Protein AF-A0A1M3E4C8-F1 (afdb_monomer)

Nearest PDB structures (foldseek):
  8vym-assembly1_A  TM=1.904E-01  e=7.662E+00  Human betaherpesvirus 5
  7vop-assembly1_b  TM=1.624E-01  e=4.837E+00  Xenopus laevis

Radius of gyration: 28.6 Å; Cα contacts (8 Å, |Δi|>4): 676; chains: 1; bounding box: 63×116×64 Å

Structure (mmCIF, N/CA/C/O backbone):
data_AF-A0A1M3E4C8-F1
#
_entry.id   AF-A0A1M3E4C8-F1
#
loop_
_atom_site.group_PDB
_atom_site.id
_atom_site.type_symbol
_atom_site.label_atom_id
_atom_site.label_alt_id
_atom_site.label_comp_id
_atom_site.label_asym_id
_atom_site.label_entity_id
_atom_site.label_seq_id
_atom_site.pdbx_PDB_ins_code
_atom_site.Cartn_x
_atom_site.Cartn_y
_atom_site.Cartn_z
_atom_site.occupancy
_atom_site.B_iso_or_equiv
_atom_site.auth_seq_id
_atom_site.auth_comp_id
_atom_site.auth_asym_id
_atom_site.auth_atom_id
_atom_site.pdbx_PDB_model_num
ATOM 1 N N . MET A 1 1 ? -20.565 8.659 7.080 1.00 59.62 1 MET A N 1
ATOM 2 C CA . MET A 1 1 ? -20.460 7.213 7.362 1.00 59.62 1 MET A CA 1
ATOM 3 C C . MET A 1 1 ? -19.179 7.001 8.129 1.00 59.62 1 MET A C 1
ATOM 5 O O . MET A 1 1 ? -18.214 7.694 7.838 1.00 59.62 1 MET A O 1
ATOM 9 N N . GLN A 1 2 ? -19.217 6.158 9.149 1.00 68.38 2 GLN A N 1
ATOM 10 C CA . GLN A 1 2 ? -18.096 5.963 10.059 1.00 68.38 2 GLN A CA 1
ATOM 11 C C . GLN A 1 2 ? -17.172 4.871 9.520 1.00 68.38 2 GLN A C 1
ATOM 13 O O . GLN A 1 2 ? -17.647 3.915 8.908 1.00 68.38 2 GLN A O 1
ATOM 18 N N . GLU A 1 3 ? -15.865 5.051 9.700 1.00 84.19 3 GLU A N 1
ATOM 19 C CA . GLU A 1 3 ? -14.882 3.989 9.465 1.00 84.19 3 GLU A CA 1
ATOM 20 C C . GLU A 1 3 ? -15.087 2.828 10.457 1.00 84.19 3 GLU A C 1
ATOM 22 O O . GLU A 1 3 ? -15.897 2.944 11.379 1.00 84.19 3 GLU A O 1
ATOM 27 N N . GLU A 1 4 ? -14.400 1.693 10.263 1.00 92.38 4 GLU A N 1
ATOM 28 C CA . GLU A 1 4 ? -14.472 0.593 11.234 1.00 92.38 4 GLU A CA 1
ATOM 29 C C . GLU A 1 4 ? -14.077 1.108 12.624 1.00 92.38 4 GLU A C 1
ATOM 31 O O . GLU A 1 4 ? -13.088 1.848 12.731 1.00 92.38 4 GLU A O 1
ATOM 36 N N . PRO A 1 5 ? -14.795 0.716 13.690 1.00 95.81 5 PRO A N 1
ATOM 37 C CA . PRO A 1 5 ? -14.369 1.053 15.032 1.00 95.81 5 PRO A CA 1
ATOM 38 C C . PRO A 1 5 ? -12.993 0.450 15.302 1.00 95.81 5 PRO A C 1
ATOM 40 O O . PRO A 1 5 ? -12.716 -0.713 14.985 1.00 95.81 5 PRO A O 1
ATOM 43 N N . ARG A 1 6 ? -12.114 1.265 15.882 1.00 97.19 6 ARG A N 1
ATOM 44 C CA . ARG A 1 6 ? -10.762 0.851 16.248 1.00 97.19 6 ARG A CA 1
ATOM 45 C C . ARG A 1 6 ? -10.706 0.368 17.686 1.00 97.19 6 ARG A C 1
ATOM 47 O O . ARG A 1 6 ? -11.613 0.620 18.458 1.00 97.19 6 ARG A O 1
ATOM 54 N N . PHE A 1 7 ? -9.637 -0.281 18.099 1.00 98.06 7 PHE A N 1
ATOM 55 C CA . PHE A 1 7 ? -9.312 -0.470 19.514 1.00 98.06 7 PHE A CA 1
ATOM 56 C C . PHE A 1 7 ? -7.800 -0.603 19.666 1.00 98.06 7 PHE A C 1
ATOM 58 O O . PHE A 1 7 ? -7.092 -0.812 18.679 1.00 98.06 7 PHE A O 1
ATOM 65 N N . LEU A 1 8 ? -7.299 -0.443 20.888 1.00 98.00 8 LEU A N 1
ATOM 66 C CA . LEU A 1 8 ? -5.881 -0.590 21.186 1.00 98.00 8 LEU A CA 1
ATOM 67 C C . LEU A 1 8 ? -5.621 -1.871 21.959 1.00 98.00 8 LEU A C 1
ATOM 69 O O . LEU A 1 8 ? -6.338 -2.180 22.913 1.00 98.00 8 LEU A O 1
ATOM 73 N N . VAL A 1 9 ? -4.515 -2.522 21.612 1.00 96.81 9 VAL A N 1
ATOM 74 C CA . VAL A 1 9 ? -3.834 -3.499 22.464 1.00 96.81 9 VAL A CA 1
ATOM 75 C C . VAL A 1 9 ? -2.424 -2.977 22.714 1.00 96.81 9 VAL A C 1
ATOM 77 O O . VAL A 1 9 ? -1.602 -2.913 21.798 1.00 96.81 9 VAL A O 1
ATOM 80 N N . GLY A 1 10 ? -2.156 -2.515 23.937 1.00 95.06 10 GLY A N 1
ATOM 81 C CA . GLY A 1 10 ? -0.949 -1.736 24.226 1.00 95.06 10 GLY A CA 1
ATOM 82 C C . GLY A 1 10 ? -0.889 -0.458 23.378 1.00 95.06 10 GLY A C 1
ATOM 83 O O . GLY A 1 10 ? -1.771 0.398 23.495 1.00 95.06 10 GLY A O 1
ATOM 84 N N . ASN A 1 11 ? 0.135 -0.365 22.521 1.00 96.06 11 ASN A N 1
ATOM 85 C CA . ASN A 1 11 ? 0.372 0.747 21.587 1.00 96.06 11 ASN A CA 1
ATOM 86 C C . ASN A 1 11 ? -0.021 0.414 20.136 1.00 96.06 11 ASN A C 1
ATOM 88 O O . ASN A 1 11 ? 0.260 1.191 19.226 1.00 96.06 11 ASN A O 1
ATOM 92 N N . HIS A 1 12 ? -0.641 -0.744 19.909 1.00 96.62 12 HIS A N 1
ATOM 93 C CA . HIS A 1 12 ? -1.036 -1.205 18.581 1.00 96.62 12 HIS A CA 1
ATOM 94 C C . HIS A 1 12 ? -2.510 -0.920 18.348 1.00 96.62 12 HIS A C 1
ATOM 96 O O . HIS A 1 12 ? -3.338 -1.190 19.217 1.00 96.62 12 HIS A O 1
ATOM 102 N N . ILE A 1 13 ? -2.831 -0.390 17.171 1.00 97.50 13 ILE A N 1
ATOM 103 C CA . ILE A 1 13 ? -4.196 -0.044 16.777 1.00 97.50 13 ILE A CA 1
ATOM 104 C C . ILE A 1 13 ? -4.734 -1.156 15.883 1.00 97.50 13 ILE A C 1
ATOM 106 O O . ILE A 1 13 ? -4.078 -1.549 14.920 1.00 97.50 13 ILE A O 1
ATOM 110 N N . TYR A 1 14 ? -5.946 -1.614 16.164 1.00 97.31 14 TYR A N 1
ATOM 111 C CA . TYR A 1 14 ? -6.672 -2.589 15.354 1.00 97.31 14 TYR A CA 1
ATOM 112 C C . TYR A 1 14 ? -8.004 -2.015 14.911 1.00 97.31 14 TYR A C 1
ATOM 114 O O . TYR A 1 14 ? -8.535 -1.109 15.549 1.00 97.31 14 TYR A O 1
ATOM 122 N N . ARG A 1 15 ? -8.547 -2.561 13.829 1.00 96.25 15 ARG A N 1
ATOM 123 C CA . ARG A 1 15 ? -9.874 -2.263 13.290 1.00 96.25 15 ARG A CA 1
ATOM 124 C C . ARG A 1 15 ? -10.740 -3.501 13.355 1.00 96.25 15 ARG A C 1
ATOM 126 O O . ARG A 1 15 ? -10.239 -4.596 13.116 1.00 96.25 15 ARG A O 1
ATOM 133 N N . ILE A 1 16 ? -12.021 -3.305 13.646 1.00 95.88 16 ILE A N 1
ATOM 134 C CA . ILE A 1 16 ? -13.017 -4.374 13.686 1.00 95.88 16 ILE A CA 1
ATOM 135 C C . ILE A 1 16 ? -13.951 -4.205 12.495 1.00 95.88 16 ILE A C 1
ATOM 137 O O . ILE A 1 16 ? -14.790 -3.304 12.470 1.00 95.88 16 ILE A O 1
ATOM 141 N N . ASP A 1 17 ? -13.832 -5.100 11.528 1.00 93.19 17 ASP A N 1
ATOM 142 C CA . ASP A 1 17 ? -14.820 -5.257 10.475 1.00 93.19 17 ASP A CA 1
ATOM 143 C C . ASP A 1 17 ? -15.843 -6.308 10.921 1.00 93.19 17 ASP A C 1
ATOM 145 O O . ASP A 1 17 ? -15.685 -7.505 10.674 1.00 93.19 17 ASP A O 1
ATOM 149 N N . SER A 1 18 ? -16.880 -5.868 11.639 1.00 91.62 18 SER A N 1
ATOM 150 C CA . SER A 1 18 ? -17.920 -6.767 12.159 1.00 91.62 18 SER A CA 1
ATOM 151 C C . SER A 1 18 ? -18.780 -7.382 11.053 1.00 91.62 18 SER A C 1
ATOM 153 O O . SER A 1 18 ? -19.366 -8.442 11.255 1.00 91.62 18 SER A O 1
ATOM 155 N N . TYR A 1 19 ? -18.829 -6.767 9.866 1.00 89.81 19 TYR A N 1
ATOM 156 C CA . TYR A 1 19 ? -19.581 -7.306 8.736 1.00 89.81 19 TYR A CA 1
ATOM 157 C C . TYR A 1 19 ? -18.876 -8.521 8.125 1.00 89.81 19 TYR A C 1
ATOM 159 O O . TYR A 1 19 ? -19.521 -9.532 7.849 1.00 89.81 19 TYR A O 1
ATOM 167 N N . PHE A 1 20 ? -17.553 -8.449 7.946 1.00 90.81 20 PHE A N 1
ATOM 168 C CA . PHE A 1 20 ? -16.761 -9.577 7.436 1.00 90.81 20 PHE A CA 1
ATOM 169 C C . PHE A 1 20 ? -16.188 -10.479 8.532 1.00 90.81 20 PHE A C 1
ATOM 171 O O . PHE A 1 20 ? -15.615 -11.529 8.225 1.00 90.81 20 PHE A O 1
ATOM 178 N N . GLY A 1 21 ? -16.346 -10.091 9.797 1.00 94.12 21 GLY A N 1
ATOM 179 C CA . GLY A 1 21 ? -15.819 -10.817 10.940 1.00 94.12 21 GLY A CA 1
ATOM 180 C C . GLY A 1 21 ? -14.289 -10.820 10.962 1.00 94.12 21 GLY A C 1
ATOM 181 O O . GLY A 1 21 ? -13.700 -11.877 11.174 1.00 94.12 21 GLY A O 1
ATOM 182 N N . ILE A 1 22 ? -13.640 -9.688 10.672 1.00 94.81 22 ILE A N 1
ATOM 183 C CA . ILE A 1 22 ? -12.175 -9.582 10.556 1.00 94.81 22 ILE A CA 1
ATOM 184 C C . ILE A 1 22 ? -11.644 -8.519 11.519 1.00 94.81 22 ILE A C 1
ATOM 186 O O . ILE A 1 22 ? -12.209 -7.433 11.645 1.00 94.81 22 ILE A O 1
ATOM 190 N N . ILE A 1 23 ? -10.530 -8.832 12.177 1.00 96.25 23 ILE A N 1
ATOM 191 C CA . ILE A 1 23 ? -9.712 -7.868 12.912 1.00 96.25 23 ILE A CA 1
ATOM 192 C C . ILE A 1 23 ? -8.428 -7.644 12.120 1.00 96.25 23 ILE A C 1
ATOM 194 O O . ILE A 1 23 ? -7.746 -8.613 11.794 1.00 96.25 23 ILE A O 1
ATOM 198 N N . THR A 1 24 ? -8.073 -6.387 11.854 1.00 95.69 24 THR A N 1
ATOM 199 C CA . THR A 1 24 ? -6.864 -6.020 11.093 1.00 95.69 24 THR A CA 1
ATOM 200 C C . THR A 1 24 ? -6.056 -4.981 11.860 1.00 95.69 24 THR A C 1
ATOM 202 O O . THR A 1 24 ? -6.623 -4.008 12.361 1.00 95.69 24 THR A O 1
ATOM 205 N N . GLN A 1 25 ? -4.737 -5.154 11.954 1.00 96.00 25 GLN A N 1
ATOM 206 C CA . GLN A 1 25 ? -3.856 -4.128 12.512 1.00 96.00 25 GLN A CA 1
ATOM 207 C C . GLN A 1 25 ? -3.809 -2.914 11.574 1.00 96.00 25 GLN A C 1
ATOM 209 O O . GLN A 1 25 ? -3.544 -3.041 10.377 1.00 96.00 25 GLN A O 1
ATOM 214 N N . ALA A 1 26 ? -4.032 -1.716 12.113 1.00 95.50 26 ALA A N 1
ATOM 215 C CA . ALA A 1 26 ? -3.895 -0.490 11.340 1.00 95.50 26 ALA A CA 1
ATOM 216 C C . ALA A 1 26 ? -2.459 -0.369 10.816 1.00 95.50 26 ALA A C 1
ATOM 218 O O . ALA A 1 26 ? -1.502 -0.564 11.564 1.00 95.50 26 ALA A O 1
ATOM 219 N N . GLY A 1 27 ? -2.314 -0.052 9.531 1.00 92.62 27 GLY A N 1
ATOM 220 C CA . GLY A 1 27 ? -1.005 -0.005 8.881 1.00 92.62 27 GLY A CA 1
ATOM 221 C C . GLY A 1 27 ? -0.553 -1.320 8.245 1.00 92.62 27 GLY A C 1
ATOM 222 O O . GLY A 1 27 ? 0.327 -1.275 7.398 1.00 92.62 27 GLY A O 1
ATOM 223 N N . ASN A 1 28 ? -1.141 -2.470 8.594 1.00 92.06 28 ASN A N 1
ATOM 224 C CA . ASN A 1 28 ? -0.634 -3.780 8.183 1.00 92.06 28 ASN A CA 1
ATOM 225 C C . ASN A 1 28 ? -1.768 -4.753 7.808 1.00 92.06 28 ASN A C 1
ATOM 227 O O . ASN A 1 28 ? -2.273 -5.486 8.659 1.00 92.06 28 ASN A O 1
ATOM 231 N N . ALA A 1 29 ? -2.139 -4.784 6.521 1.00 90.00 29 ALA A N 1
ATOM 232 C CA . ALA A 1 29 ? -3.192 -5.668 5.998 1.00 90.00 29 ALA A CA 1
ATOM 233 C C . ALA A 1 29 ? -2.926 -7.162 6.243 1.00 90.00 29 ALA A C 1
ATOM 235 O O . ALA A 1 29 ? -3.866 -7.942 6.390 1.00 90.00 29 ALA A O 1
ATOM 236 N N . ASP A 1 30 ? -1.654 -7.569 6.263 1.00 90.81 30 ASP A N 1
ATOM 237 C CA . ASP A 1 30 ? -1.275 -8.976 6.418 1.00 90.81 30 ASP A CA 1
ATOM 238 C C . ASP A 1 30 ? -1.363 -9.443 7.873 1.00 90.81 30 ASP A C 1
ATOM 240 O O . ASP A 1 30 ? -1.412 -10.643 8.143 1.00 90.81 30 ASP A O 1
ATOM 244 N N . ASN A 1 31 ? -1.420 -8.505 8.822 1.00 94.25 31 ASN A N 1
ATOM 245 C CA . ASN A 1 31 ? -1.642 -8.805 10.225 1.00 94.25 31 ASN A CA 1
ATOM 246 C C . ASN A 1 31 ? -3.133 -8.713 10.567 1.00 94.25 31 ASN A C 1
ATOM 248 O O . ASN A 1 31 ? -3.607 -7.754 11.185 1.00 94.25 31 ASN A O 1
ATOM 252 N N . GLN A 1 32 ? -3.867 -9.732 10.130 1.00 95.19 32 GLN A N 1
ATOM 253 C CA . GLN A 1 32 ? -5.302 -9.862 10.335 1.00 95.19 32 GLN A CA 1
ATOM 254 C C . GLN A 1 32 ? -5.685 -11.265 10.808 1.00 95.19 32 GLN A C 1
ATOM 256 O O . GLN A 1 32 ? -4.963 -12.232 10.570 1.00 95.19 32 GLN A O 1
ATOM 261 N N . ILE A 1 33 ? -6.841 -11.378 11.456 1.00 96.12 33 ILE A N 1
ATOM 262 C CA . ILE A 1 33 ? -7.418 -12.652 11.897 1.00 96.12 33 ILE A CA 1
ATOM 263 C C . ILE A 1 33 ? -8.937 -12.611 11.754 1.00 96.12 33 ILE A C 1
ATOM 265 O O . ILE A 1 33 ? -9.559 -11.557 11.936 1.00 96.12 33 ILE A O 1
ATOM 269 N N . ARG A 1 34 ? -9.555 -13.748 11.424 1.00 95.81 34 ARG A N 1
ATOM 270 C CA . ARG A 1 34 ? -11.020 -13.847 11.428 1.00 95.81 34 ARG A CA 1
ATOM 271 C C . ARG A 1 34 ? -11.514 -14.057 12.853 1.00 95.81 34 ARG A C 1
ATOM 273 O O . ARG A 1 34 ? -10.957 -14.863 13.588 1.00 95.81 34 ARG A O 1
ATOM 280 N N . ILE A 1 35 ? -12.613 -13.408 13.223 1.00 96.06 35 ILE A N 1
ATOM 281 C CA . ILE A 1 35 ? -13.258 -13.592 14.531 1.00 96.06 35 ILE A CA 1
ATOM 282 C C . ILE A 1 35 ? -13.643 -15.067 14.737 1.00 96.06 35 ILE A C 1
ATOM 284 O O . ILE A 1 35 ? -13.463 -15.600 15.824 1.00 96.06 35 ILE A O 1
ATOM 288 N N . SER A 1 36 ? -14.058 -15.767 13.675 1.00 95.12 36 SER A N 1
ATOM 289 C CA . SER A 1 36 ? -14.368 -17.205 13.707 1.00 95.12 36 SER A CA 1
ATOM 290 C C . SER A 1 36 ? -13.166 -18.120 13.981 1.00 95.12 36 SER A C 1
ATOM 292 O O . SER A 1 36 ? -13.351 -19.316 14.185 1.00 95.12 36 SER A O 1
ATOM 294 N N . GLU A 1 37 ? -11.941 -17.598 13.905 1.00 94.81 37 GLU A N 1
ATOM 295 C CA . GLU A 1 37 ? -10.707 -18.332 14.215 1.00 94.81 37 GLU A CA 1
ATOM 296 C C . GLU A 1 37 ? -10.258 -18.117 15.668 1.00 94.81 37 GLU A C 1
ATOM 298 O O . GLU A 1 37 ? -9.323 -18.778 16.121 1.00 94.81 37 GLU A O 1
ATOM 303 N N . LEU A 1 38 ? -10.907 -17.206 16.401 1.00 95.19 38 LEU A N 1
ATOM 304 C CA . LEU A 1 38 ? -10.570 -16.912 17.788 1.00 95.19 38 LEU A CA 1
ATOM 305 C C . LEU A 1 38 ? -11.166 -17.968 18.728 1.00 95.19 38 LEU A C 1
ATOM 307 O O . LEU A 1 38 ? -12.334 -18.333 18.569 1.00 95.19 38 LEU A O 1
ATOM 311 N N . PRO A 1 39 ? -10.415 -18.434 19.744 1.00 95.12 39 PRO A N 1
ATOM 312 C CA . PRO A 1 39 ? -10.986 -19.241 20.810 1.00 95.12 39 PRO A CA 1
ATOM 313 C C . PRO A 1 39 ? -12.128 -18.492 21.506 1.00 95.12 39 PRO A C 1
ATOM 315 O O . PRO A 1 39 ? -11.967 -17.375 22.002 1.00 95.12 39 PRO A O 1
ATOM 318 N N . GLU A 1 40 ? -13.299 -19.119 21.517 1.00 95.94 40 GLU A N 1
ATOM 319 C CA . GLU A 1 40 ? -14.526 -18.541 22.048 1.00 95.94 40 GLU A CA 1
ATOM 320 C C . GLU A 1 40 ? -14.735 -18.959 23.509 1.00 95.94 40 GLU A C 1
ATOM 322 O O . GLU A 1 40 ? -14.753 -20.144 23.847 1.00 95.94 40 GLU A O 1
ATOM 327 N N . 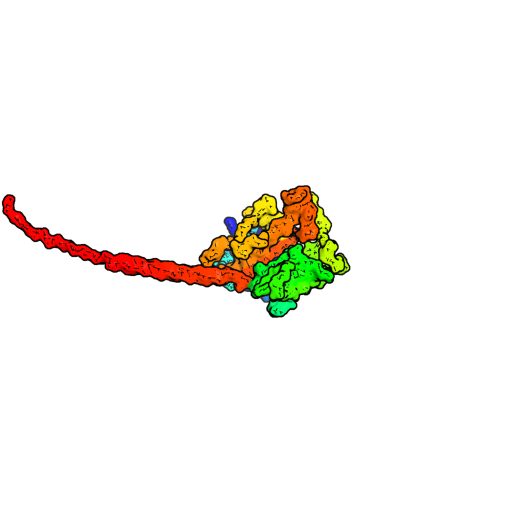ASN A 1 41 ? -14.948 -17.970 24.372 1.00 95.81 41 ASN A N 1
ATOM 328 C CA . ASN A 1 41 ? -15.393 -18.136 25.750 1.00 95.81 41 ASN A CA 1
ATOM 329 C C . ASN A 1 41 ? -16.872 -17.734 25.884 1.00 95.81 41 ASN A C 1
ATOM 331 O O . ASN A 1 41 ? -17.500 -17.223 24.954 1.00 95.81 41 ASN A O 1
ATOM 335 N N . LEU A 1 42 ? -17.458 -17.922 27.074 1.00 96.44 42 LEU A N 1
ATOM 336 C CA . LEU A 1 42 ? -18.886 -17.655 27.296 1.00 96.44 42 LEU A CA 1
ATOM 337 C C . LEU A 1 42 ? -19.300 -16.223 26.890 1.00 96.44 42 LEU A C 1
ATOM 339 O O . LEU A 1 42 ? -20.342 -16.043 26.260 1.00 96.44 42 LEU A O 1
ATOM 343 N N . HIS A 1 43 ? -18.471 -15.220 27.204 1.00 97.25 43 HIS A N 1
ATOM 344 C CA . HIS A 1 43 ? -18.774 -13.797 26.986 1.00 97.25 43 HIS A CA 1
ATOM 345 C C . HIS A 1 43 ? -17.699 -13.028 26.202 1.00 97.25 43 HIS A C 1
ATOM 347 O O . HIS A 1 43 ? -17.827 -11.816 26.011 1.00 97.25 43 HIS A O 1
ATOM 353 N N . SER A 1 44 ? -16.647 -13.702 25.746 1.00 97.50 44 SER A N 1
ATOM 354 C CA . SER A 1 44 ? -15.511 -13.065 25.083 1.00 97.50 44 SER A CA 1
ATOM 355 C C . SER A 1 44 ? -14.855 -13.984 24.059 1.00 97.50 44 SER A C 1
ATOM 357 O O . SER A 1 44 ? -15.118 -15.184 24.029 1.00 97.50 44 SER A O 1
ATOM 359 N N . TYR A 1 45 ? -13.992 -13.395 23.243 1.00 97.06 45 TYR A N 1
ATOM 360 C CA . TYR A 1 45 ? -13.030 -14.072 22.392 1.00 97.06 45 TYR A CA 1
ATOM 361 C C . TYR A 1 45 ? -11.628 -13.823 22.924 1.00 97.06 45 TYR A C 1
ATOM 363 O O . TYR A 1 45 ? -11.303 -12.709 23.340 1.00 97.06 45 TYR A O 1
ATOM 371 N N . ASP A 1 46 ? -10.796 -14.848 22.867 1.00 96.12 46 ASP A N 1
ATOM 372 C CA . ASP A 1 46 ? -9.385 -14.746 23.196 1.00 96.12 46 ASP A CA 1
ATOM 373 C C . ASP A 1 46 ? -8.610 -14.358 21.936 1.00 96.12 46 ASP A C 1
ATOM 375 O O . ASP A 1 46 ? -8.598 -15.087 20.948 1.00 96.12 46 ASP A O 1
ATOM 379 N N . LEU A 1 47 ? -7.965 -13.193 21.956 1.00 96.50 47 LEU A N 1
ATOM 380 C CA . LEU A 1 47 ? -7.108 -12.718 20.877 1.00 96.50 47 LEU A CA 1
ATOM 381 C C . LEU A 1 47 ? -5.639 -12.969 21.252 1.00 96.50 47 LEU A C 1
ATOM 383 O O . LEU A 1 47 ? -5.060 -12.188 22.017 1.00 96.50 47 LEU A O 1
ATOM 387 N N . PRO A 1 48 ? -5.022 -14.049 20.747 1.00 95.56 48 PRO A N 1
ATOM 388 C CA . PRO A 1 48 ? -3.605 -14.302 20.956 1.00 95.56 48 PRO A CA 1
ATOM 389 C C . PRO A 1 48 ? -2.759 -13.312 20.144 1.00 95.56 48 PRO A C 1
ATOM 391 O O . PRO A 1 48 ? -2.943 -13.134 18.935 1.00 95.56 48 PRO A O 1
ATOM 394 N N . ILE A 1 49 ? -1.820 -12.657 20.820 1.00 95.19 49 ILE A N 1
ATOM 395 C CA . ILE A 1 49 ? -1.063 -11.534 20.267 1.00 95.19 49 ILE A CA 1
ATOM 396 C C . ILE A 1 49 ? 0.356 -11.498 20.837 1.00 95.19 49 ILE A C 1
ATOM 398 O O . ILE A 1 49 ? 0.576 -11.717 22.026 1.00 95.19 49 ILE A O 1
ATOM 402 N N . ASP A 1 50 ? 1.334 -11.165 19.998 1.00 93.38 50 ASP A N 1
ATOM 403 C CA . ASP A 1 50 ? 2.644 -10.727 20.474 1.00 93.38 50 ASP A CA 1
ATOM 404 C C . ASP A 1 50 ? 2.558 -9.254 20.928 1.00 93.38 50 ASP A C 1
ATOM 406 O O . ASP A 1 50 ? 2.387 -8.367 20.087 1.00 93.38 50 ASP A O 1
ATOM 410 N N . PRO A 1 51 ? 2.692 -8.949 22.232 1.00 88.38 51 PRO A N 1
ATOM 411 C CA . PRO A 1 51 ? 2.514 -7.594 22.749 1.00 88.38 51 PRO A CA 1
ATOM 412 C C . PRO A 1 51 ? 3.593 -6.615 22.267 1.00 88.38 51 PRO A C 1
ATOM 414 O O . PRO A 1 51 ? 3.368 -5.404 22.280 1.00 88.38 51 PRO A O 1
ATOM 417 N N . ILE A 1 52 ? 4.761 -7.114 21.844 1.00 90.00 52 ILE A N 1
ATOM 418 C CA . ILE A 1 52 ? 5.867 -6.277 21.375 1.00 90.00 52 ILE A CA 1
ATOM 419 C C . ILE A 1 52 ? 5.607 -5.863 19.930 1.00 90.00 52 ILE A C 1
ATOM 421 O O . ILE A 1 52 ? 5.558 -4.671 19.629 1.00 90.00 52 ILE A O 1
ATOM 425 N N . SER A 1 53 ? 5.416 -6.837 19.039 1.00 91.50 53 SER A N 1
ATOM 426 C CA . SER A 1 53 ? 5.239 -6.564 17.607 1.00 91.50 53 SER A CA 1
ATOM 427 C C . SER A 1 53 ? 3.810 -6.179 17.220 1.00 91.50 53 SER A C 1
ATOM 429 O O . SER A 1 53 ? 3.600 -5.598 16.156 1.00 91.50 53 SER A O 1
ATOM 431 N N . GLY A 1 54 ? 2.824 -6.503 18.058 1.00 93.44 54 GLY A N 1
ATOM 432 C CA . GLY A 1 54 ? 1.407 -6.407 17.715 1.00 93.44 54 GLY A CA 1
ATOM 433 C C . GLY A 1 54 ? 0.957 -7.501 16.745 1.00 93.44 54 GLY A C 1
ATOM 434 O O . GLY A 1 54 ? -0.124 -7.427 16.172 1.00 93.44 54 GLY A O 1
ATOM 435 N N . LYS A 1 55 ? 1.777 -8.524 16.493 1.00 94.69 55 LYS A N 1
ATOM 436 C CA . LYS A 1 55 ? 1.410 -9.587 15.559 1.00 94.69 55 LYS A CA 1
ATOM 437 C C . LYS A 1 55 ? 0.287 -10.450 16.138 1.00 94.69 55 LYS A C 1
ATOM 439 O O . LYS A 1 55 ? 0.440 -11.018 17.218 1.00 94.69 55 LYS A O 1
ATOM 444 N N . LEU A 1 56 ? -0.811 -10.570 15.398 1.00 94.31 56 LEU A N 1
ATOM 445 C CA . LEU A 1 56 ? -1.909 -11.488 15.673 1.00 94.31 56 LEU A CA 1
ATOM 446 C C . LEU A 1 56 ? -1.445 -12.916 15.381 1.00 94.31 56 LEU A C 1
ATOM 448 O O . LEU A 1 56 ? -0.800 -13.186 14.364 1.00 94.31 56 LEU A O 1
ATOM 452 N N . LEU A 1 57 ? -1.738 -13.836 16.295 1.00 92.81 57 LEU A N 1
ATOM 453 C CA . LEU A 1 57 ? -1.264 -15.213 16.215 1.00 92.81 57 LEU A CA 1
ATOM 454 C C . LEU A 1 57 ? -2.420 -16.128 15.790 1.00 92.81 57 LEU A C 1
ATOM 456 O O . LEU A 1 57 ? -3.294 -16.447 16.582 1.00 92.81 57 LEU A O 1
ATOM 460 N N . SER A 1 58 ? -2.440 -16.572 14.537 1.00 83.50 58 SER A N 1
ATOM 461 C CA . SER A 1 58 ? -3.450 -17.527 14.059 1.00 83.50 58 SER A CA 1
ATOM 462 C C . SER A 1 58 ? -3.127 -18.971 14.477 1.00 83.50 58 SER A C 1
ATOM 464 O O . SER A 1 58 ? -1.960 -19.371 14.457 1.00 83.50 58 SER A O 1
ATOM 466 N N . GLY A 1 59 ? -4.153 -19.789 14.738 1.00 78.00 59 GLY A N 1
ATOM 467 C CA . GLY A 1 59 ? -4.030 -21.229 15.018 1.00 78.00 59 GLY A CA 1
ATOM 468 C C . GLY A 1 59 ? -4.134 -21.576 16.505 1.00 78.00 59 GLY A C 1
ATOM 469 O O . GLY A 1 59 ? -4.633 -20.776 17.284 1.00 78.00 59 GLY A O 1
ATOM 470 N N . ASN A 1 60 ? -3.680 -22.771 16.912 1.00 71.12 60 ASN A N 1
ATOM 471 C CA . ASN A 1 60 ? -3.545 -23.097 18.337 1.00 71.12 60 ASN A CA 1
ATOM 472 C C . ASN A 1 60 ? -2.389 -22.260 18.896 1.00 71.12 60 ASN A C 1
ATOM 474 O O . ASN A 1 60 ? -1.236 -22.580 18.578 1.00 71.12 60 ASN A O 1
ATOM 478 N N . PRO A 1 61 ? -2.650 -21.202 19.685 1.00 64.75 61 PRO A N 1
ATOM 479 C CA . PRO A 1 61 ? -1.571 -20.405 20.239 1.00 64.75 61 PRO A CA 1
ATOM 480 C C . PRO A 1 61 ? -0.645 -21.321 21.042 1.00 64.75 61 PRO A C 1
ATOM 482 O O . PRO A 1 61 ? -1.089 -22.282 21.682 1.00 64.75 61 PRO A O 1
ATOM 485 N N . GLN A 1 62 ? 0.664 -21.054 20.992 1.00 70.00 62 GLN A N 1
ATOM 486 C CA . GLN A 1 62 ? 1.579 -21.683 21.942 1.00 70.00 62 GLN A CA 1
ATOM 487 C C . GLN A 1 62 ? 1.020 -21.445 23.348 1.00 70.00 62 GLN A C 1
ATOM 489 O O . GLN A 1 62 ? 0.515 -20.358 23.619 1.00 70.00 62 GLN A O 1
ATOM 494 N N . LYS A 1 63 ? 1.092 -22.458 24.223 1.00 74.06 63 LYS A N 1
ATOM 495 C CA . LYS A 1 63 ? 0.479 -22.450 25.567 1.00 74.06 63 LYS A CA 1
ATOM 496 C C . LYS A 1 63 ? 0.794 -21.206 26.414 1.00 74.06 63 LYS A C 1
ATOM 498 O O . LYS A 1 63 ? 0.062 -20.944 27.360 1.00 74.06 63 LYS A O 1
ATOM 503 N N . ASP A 1 64 ? 1.833 -20.460 26.047 1.00 80.19 64 ASP A N 1
ATOM 504 C CA . ASP A 1 64 ? 2.365 -19.318 26.784 1.00 80.19 64 ASP A CA 1
ATOM 505 C C . ASP A 1 64 ? 2.247 -17.980 26.024 1.00 80.19 64 ASP A C 1
ATOM 507 O O . ASP A 1 64 ? 2.805 -16.973 26.461 1.00 80.19 64 ASP A O 1
ATOM 511 N N . ALA A 1 65 ? 1.557 -17.937 24.877 1.00 86.19 65 ALA A N 1
ATOM 512 C CA . ALA A 1 65 ? 1.346 -16.682 24.160 1.00 86.19 65 ALA A CA 1
ATOM 513 C C . ALA A 1 65 ? 0.422 -15.751 24.971 1.00 86.19 65 ALA A C 1
ATOM 515 O O . ALA A 1 65 ? -0.616 -16.209 25.452 1.00 86.19 65 ALA A O 1
ATOM 516 N N . PRO A 1 66 ? 0.749 -14.453 25.112 1.00 91.75 66 PRO A N 1
ATOM 517 C CA . PRO A 1 66 ? -0.161 -13.488 25.712 1.00 91.75 66 PRO A CA 1
ATOM 518 C C . PRO A 1 66 ? -1.493 -13.437 24.956 1.00 91.75 66 PRO A C 1
ATOM 520 O O . PRO A 1 66 ? -1.536 -13.431 23.724 1.00 91.75 66 PRO A O 1
ATOM 523 N N . VAL A 1 67 ? -2.583 -13.394 25.714 1.00 94.75 67 VAL A N 1
ATOM 524 C CA . VAL A 1 67 ? -3.951 -13.345 25.197 1.00 94.75 67 VAL A CA 1
ATOM 525 C C . VAL A 1 67 ? -4.639 -12.124 25.784 1.00 94.75 67 VAL A C 1
ATOM 527 O O . VAL A 1 67 ? -4.533 -11.871 26.985 1.00 94.75 67 VAL A O 1
ATOM 530 N N . VAL A 1 68 ? -5.358 -11.384 24.943 1.00 96.38 68 VAL A N 1
ATOM 531 C CA . VAL A 1 68 ? -6.303 -10.357 25.395 1.00 96.38 68 VAL A CA 1
ATOM 532 C C . VAL A 1 68 ? -7.730 -10.848 25.197 1.00 96.38 68 VAL A C 1
ATOM 534 O O . VAL A 1 68 ? -8.026 -11.525 24.217 1.00 96.38 68 VAL A O 1
ATOM 537 N N . SER A 1 69 ? -8.611 -10.533 26.141 1.00 96.94 69 SER A N 1
ATOM 538 C CA . SER A 1 69 ? -9.987 -11.035 26.156 1.00 96.94 69 SER A CA 1
ATOM 539 C C . SER A 1 69 ? -10.926 -9.946 25.660 1.00 96.94 69 SER A C 1
ATOM 541 O O . SER A 1 69 ? -11.132 -8.936 26.332 1.00 96.94 69 SER A O 1
ATOM 543 N N . ILE A 1 70 ? -11.487 -10.129 24.467 1.00 97.38 70 ILE A N 1
ATOM 544 C CA . ILE A 1 70 ? -12.339 -9.136 23.813 1.00 97.38 70 ILE A CA 1
ATOM 545 C C . ILE A 1 70 ? -13.804 -9.544 23.982 1.00 97.38 70 ILE A C 1
ATOM 547 O O . ILE A 1 70 ? -14.181 -10.626 23.531 1.00 97.38 70 ILE A O 1
ATOM 551 N N . PRO A 1 71 ? -14.667 -8.718 24.600 1.00 97.69 71 PRO A N 1
ATOM 552 C CA . PRO A 1 71 ? -16.075 -9.066 24.752 1.00 97.69 71 PRO A CA 1
ATOM 553 C C . PRO A 1 71 ? -16.761 -9.312 23.407 1.00 97.69 71 PRO A C 1
ATOM 555 O O . PRO A 1 71 ? -16.537 -8.572 22.447 1.00 97.69 71 PRO A O 1
ATOM 558 N N . LYS A 1 72 ? -17.674 -10.288 23.366 1.00 97.56 72 LYS A N 1
ATOM 559 C CA . LYS A 1 72 ? -18.460 -10.594 22.158 1.00 97.56 72 LYS A CA 1
ATOM 560 C C . LYS A 1 72 ? -19.222 -9.384 21.631 1.00 97.56 72 LYS A C 1
ATOM 562 O O . LYS A 1 72 ? -19.211 -9.133 20.434 1.00 97.56 72 LYS A O 1
ATOM 567 N N . THR A 1 73 ? -19.785 -8.577 22.528 1.00 96.38 73 THR A N 1
ATOM 568 C CA . THR A 1 73 ? -20.500 -7.343 22.171 1.00 96.38 73 THR A CA 1
ATOM 569 C C . THR A 1 73 ? -19.624 -6.354 21.400 1.00 96.38 73 THR A C 1
ATOM 571 O O . THR A 1 73 ? -20.117 -5.661 20.523 1.00 96.38 73 THR A O 1
ATOM 574 N N . VAL A 1 74 ? -18.312 -6.310 21.657 1.00 96.75 74 VAL A N 1
ATOM 575 C CA . VAL A 1 74 ? -17.387 -5.425 20.932 1.00 96.75 74 VAL A CA 1
ATOM 576 C C . VAL A 1 74 ? -17.125 -5.928 19.509 1.00 96.75 74 VAL A C 1
ATOM 578 O O . VAL A 1 74 ? -17.044 -5.112 18.594 1.00 96.75 74 VAL A O 1
ATOM 581 N N . LEU A 1 75 ? -16.985 -7.244 19.310 1.00 95.50 75 LEU A N 1
ATOM 582 C CA . LEU A 1 75 ? -16.618 -7.830 18.012 1.00 95.50 75 LEU A CA 1
ATOM 583 C C . LEU A 1 75 ? -17.818 -8.133 17.109 1.00 95.50 75 LEU A C 1
ATOM 585 O O . LEU A 1 75 ? -17.742 -7.910 15.904 1.00 95.50 75 LEU A O 1
ATOM 589 N N . GLU A 1 76 ? -18.912 -8.634 17.679 1.00 93.62 76 GLU A N 1
ATOM 590 C CA . GLU A 1 76 ? -20.095 -9.076 16.933 1.00 93.62 76 GLU A CA 1
ATOM 591 C C . GLU A 1 76 ? -21.068 -7.924 16.676 1.00 93.62 76 GLU A C 1
ATOM 593 O O . GLU A 1 76 ? -21.528 -7.735 15.552 1.00 93.62 76 GLU A O 1
ATOM 598 N N . GLU A 1 77 ? -21.369 -7.127 17.705 1.00 93.50 77 GLU A N 1
ATOM 599 C CA . GLU A 1 77 ? -22.295 -5.992 17.578 1.00 93.50 77 GLU A CA 1
ATOM 600 C C . GLU A 1 77 ? -21.574 -4.719 17.109 1.00 93.50 77 GLU A C 1
ATOM 602 O O . GLU A 1 77 ? -22.195 -3.805 16.560 1.00 93.50 77 GLU A O 1
ATOM 607 N N . GLY A 1 78 ? -20.249 -4.667 17.283 1.00 92.88 78 GLY A N 1
ATOM 608 C CA . GLY A 1 78 ? -19.458 -3.463 17.075 1.00 92.88 78 GLY A CA 1
ATOM 609 C C . GLY A 1 78 ? -19.730 -2.411 18.151 1.00 92.88 78 GLY A C 1
ATOM 610 O O . GLY A 1 78 ? -20.490 -2.603 19.099 1.00 92.88 78 GLY A O 1
ATOM 611 N N . TYR A 1 79 ? -19.099 -1.249 18.014 1.00 96.25 79 TYR A N 1
ATOM 612 C CA . TYR A 1 79 ? -19.393 -0.115 18.881 1.00 96.25 79 TYR A CA 1
ATOM 613 C C . TYR A 1 79 ? -19.102 1.211 18.176 1.00 96.25 79 TYR A C 1
ATOM 615 O O . TYR A 1 79 ? -18.460 1.260 17.129 1.00 96.25 79 TYR A O 1
ATOM 623 N N . LEU A 1 80 ? -19.588 2.306 18.758 1.00 95.88 80 LEU A N 1
ATOM 624 C CA . LEU A 1 80 ? -19.340 3.657 18.268 1.00 95.88 80 LEU A CA 1
ATOM 625 C C . LEU A 1 80 ? -18.104 4.253 18.961 1.00 95.88 80 LEU A C 1
ATOM 627 O O . LEU A 1 80 ? -18.099 4.378 20.189 1.00 95.88 80 LEU A O 1
ATOM 631 N N . GLU A 1 81 ? -17.088 4.672 18.202 1.00 96.62 81 GLU A N 1
ATOM 632 C CA . GLU A 1 81 ? -15.972 5.456 18.763 1.00 96.62 81 GLU A CA 1
ATOM 633 C C . GLU A 1 81 ? -16.476 6.747 19.432 1.00 96.62 81 GLU A C 1
ATOM 635 O O . GLU A 1 81 ? -17.466 7.340 19.000 1.00 96.62 81 GLU A O 1
ATOM 640 N N . CYS A 1 82 ? -15.791 7.185 20.489 1.00 96.94 82 CYS A N 1
ATOM 641 C CA . CYS A 1 82 ? -16.146 8.348 21.310 1.00 96.94 82 CYS A CA 1
ATOM 642 C C . CYS A 1 82 ? -17.555 8.263 21.928 1.00 96.94 82 CYS A C 1
ATOM 644 O O . CYS A 1 82 ? -18.195 9.278 22.194 1.00 96.94 82 CYS A O 1
ATOM 646 N N . SER A 1 83 ? -18.061 7.049 22.159 1.00 97.50 83 SER A N 1
ATOM 647 C CA . SER A 1 83 ? -19.338 6.831 22.841 1.00 97.50 83 SER A CA 1
ATOM 648 C C . SER A 1 83 ? -19.177 6.651 24.350 1.00 97.50 83 SER A C 1
ATOM 650 O O . SER A 1 83 ? -18.137 6.211 24.839 1.00 97.50 83 SER A O 1
ATOM 652 N N . LYS A 1 84 ? -20.273 6.867 25.091 1.00 98.12 84 LYS A N 1
ATOM 653 C CA . LYS A 1 84 ? -20.359 6.525 26.524 1.00 98.12 84 LYS A CA 1
ATOM 654 C C . LYS A 1 84 ? -20.076 5.047 26.799 1.00 98.12 84 LYS A C 1
ATOM 656 O O . LYS A 1 84 ? -19.626 4.704 27.886 1.00 98.12 84 LYS A O 1
ATOM 661 N N . PHE A 1 85 ? -20.366 4.169 25.837 1.00 97.62 85 PHE A N 1
ATOM 662 C CA . PHE A 1 85 ? -20.025 2.754 25.944 1.00 97.62 85 PHE A CA 1
ATOM 663 C C . PHE A 1 85 ? -18.505 2.565 26.003 1.00 97.62 85 PHE A C 1
ATOM 665 O O . PHE A 1 85 ? -18.030 1.903 26.919 1.00 97.62 85 PHE A O 1
ATOM 672 N N . ALA A 1 86 ? -17.749 3.203 25.100 1.00 98.12 86 ALA A N 1
ATOM 673 C CA . ALA A 1 86 ? -16.287 3.150 25.100 1.00 98.12 86 ALA A CA 1
ATOM 674 C C . ALA A 1 86 ? -15.686 3.734 26.390 1.00 98.12 86 ALA A C 1
ATOM 676 O O . ALA A 1 86 ? -14.810 3.117 26.989 1.00 98.12 86 ALA A O 1
ATOM 677 N N . GLU A 1 87 ? -16.211 4.870 26.863 1.00 98.38 87 GLU A N 1
ATOM 678 C CA . GLU A 1 87 ? -15.790 5.490 28.130 1.00 98.38 87 GLU A CA 1
ATOM 679 C C . GLU A 1 87 ? -16.018 4.558 29.331 1.00 98.38 87 GLU A C 1
ATOM 681 O O . GLU A 1 87 ? -15.103 4.306 30.116 1.00 98.38 87 GLU A O 1
ATOM 686 N N . ASN A 1 88 ? -17.230 4.007 29.462 1.00 98.25 88 ASN A N 1
ATOM 687 C CA . ASN A 1 88 ? -17.579 3.103 30.560 1.00 98.25 88 ASN A CA 1
ATOM 688 C C . ASN A 1 88 ? -16.777 1.801 30.497 1.00 98.25 88 ASN A C 1
ATOM 690 O O . ASN A 1 88 ? -16.304 1.325 31.528 1.00 98.25 88 ASN A O 1
ATOM 694 N N . PHE A 1 89 ? -16.601 1.244 29.296 1.00 98.38 89 PHE A N 1
ATOM 695 C CA . PHE A 1 89 ? -15.771 0.066 29.081 1.00 98.38 89 PHE A CA 1
ATOM 696 C C . PHE A 1 89 ? -14.337 0.331 29.537 1.00 98.38 89 PHE A C 1
ATOM 698 O O . PHE A 1 89 ? -13.787 -0.436 30.325 1.00 98.38 89 PHE A O 1
ATOM 705 N N . ASN A 1 90 ? -13.744 1.445 29.106 1.00 98.31 90 ASN A N 1
ATOM 706 C CA . ASN A 1 90 ? -12.378 1.782 29.477 1.00 98.31 90 ASN A CA 1
ATOM 707 C C . ASN A 1 90 ? -12.224 1.986 30.986 1.00 98.31 90 ASN A C 1
ATOM 709 O O . ASN A 1 90 ? -11.221 1.556 31.551 1.00 98.31 90 ASN A O 1
ATOM 713 N N . ALA A 1 91 ? -13.218 2.580 31.646 1.00 98.00 91 ALA A N 1
ATOM 714 C CA . ALA A 1 91 ? -13.200 2.802 33.087 1.00 98.00 91 ALA A CA 1
ATOM 715 C C . ALA A 1 91 ? -13.346 1.516 33.921 1.00 98.00 91 ALA A C 1
ATOM 717 O O . ALA A 1 91 ? -12.866 1.480 35.051 1.00 98.00 91 ALA A O 1
ATOM 718 N N . GLN A 1 92 ? -14.029 0.491 33.403 1.00 98.00 92 GLN A N 1
ATOM 719 C CA . GLN A 1 92 ? -14.427 -0.681 34.196 1.00 98.00 92 GLN A CA 1
ATOM 720 C C . GLN A 1 92 ? -13.730 -1.980 33.786 1.00 98.00 92 GLN A C 1
ATOM 722 O O . GLN A 1 92 ? -13.522 -2.844 34.631 1.00 98.00 92 GLN A O 1
ATOM 727 N N . LEU A 1 93 ? -13.406 -2.141 32.501 1.00 97.44 93 LEU A N 1
ATOM 728 C CA . LEU A 1 93 ? -13.044 -3.430 31.910 1.00 97.44 93 LEU A CA 1
ATOM 729 C C . LEU A 1 93 ? -11.722 -3.412 31.133 1.00 97.44 93 LEU A C 1
ATOM 731 O O . LEU A 1 93 ? -11.227 -4.487 30.800 1.00 97.44 93 LEU A O 1
ATOM 735 N N . SER A 1 94 ? -11.125 -2.249 30.842 1.00 96.56 94 SER A N 1
ATOM 736 C CA . SER A 1 94 ? -9.907 -2.191 30.007 1.00 96.56 94 SER A CA 1
ATOM 737 C C . SER A 1 94 ? -8.724 -2.967 30.591 1.00 96.56 94 SER A C 1
ATOM 739 O O . SER A 1 94 ? -8.068 -3.717 29.874 1.00 96.56 94 SER A O 1
ATOM 741 N N . GLU A 1 95 ? -8.479 -2.847 31.898 1.00 96.31 95 GLU A N 1
ATOM 742 C CA . GLU A 1 95 ? -7.377 -3.547 32.572 1.00 96.31 95 GLU A CA 1
ATOM 743 C C . GLU A 1 95 ? -7.572 -5.069 32.550 1.00 96.31 95 GLU A C 1
ATOM 745 O O . GLU A 1 95 ? -6.640 -5.807 32.245 1.00 96.31 95 GLU A O 1
ATOM 750 N N . GLN A 1 96 ? -8.800 -5.538 32.796 1.00 96.25 96 GLN A N 1
ATOM 751 C CA . GLN A 1 96 ? -9.129 -6.965 32.777 1.00 96.25 96 GLN A CA 1
ATOM 752 C C . GLN A 1 96 ? -9.084 -7.557 31.361 1.00 96.25 96 GLN A C 1
ATOM 754 O O . GLN A 1 96 ? -8.656 -8.694 31.179 1.00 96.25 96 GLN A O 1
ATOM 759 N N . SER A 1 97 ? -9.566 -6.810 30.367 1.00 94.75 97 SER A N 1
ATOM 760 C CA . SER A 1 97 ? -9.627 -7.260 28.971 1.00 94.75 97 SER A CA 1
ATOM 761 C C . SER A 1 97 ? -8.285 -7.152 28.248 1.00 94.75 97 SER A C 1
ATOM 763 O O . SER A 1 97 ? -8.067 -7.853 27.263 1.00 94.75 97 SER A O 1
ATOM 765 N N . GLY A 1 98 ? -7.381 -6.291 28.721 1.00 96.06 98 GLY A N 1
ATOM 766 C CA . GLY A 1 98 ? -6.123 -5.988 28.041 1.00 96.06 98 GLY A CA 1
ATOM 767 C C . GLY A 1 98 ? -6.299 -5.126 26.786 1.00 96.06 98 GLY A C 1
ATOM 768 O O . GLY A 1 98 ? -5.350 -4.978 26.014 1.00 96.06 98 GLY A O 1
ATOM 769 N N . ILE A 1 99 ? -7.488 -4.547 26.573 1.00 97.81 99 ILE A N 1
ATOM 770 C CA . ILE A 1 99 ? -7.787 -3.682 25.427 1.00 97.81 99 ILE A CA 1
ATOM 771 C C . ILE A 1 99 ? -8.337 -2.328 25.870 1.00 97.81 99 ILE A C 1
ATOM 773 O O . ILE A 1 99 ? -8.900 -2.180 26.954 1.00 97.81 99 ILE A O 1
ATOM 777 N N . ARG A 1 100 ? -8.230 -1.327 24.996 1.00 98.25 100 ARG A N 1
ATOM 778 C CA . ARG A 1 100 ? -8.889 -0.026 25.173 1.00 98.25 100 ARG A CA 1
ATOM 779 C C . ARG A 1 100 ? -9.722 0.309 23.949 1.00 98.25 100 ARG A C 1
ATOM 781 O O . ARG A 1 100 ? -9.217 0.276 22.828 1.00 98.25 100 ARG A O 1
ATOM 788 N N . LEU A 1 101 ? -10.985 0.653 24.161 1.00 98.38 101 LEU A N 1
ATOM 789 C CA . LEU A 1 101 ? -11.846 1.180 23.108 1.00 98.38 101 LEU A CA 1
ATOM 790 C C . LEU A 1 101 ? -11.517 2.658 22.869 1.00 98.38 101 LEU A C 1
ATOM 792 O O . LEU A 1 101 ? -11.004 3.349 23.748 1.00 98.38 101 LEU A O 1
ATOM 796 N N . VAL A 1 102 ? -11.793 3.163 21.675 1.00 98.12 102 VAL A N 1
ATOM 797 C CA . VAL A 1 102 ? -11.511 4.551 21.309 1.00 98.12 102 VAL A CA 1
ATOM 798 C C . VAL A 1 102 ? -12.582 5.461 21.899 1.00 98.12 102 VAL A C 1
ATOM 800 O O . VAL A 1 102 ? -13.635 5.664 21.302 1.00 98.12 102 VAL A O 1
ATOM 803 N N . ASP A 1 103 ? -12.315 6.003 23.086 1.00 98.12 103 ASP A N 1
ATOM 804 C CA . ASP A 1 103 ? -13.015 7.159 23.655 1.00 98.12 103 ASP A CA 1
ATOM 805 C C . ASP A 1 103 ? -12.325 8.487 23.253 1.00 98.12 103 ASP A C 1
ATOM 807 O O . ASP A 1 103 ? -11.375 8.496 22.470 1.00 98.12 103 ASP A O 1
ATOM 811 N N . GLU A 1 104 ? -12.782 9.634 23.768 1.00 97.69 104 GLU A N 1
ATOM 812 C CA . GLU A 1 104 ? -12.180 10.951 23.469 1.00 97.69 104 GLU A CA 1
ATOM 813 C C . GLU A 1 104 ? -10.713 11.093 23.913 1.00 97.69 104 GLU A C 1
ATOM 815 O O . GLU A 1 104 ? -9.940 11.841 23.307 1.00 97.69 104 GLU A O 1
ATOM 820 N N . LYS A 1 105 ? -10.304 10.394 24.976 1.00 98.00 105 LYS A N 1
ATOM 821 C CA . LYS A 1 105 ? -8.919 10.417 25.460 1.00 98.00 105 LYS A CA 1
ATOM 822 C C . LYS A 1 105 ? -8.04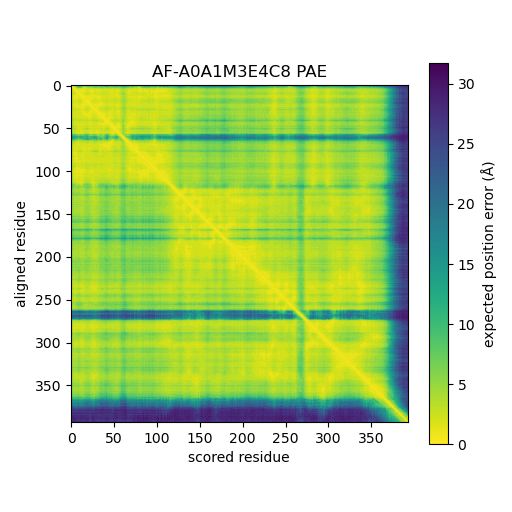1 9.550 24.561 1.00 98.00 105 LYS A C 1
ATOM 824 O O . LYS A 1 105 ? -6.995 10.007 24.108 1.00 98.00 105 LYS A O 1
ATOM 829 N N . VAL A 1 106 ? -8.490 8.332 24.279 1.00 97.94 106 VAL A N 1
ATOM 830 C CA . VAL A 1 106 ? -7.792 7.362 23.430 1.00 97.94 106 VAL A CA 1
ATOM 831 C C . VAL A 1 106 ? -7.693 7.860 21.986 1.00 97.94 106 VAL A C 1
ATOM 833 O O . VAL A 1 106 ? -6.675 7.652 21.336 1.00 97.94 106 VAL A O 1
ATOM 836 N N . LYS A 1 107 ? -8.694 8.591 21.484 1.00 96.88 107 LYS A N 1
ATOM 837 C CA . LYS A 1 107 ? -8.636 9.217 20.156 1.00 96.88 107 LYS A CA 1
ATOM 838 C C . LYS A 1 107 ? -7.462 10.188 20.017 1.00 96.88 107 LYS A C 1
ATOM 840 O O . LYS A 1 107 ? -6.750 10.128 19.021 1.00 96.88 107 LYS A O 1
ATOM 845 N N . LYS A 1 108 ? -7.231 11.037 21.024 1.00 96.38 108 LYS A N 1
ATOM 846 C CA . LYS A 1 108 ? -6.076 11.954 21.052 1.00 96.38 108 LYS A CA 1
ATOM 847 C C . LYS A 1 108 ? -4.756 11.196 21.151 1.00 96.38 108 LYS A C 1
ATOM 849 O O . LYS A 1 108 ? -3.787 11.589 20.523 1.00 96.38 108 LYS A O 1
ATOM 854 N N . GLU A 1 109 ? -4.731 10.104 21.911 1.00 96.88 109 GLU A N 1
ATOM 855 C CA . GLU A 1 109 ? -3.551 9.242 22.023 1.00 96.88 109 GLU A CA 1
ATOM 856 C C . GLU A 1 109 ? -3.188 8.591 20.683 1.00 96.88 109 GLU A C 1
ATOM 858 O O . GLU A 1 109 ? -2.031 8.634 20.282 1.00 96.88 109 GLU A O 1
ATOM 863 N N . ILE A 1 110 ? -4.172 8.050 19.955 1.00 96.19 110 ILE A N 1
ATOM 864 C CA . ILE A 1 110 ? -3.966 7.439 18.634 1.00 96.19 110 ILE A CA 1
ATOM 865 C C . ILE A 1 110 ? -3.327 8.422 17.646 1.00 96.19 110 ILE A C 1
ATOM 867 O O . ILE A 1 110 ? -2.496 8.019 16.835 1.00 96.19 110 ILE A O 1
ATOM 871 N N . GLU A 1 111 ? -3.680 9.708 17.708 1.00 94.00 111 GLU A N 1
ATOM 872 C CA . GLU A 1 111 ? -3.065 10.719 16.845 1.00 94.00 111 GLU A CA 1
ATOM 873 C C . GLU A 1 111 ? -1.547 10.819 17.058 1.00 94.00 111 GLU A C 1
ATOM 875 O O . GLU A 1 111 ? -0.845 11.191 16.124 1.00 94.00 111 GLU A O 1
ATOM 880 N N . ASP A 1 112 ? -1.026 10.449 18.229 1.00 95.00 112 ASP A N 1
ATOM 881 C CA . ASP A 1 112 ? 0.404 10.466 18.560 1.00 95.00 112 ASP A CA 1
ATOM 882 C C . ASP A 1 112 ? 1.106 9.104 18.398 1.00 95.00 112 ASP A C 1
ATOM 884 O O . ASP A 1 112 ? 2.337 9.043 18.436 1.00 95.00 112 ASP A O 1
ATOM 888 N N . LEU A 1 113 ? 0.362 8.009 18.203 1.00 95.31 113 LEU A N 1
ATOM 889 C CA . LEU A 1 113 ? 0.938 6.667 18.080 1.00 95.31 113 LEU A CA 1
ATOM 890 C C . LEU A 1 113 ? 1.606 6.450 16.726 1.00 95.31 113 LEU A C 1
ATOM 892 O O . LEU A 1 113 ? 1.013 6.696 15.685 1.00 95.31 113 LEU A O 1
ATOM 896 N N . ILE A 1 114 ? 2.816 5.895 16.721 1.00 92.38 114 ILE A N 1
ATOM 897 C CA . ILE A 1 114 ? 3.484 5.496 15.479 1.00 92.38 114 ILE A CA 1
ATOM 898 C C . ILE A 1 114 ? 2.787 4.255 14.923 1.00 92.38 114 ILE A C 1
ATOM 900 O O . ILE A 1 114 ? 2.784 3.202 15.558 1.00 92.38 114 ILE A O 1
ATOM 904 N N . ILE A 1 115 ? 2.243 4.371 13.715 1.00 92.69 115 ILE A N 1
ATOM 905 C CA . ILE A 1 115 ? 1.679 3.238 12.984 1.00 92.69 115 ILE A CA 1
ATOM 906 C C . ILE A 1 115 ? 2.767 2.697 12.056 1.00 92.69 115 ILE A C 1
ATOM 908 O O . ILE A 1 115 ? 3.227 3.434 11.177 1.00 92.69 115 ILE A O 1
ATOM 912 N N . PRO A 1 116 ? 3.209 1.443 12.236 1.00 86.38 116 PRO A N 1
ATOM 913 C CA . PRO A 1 116 ? 4.191 0.857 11.346 1.00 86.38 116 PRO A CA 1
ATOM 914 C C . PRO A 1 116 ? 3.575 0.690 9.956 1.00 86.38 116 PRO A C 1
ATOM 916 O O . PRO A 1 116 ? 2.528 0.067 9.797 1.00 86.38 116 PRO A O 1
ATOM 919 N N . LEU A 1 117 ? 4.243 1.244 8.948 1.00 87.50 117 LEU A N 1
ATOM 920 C CA . LEU A 1 117 ? 3.925 0.988 7.551 1.00 87.50 117 LEU A CA 1
ATOM 921 C C . LEU A 1 117 ? 4.900 -0.070 7.032 1.00 87.50 117 LEU A C 1
ATOM 923 O O . LEU A 1 117 ? 6.107 0.196 7.044 1.00 87.50 117 LEU A O 1
ATOM 927 N N . PRO A 1 118 ? 4.429 -1.242 6.576 1.00 80.12 118 PRO A N 1
ATOM 928 C CA . PRO A 1 118 ? 5.295 -2.216 5.940 1.00 80.12 118 PRO A CA 1
ATOM 929 C C . PRO A 1 118 ? 5.956 -1.550 4.733 1.00 80.12 118 PRO A C 1
ATOM 931 O O . PRO A 1 118 ? 5.293 -0.958 3.882 1.00 80.12 118 PRO A O 1
ATOM 934 N N . GLN A 1 119 ? 7.284 -1.594 4.704 1.00 80.12 119 GLN A N 1
ATOM 935 C CA . GLN A 1 119 ? 8.066 -1.145 3.562 1.00 80.12 119 GLN A CA 1
ATOM 936 C C . GLN A 1 119 ? 8.557 -2.394 2.834 1.00 80.12 119 GLN A C 1
ATOM 938 O O . GLN A 1 119 ? 9.290 -3.183 3.444 1.00 80.12 119 GLN A O 1
ATOM 943 N N . PRO A 1 120 ? 8.152 -2.611 1.572 1.00 84.50 120 PRO A N 1
ATOM 944 C CA . PRO A 1 120 ? 8.695 -3.704 0.788 1.00 84.50 120 PRO A CA 1
ATOM 945 C C . PRO A 1 120 ? 10.215 -3.555 0.678 1.00 84.50 120 PRO A C 1
ATOM 947 O O . PRO A 1 120 ? 10.740 -2.455 0.498 1.00 84.50 120 PRO A O 1
ATOM 950 N N . GLN A 1 121 ? 10.924 -4.670 0.837 1.00 89.94 121 GLN A N 1
ATOM 951 C CA . GLN A 1 121 ? 12.368 -4.715 0.641 1.00 89.94 121 GLN A CA 1
ATOM 952 C C . GLN A 1 121 ? 12.641 -5.013 -0.825 1.00 89.94 121 GLN A C 1
ATOM 954 O O . GLN A 1 121 ? 12.311 -6.094 -1.300 1.00 89.94 121 GLN A O 1
ATOM 959 N N . PHE A 1 122 ? 13.254 -4.061 -1.519 1.00 93.75 122 PHE A N 1
ATOM 960 C CA . PHE A 1 122 ? 13.633 -4.220 -2.916 1.00 93.75 122 PHE A CA 1
ATOM 961 C C . PHE A 1 122 ? 15.136 -4.478 -3.045 1.00 93.75 122 PHE A C 1
ATOM 963 O O . PHE A 1 122 ? 15.920 -3.956 -2.243 1.00 93.75 122 PHE A O 1
ATOM 970 N N . PRO A 1 123 ? 15.578 -5.222 -4.072 1.00 96.50 123 PRO A N 1
ATOM 971 C CA . PRO A 1 123 ? 16.982 -5.247 -4.457 1.00 96.50 123 PRO A CA 1
ATOM 972 C C . PRO A 1 123 ? 17.486 -3.830 -4.745 1.00 96.50 123 PRO A C 1
ATOM 974 O O . PRO A 1 123 ? 16.831 -3.059 -5.450 1.00 96.50 123 PRO A O 1
ATOM 977 N N . VAL A 1 124 ? 18.661 -3.495 -4.206 1.00 97.44 124 VAL A N 1
ATOM 978 C CA . VAL A 1 124 ? 19.283 -2.175 -4.363 1.00 97.44 124 VAL A CA 1
ATOM 979 C C . VAL A 1 124 ? 20.528 -2.287 -5.233 1.00 97.44 124 VAL A C 1
ATOM 981 O O . VAL A 1 124 ? 21.443 -3.056 -4.941 1.00 97.44 124 VAL A O 1
ATOM 984 N N . LEU A 1 125 ? 20.574 -1.480 -6.286 1.00 97.12 125 LEU A N 1
ATOM 985 C CA . LEU A 1 125 ? 21.740 -1.263 -7.129 1.00 97.12 125 LEU A CA 1
ATOM 986 C C . LEU A 1 125 ? 22.472 -0.012 -6.648 1.00 97.12 125 LEU A C 1
ATOM 988 O O . LEU A 1 125 ? 21.847 1.022 -6.417 1.00 97.12 125 LEU A O 1
ATOM 992 N N . GLU A 1 126 ? 23.794 -0.087 -6.531 1.00 97.25 126 GLU A N 1
ATOM 993 C CA . GLU A 1 126 ? 24.622 1.051 -6.136 1.00 97.25 126 GLU A CA 1
ATOM 994 C C . GLU A 1 126 ? 25.616 1.411 -7.238 1.00 97.25 126 GLU A C 1
ATOM 996 O O . GLU A 1 126 ? 26.296 0.548 -7.803 1.00 97.25 126 GLU A O 1
ATOM 1001 N N . LYS A 1 127 ? 25.707 2.706 -7.545 1.00 96.44 127 LYS A N 1
ATOM 1002 C CA . LYS A 1 127 ? 26.645 3.231 -8.531 1.00 96.44 127 LYS A CA 1
ATOM 1003 C C . LYS A 1 127 ? 27.030 4.666 -8.186 1.00 96.44 127 LYS A C 1
ATOM 1005 O O . LYS A 1 127 ? 26.180 5.547 -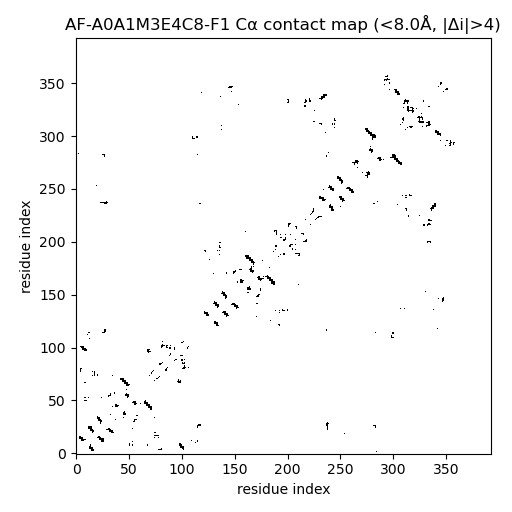8.187 1.00 96.44 127 LYS A O 1
ATOM 1010 N N . ASP A 1 128 ? 28.321 4.879 -7.929 1.00 93.62 128 ASP A N 1
ATOM 1011 C CA . ASP A 1 128 ? 28.915 6.202 -7.663 1.00 93.62 128 ASP A CA 1
ATOM 1012 C C . ASP A 1 128 ? 28.186 6.991 -6.560 1.00 93.62 128 ASP A C 1
ATOM 1014 O O . ASP A 1 128 ? 27.859 8.164 -6.699 1.00 93.62 128 ASP A O 1
ATOM 1018 N N . GLY A 1 129 ? 27.861 6.300 -5.463 1.00 95.06 129 GLY A N 1
ATOM 1019 C CA . GLY A 1 129 ? 27.152 6.877 -4.319 1.00 95.06 129 GLY A CA 1
ATOM 1020 C C . GLY A 1 129 ? 25.633 6.987 -4.483 1.00 95.06 129 GLY A C 1
ATOM 1021 O O . GLY A 1 129 ? 24.948 7.232 -3.493 1.00 95.06 129 GLY A O 1
ATOM 1022 N N . TYR A 1 130 ? 25.086 6.748 -5.677 1.00 96.75 130 TYR A N 1
ATOM 1023 C CA . TYR A 1 130 ? 23.641 6.674 -5.888 1.00 96.75 130 TYR A CA 1
ATOM 1024 C C . TYR A 1 130 ? 23.120 5.259 -5.663 1.00 96.75 130 TYR A C 1
ATOM 1026 O O . TYR A 1 130 ? 23.726 4.282 -6.111 1.00 96.75 130 TYR A O 1
ATOM 1034 N N . LYS A 1 131 ? 21.965 5.163 -5.001 1.00 97.69 131 LYS A N 1
ATOM 1035 C CA . LYS A 1 131 ? 21.272 3.905 -4.727 1.00 97.69 131 LYS A CA 1
ATOM 1036 C C . LYS A 1 131 ? 19.924 3.879 -5.418 1.00 97.69 131 LYS A C 1
ATOM 1038 O O . LYS A 1 131 ? 19.157 4.842 -5.335 1.00 97.69 131 LYS A O 1
ATOM 1043 N N . PHE A 1 132 ? 19.638 2.752 -6.053 1.00 97.69 132 PHE A N 1
ATOM 1044 C CA . PHE A 1 132 ? 18.418 2.555 -6.805 1.00 97.69 132 PHE A CA 1
ATOM 1045 C C . PHE A 1 132 ? 17.745 1.238 -6.447 1.00 97.69 132 PHE A C 1
ATOM 1047 O O . PHE A 1 132 ? 18.365 0.185 -6.530 1.00 97.69 132 PHE A O 1
ATOM 1054 N N . GLU A 1 133 ? 16.476 1.297 -6.079 1.00 97.12 133 GLU A N 1
ATOM 1055 C CA . GLU A 1 133 ? 15.637 0.126 -5.854 1.00 97.12 133 GLU A CA 1
ATOM 1056 C C . GLU A 1 133 ? 15.032 -0.360 -7.166 1.00 97.12 133 GLU A C 1
ATOM 1058 O O . GLU A 1 133 ? 14.628 0.439 -8.016 1.00 97.12 133 GLU A O 1
ATOM 1063 N N . VAL A 1 134 ? 14.960 -1.680 -7.301 1.00 97.19 134 VAL A N 1
ATOM 1064 C CA . VAL A 1 134 ? 14.321 -2.363 -8.423 1.00 97.19 134 VAL A CA 1
ATOM 1065 C C . VAL A 1 134 ? 12.917 -2.776 -8.004 1.00 97.19 134 VAL A C 1
ATOM 1067 O O . VAL A 1 134 ? 12.754 -3.662 -7.169 1.00 97.19 134 VAL A O 1
ATOM 1070 N N . ASP A 1 135 ? 11.903 -2.168 -8.611 1.00 95.38 135 ASP A N 1
ATOM 1071 C CA . ASP A 1 135 ? 10.504 -2.513 -8.372 1.00 95.38 135 ASP A CA 1
ATOM 1072 C C . ASP A 1 135 ? 9.986 -3.374 -9.530 1.00 95.38 135 ASP A C 1
ATOM 1074 O O . ASP A 1 135 ? 9.741 -2.883 -10.633 1.00 95.38 135 ASP A O 1
ATOM 1078 N N . VAL A 1 136 ? 9.840 -4.679 -9.290 1.00 94.88 136 VAL A N 1
ATOM 1079 C CA . VAL A 1 136 ? 9.364 -5.634 -10.305 1.00 94.88 136 VAL A CA 1
ATOM 1080 C C . VAL A 1 136 ? 7.881 -5.445 -10.617 1.00 94.88 136 VAL A C 1
ATOM 1082 O O . VAL A 1 136 ? 7.479 -5.626 -11.767 1.00 94.88 136 VAL A O 1
ATOM 1085 N N . SER A 1 137 ? 7.068 -5.074 -9.622 1.00 91.75 137 SER A N 1
ATOM 1086 C CA . SER A 1 137 ? 5.619 -4.910 -9.791 1.00 91.75 137 SER A CA 1
ATOM 1087 C C . SER A 1 137 ? 5.299 -3.743 -10.723 1.00 91.75 137 SER A C 1
ATOM 1089 O O . SER A 1 137 ? 4.411 -3.858 -11.570 1.00 91.75 137 SER A O 1
ATOM 1091 N N . LEU A 1 138 ? 6.071 -2.659 -10.605 1.00 90.94 138 LEU A N 1
ATOM 1092 C CA . LEU A 1 138 ? 5.983 -1.466 -11.452 1.00 90.94 138 LEU A CA 1
ATOM 1093 C C . LEU A 1 138 ? 6.996 -1.447 -12.611 1.00 90.94 138 LEU A C 1
ATOM 1095 O O . LEU A 1 138 ? 6.997 -0.506 -13.399 1.00 90.94 138 LEU A O 1
ATOM 1099 N N . ARG A 1 139 ? 7.839 -2.483 -12.736 1.00 93.00 139 ARG A N 1
ATOM 1100 C CA . ARG A 1 139 ? 8.909 -2.615 -13.745 1.00 93.00 139 ARG A CA 1
ATOM 1101 C C . ARG A 1 139 ? 9.759 -1.350 -13.878 1.00 93.00 139 ARG A C 1
ATOM 1103 O O . ARG A 1 139 ? 9.972 -0.845 -14.978 1.00 93.00 139 ARG A O 1
ATOM 1110 N N . GLU A 1 140 ? 10.275 -0.838 -12.770 1.00 94.31 140 GLU A N 1
ATOM 1111 C CA . GLU A 1 140 ? 11.037 0.411 -12.764 1.00 94.31 140 GLU A CA 1
ATOM 1112 C C . GLU A 1 140 ? 12.286 0.356 -11.886 1.00 94.31 140 GLU A C 1
ATOM 1114 O O . GLU A 1 140 ? 12.405 -0.452 -10.963 1.00 94.31 140 GLU A O 1
ATOM 1119 N N . LEU A 1 141 ? 13.208 1.270 -12.179 1.00 96.25 141 LEU A N 1
ATOM 1120 C CA . LEU A 1 141 ? 14.334 1.602 -11.323 1.00 96.25 141 LEU A CA 1
ATOM 1121 C C . LEU A 1 141 ? 14.060 2.948 -10.645 1.00 96.25 141 LEU A C 1
ATOM 1123 O O . LEU A 1 141 ? 13.770 3.931 -11.328 1.00 96.25 141 LEU A O 1
ATOM 1127 N N . ARG A 1 142 ? 14.191 3.012 -9.319 1.00 94.94 142 ARG A N 1
ATOM 1128 C CA . ARG A 1 142 ? 13.844 4.193 -8.515 1.00 94.94 142 ARG A CA 1
ATOM 1129 C C . ARG A 1 142 ? 14.979 4.616 -7.600 1.00 94.94 142 ARG A C 1
ATOM 1131 O O . ARG A 1 142 ? 15.558 3.785 -6.919 1.00 94.94 142 ARG A O 1
ATOM 1138 N N . ASN A 1 143 ? 15.245 5.914 -7.502 1.00 95.25 143 ASN A N 1
ATOM 1139 C CA . ASN A 1 143 ? 16.219 6.454 -6.557 1.00 95.25 143 ASN A CA 1
ATOM 1140 C C . ASN A 1 143 ? 15.728 6.323 -5.096 1.00 95.25 143 ASN A C 1
ATOM 1142 O O . ASN A 1 143 ? 14.625 6.757 -4.767 1.00 95.25 143 ASN A O 1
ATOM 1146 N N . VAL A 1 144 ? 16.559 5.757 -4.214 1.00 94.94 144 VAL A N 1
ATOM 1147 C CA . VAL A 1 144 ? 16.217 5.492 -2.799 1.00 94.94 144 VAL A CA 1
ATOM 1148 C C . VAL A 1 144 ? 15.963 6.775 -1.999 1.00 94.94 144 VAL A C 1
ATOM 1150 O O . VAL A 1 144 ? 15.078 6.815 -1.134 1.00 94.94 144 VAL A O 1
ATOM 1153 N N . ASP A 1 145 ? 16.740 7.822 -2.268 1.00 93.19 145 ASP A N 1
ATOM 1154 C CA . ASP A 1 145 ? 16.700 9.084 -1.522 1.00 93.19 145 ASP A CA 1
ATOM 1155 C C . ASP A 1 145 ? 15.667 10.053 -2.097 1.00 93.19 145 ASP A C 1
ATOM 1157 O O . ASP A 1 145 ? 15.077 10.845 -1.362 1.00 93.19 145 ASP A O 1
ATOM 1161 N N . LYS A 1 146 ? 15.398 9.950 -3.403 1.00 92.62 146 LYS A N 1
ATOM 1162 C CA . LYS A 1 146 ? 14.396 10.744 -4.126 1.00 92.62 146 LYS A CA 1
ATOM 1163 C C . LYS A 1 146 ? 13.401 9.817 -4.846 1.00 92.62 146 LYS A C 1
ATOM 1165 O O . LYS A 1 146 ? 13.488 9.684 -6.062 1.00 92.62 146 LYS A O 1
ATOM 1170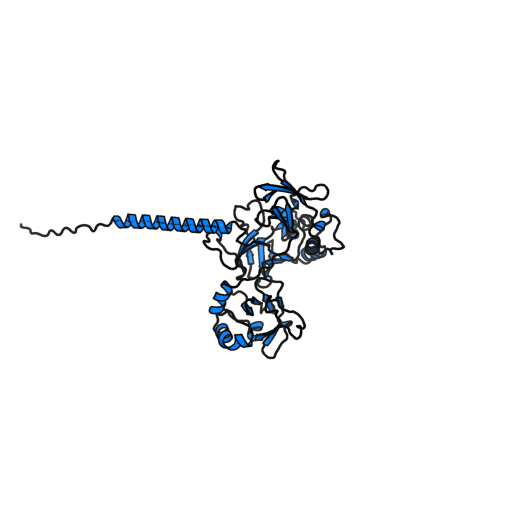 N N . PRO A 1 147 ? 12.419 9.213 -4.146 1.00 91.81 147 PRO A N 1
ATOM 1171 C CA . PRO A 1 147 ? 11.574 8.131 -4.674 1.00 91.81 147 PRO A CA 1
ATOM 1172 C C . PRO A 1 147 ? 10.683 8.484 -5.869 1.00 91.81 147 PRO A C 1
ATOM 1174 O O . PRO A 1 147 ? 10.133 7.590 -6.506 1.00 91.81 147 PRO A O 1
ATOM 1177 N N . PHE A 1 148 ? 10.513 9.768 -6.182 1.00 90.75 148 PHE A N 1
ATOM 1178 C CA . PHE A 1 148 ? 9.829 10.178 -7.407 1.00 90.75 148 PHE A CA 1
ATOM 1179 C C . PHE A 1 148 ? 10.750 10.243 -8.632 1.00 90.75 148 PHE A C 1
ATOM 1181 O O . PHE A 1 148 ? 10.267 10.289 -9.759 1.00 90.75 148 PHE A O 1
ATOM 1188 N N . ILE A 1 149 ? 12.069 10.211 -8.440 1.00 91.50 149 ILE A N 1
ATOM 1189 C CA . ILE A 1 149 ? 13.036 10.035 -9.520 1.00 91.50 149 ILE A CA 1
ATOM 1190 C C . ILE A 1 149 ? 13.119 8.544 -9.832 1.00 91.50 149 ILE A C 1
ATOM 1192 O O . ILE A 1 149 ? 13.666 7.759 -9.056 1.00 91.50 149 ILE A O 1
ATOM 1196 N N . HIS A 1 150 ? 12.580 8.165 -10.982 1.00 93.56 150 HIS A N 1
ATOM 1197 C CA . HIS A 1 150 ? 12.537 6.784 -11.435 1.00 93.56 150 HIS A CA 1
ATOM 1198 C C . HIS A 1 150 ? 12.565 6.718 -12.968 1.00 93.56 150 HIS A C 1
ATOM 1200 O O . HIS A 1 150 ? 12.429 7.737 -13.648 1.00 93.56 150 HIS A O 1
ATOM 1206 N N . ILE A 1 151 ? 12.751 5.517 -13.509 1.00 93.56 151 ILE A N 1
ATOM 1207 C CA . ILE A 1 151 ? 12.614 5.223 -14.936 1.00 93.56 151 ILE A CA 1
ATOM 1208 C C . ILE A 1 151 ? 12.009 3.832 -15.117 1.00 93.56 151 ILE A C 1
ATOM 1210 O O . ILE A 1 151 ? 12.404 2.881 -14.443 1.00 93.56 151 ILE A O 1
ATOM 1214 N N . GLU A 1 152 ? 11.051 3.708 -16.029 1.00 92.88 152 GLU A N 1
ATOM 1215 C CA . GLU A 1 152 ? 10.510 2.409 -16.433 1.00 92.88 152 GLU A CA 1
ATOM 1216 C C . GLU A 1 152 ? 11.585 1.596 -17.163 1.00 92.88 152 GLU A C 1
ATOM 1218 O O . GLU A 1 152 ? 12.256 2.101 -18.066 1.00 92.88 152 GLU A O 1
ATOM 1223 N N . LEU A 1 153 ? 11.725 0.318 -16.819 1.00 93.06 153 LEU A N 1
ATOM 1224 C CA . LEU A 1 153 ? 12.679 -0.588 -17.460 1.00 93.06 153 LEU A CA 1
ATOM 1225 C C . LEU A 1 153 ? 12.346 -0.811 -18.939 1.00 93.06 153 LEU A C 1
ATOM 1227 O O . LEU A 1 153 ? 13.252 -0.968 -19.752 1.00 93.06 153 LEU A O 1
ATOM 1231 N N . ASP A 1 154 ? 11.066 -0.731 -19.306 1.00 89.56 154 ASP A N 1
ATOM 1232 C CA . ASP A 1 154 ? 10.593 -0.870 -20.690 1.00 89.56 154 ASP A CA 1
ATOM 1233 C C . ASP A 1 154 ? 11.054 0.268 -21.609 1.00 89.56 154 ASP A C 1
ATOM 1235 O O . ASP A 1 154 ? 10.971 0.155 -22.833 1.00 89.56 154 ASP A O 1
ATOM 1239 N N . ARG A 1 155 ? 11.530 1.373 -21.028 1.00 91.00 155 ARG A N 1
ATOM 1240 C CA . ARG A 1 155 ? 12.100 2.510 -21.756 1.00 91.00 155 ARG A CA 1
ATOM 1241 C C . ARG A 1 155 ? 13.606 2.381 -21.971 1.00 91.00 155 ARG A C 1
ATOM 1243 O O . ARG A 1 155 ? 14.180 3.117 -22.770 1.00 91.00 155 ARG A O 1
ATOM 1250 N N . LEU A 1 156 ? 14.260 1.472 -21.252 1.00 94.62 156 LEU A N 1
ATOM 1251 C CA . LEU A 1 156 ? 15.705 1.314 -21.310 1.00 94.62 156 LEU A CA 1
ATOM 1252 C C . LEU A 1 156 ? 16.123 0.489 -22.524 1.00 94.62 156 LEU A C 1
ATOM 1254 O O . LEU A 1 156 ? 15.485 -0.494 -22.903 1.00 94.62 156 LEU A O 1
ATOM 1258 N N . LEU A 1 157 ? 17.263 0.857 -23.105 1.00 94.25 157 LEU A N 1
ATOM 1259 C CA . LEU A 1 157 ? 17.896 0.047 -24.135 1.00 94.25 157 LEU A CA 1
ATOM 1260 C C . LEU A 1 157 ? 18.408 -1.257 -23.517 1.00 94.25 157 LEU A C 1
ATOM 1262 O O . LEU A 1 157 ? 19.131 -1.240 -22.521 1.00 94.25 157 LEU A O 1
ATOM 1266 N N . GLU A 1 158 ? 18.125 -2.382 -24.165 1.00 94.69 158 GLU A N 1
ATOM 1267 C CA . GLU A 1 158 ? 18.745 -3.656 -23.819 1.00 94.69 158 GLU A CA 1
ATOM 1268 C C . GLU A 1 158 ? 19.993 -3.907 -24.674 1.00 94.69 158 GLU A C 1
ATOM 1270 O O . GLU A 1 158 ? 19.944 -3.890 -25.907 1.00 94.69 158 GLU A O 1
ATOM 1275 N N . LYS A 1 159 ? 21.128 -4.188 -24.027 1.00 95.44 159 LYS A N 1
ATOM 1276 C CA . LYS A 1 159 ? 22.383 -4.552 -24.694 1.00 95.44 159 LYS A CA 1
ATOM 1277 C C . LYS A 1 159 ? 23.060 -5.693 -23.947 1.00 95.44 159 LYS A C 1
ATOM 1279 O O . LYS A 1 159 ? 23.309 -5.590 -22.752 1.00 95.44 159 LYS A O 1
ATOM 1284 N N . ASN A 1 160 ? 23.393 -6.769 -24.663 1.00 94.31 160 ASN A N 1
ATOM 1285 C CA . ASN A 1 160 ? 24.046 -7.963 -24.107 1.00 94.31 160 ASN A CA 1
ATOM 1286 C C . ASN A 1 160 ? 23.297 -8.573 -22.902 1.00 94.31 160 ASN A C 1
ATOM 1288 O O . ASN A 1 160 ? 23.924 -9.001 -21.936 1.00 94.31 160 ASN A O 1
ATOM 1292 N N . GLY A 1 161 ? 21.959 -8.591 -22.944 1.00 93.75 161 GLY A N 1
ATOM 1293 C CA . GLY A 1 161 ? 21.135 -9.150 -21.867 1.00 93.75 161 GLY A CA 1
ATOM 1294 C C . GLY A 1 161 ? 21.115 -8.318 -20.581 1.00 93.75 161 GLY A C 1
ATOM 1295 O O . GLY A 1 161 ? 20.833 -8.862 -19.516 1.00 93.75 161 GLY A O 1
ATOM 1296 N N . LYS A 1 162 ? 21.429 -7.021 -20.674 1.00 97.31 162 LYS A N 1
ATOM 1297 C CA . LYS A 1 162 ? 21.343 -6.037 -19.589 1.00 97.31 162 LYS A CA 1
ATOM 1298 C C . LYS A 1 162 ? 20.534 -4.826 -20.039 1.00 97.31 162 LYS A C 1
ATOM 1300 O O . LYS A 1 162 ? 20.609 -4.450 -21.211 1.00 97.31 162 LYS A O 1
ATOM 1305 N N . TYR A 1 163 ? 19.830 -4.190 -19.111 1.00 97.56 163 TYR A N 1
ATOM 1306 C CA . TYR A 1 163 ? 19.263 -2.862 -19.318 1.00 97.56 163 TYR A CA 1
ATOM 1307 C C . TYR A 1 163 ? 20.343 -1.800 -19.133 1.00 97.56 163 TYR A C 1
ATOM 1309 O O . TYR A 1 163 ? 21.207 -1.917 -18.259 1.00 97.56 163 TYR A O 1
ATOM 1317 N N . ILE A 1 164 ? 20.299 -0.763 -19.961 1.00 97.94 164 ILE A N 1
ATOM 1318 C CA . ILE A 1 164 ? 21.232 0.357 -19.910 1.00 97.94 164 ILE A CA 1
ATOM 1319 C C . ILE A 1 164 ? 20.469 1.610 -19.503 1.00 97.94 164 ILE A C 1
ATOM 1321 O O . ILE A 1 164 ? 19.587 2.063 -20.229 1.00 97.94 164 ILE A O 1
ATOM 1325 N N . ALA A 1 165 ? 20.848 2.174 -18.361 1.00 97.50 165 ALA A N 1
ATOM 1326 C CA . ALA A 1 165 ? 20.399 3.480 -17.904 1.00 97.50 165 ALA A CA 1
ATOM 1327 C C . ALA A 1 165 ? 21.594 4.430 -17.784 1.00 97.50 165 ALA A C 1
ATOM 1329 O O . ALA A 1 165 ? 22.746 4.011 -17.648 1.00 97.50 165 ALA A O 1
ATOM 1330 N N . TYR A 1 166 ? 21.309 5.721 -17.803 1.00 97.44 166 TYR A N 1
ATOM 1331 C CA . TYR A 1 166 ? 22.286 6.784 -17.651 1.00 97.44 166 TYR A CA 1
ATOM 1332 C C . TYR A 1 166 ? 21.904 7.643 -16.453 1.00 97.44 166 TYR A C 1
ATOM 1334 O O . TYR A 1 166 ? 20.788 8.152 -16.371 1.00 97.44 166 TYR A O 1
ATOM 1342 N N . ILE A 1 167 ? 22.828 7.773 -15.507 1.00 96.75 167 ILE A N 1
ATOM 1343 C CA . ILE A 1 167 ? 22.672 8.590 -14.311 1.00 96.75 167 ILE A CA 1
ATOM 1344 C C . ILE A 1 167 ? 23.154 10.003 -14.646 1.00 96.75 167 ILE A C 1
ATOM 1346 O O . ILE A 1 167 ? 24.301 10.207 -15.047 1.00 96.75 167 ILE A O 1
ATOM 1350 N N . LEU A 1 168 ? 22.249 10.961 -14.510 1.00 94.62 168 LEU A N 1
ATOM 1351 C CA . LEU A 1 168 ? 22.476 12.393 -14.651 1.00 94.62 168 LEU A CA 1
ATOM 1352 C C . LEU A 1 168 ? 22.718 13.030 -13.278 1.00 94.62 168 LEU A C 1
ATOM 1354 O O . LEU A 1 168 ? 22.792 12.353 -12.248 1.00 94.62 168 LEU A O 1
ATOM 1358 N N . ASP A 1 169 ? 22.784 14.356 -13.271 1.00 90.31 169 ASP A N 1
ATOM 1359 C CA . ASP A 1 169 ? 22.915 15.154 -12.061 1.00 90.31 169 ASP A CA 1
ATOM 1360 C C . ASP A 1 169 ? 21.846 14.793 -11.020 1.00 90.31 169 ASP A C 1
ATOM 1362 O O . ASP A 1 169 ? 20.680 14.516 -11.332 1.00 90.31 169 ASP A O 1
ATOM 1366 N N . GLU A 1 170 ? 22.272 14.794 -9.756 1.00 87.50 170 GLU A N 1
ATOM 1367 C CA . GLU A 1 170 ? 21.445 14.484 -8.589 1.00 87.50 170 GLU A CA 1
ATOM 1368 C C . GLU A 1 170 ? 20.785 13.093 -8.596 1.00 87.50 170 GLU A C 1
ATOM 1370 O O . GLU A 1 170 ? 19.786 12.875 -7.901 1.00 87.50 170 GLU A O 1
ATOM 1375 N N . GLY A 1 171 ? 21.325 12.153 -9.373 1.00 91.31 171 GLY A N 1
ATOM 1376 C CA . GLY A 1 171 ? 20.829 10.781 -9.429 1.00 91.31 171 GLY A CA 1
ATOM 1377 C C . GLY A 1 171 ? 19.579 10.611 -10.291 1.00 91.31 171 GLY A C 1
ATOM 1378 O O . GLY A 1 171 ? 18.869 9.617 -10.123 1.00 91.31 171 GLY A O 1
ATOM 1379 N N . ARG A 1 172 ? 19.284 11.565 -11.188 1.00 93.19 172 ARG A N 1
ATOM 1380 C CA . ARG A 1 172 ? 18.237 11.419 -12.214 1.00 93.19 172 ARG A CA 1
ATOM 1381 C C . ARG A 1 172 ? 18.605 10.323 -13.207 1.00 93.19 172 ARG A C 1
ATOM 1383 O O . ARG A 1 172 ? 19.769 10.175 -13.555 1.00 93.19 172 ARG A O 1
ATOM 1390 N N . LEU A 1 173 ? 17.615 9.573 -13.676 1.00 93.44 173 LEU A N 1
ATOM 1391 C CA . LEU A 1 173 ? 17.814 8.476 -14.621 1.00 93.44 173 LEU A CA 1
ATOM 1392 C C . LEU A 1 173 ? 17.349 8.877 -16.022 1.00 93.44 173 LEU A C 1
ATOM 1394 O O . LEU A 1 173 ? 16.351 9.577 -16.181 1.00 93.44 173 LEU A O 1
ATOM 1398 N N . SER A 1 174 ? 18.073 8.422 -17.040 1.00 94.06 174 SER A N 1
ATOM 1399 C CA . SER A 1 174 ? 17.742 8.617 -18.447 1.00 94.06 174 SER A CA 1
ATOM 1400 C C . SER A 1 174 ? 17.997 7.349 -19.254 1.00 94.06 174 SER A C 1
ATOM 1402 O O . SER A 1 174 ? 18.888 6.560 -18.950 1.00 94.06 174 SER A O 1
ATOM 1404 N N . GLU A 1 175 ? 17.215 7.174 -20.311 1.00 94.56 175 GLU A N 1
ATOM 1405 C CA . GLU A 1 175 ? 17.411 6.148 -21.337 1.00 94.56 175 GLU A CA 1
ATOM 1406 C C . GLU A 1 175 ? 18.534 6.525 -22.321 1.00 94.56 175 GLU A C 1
ATOM 1408 O O . GLU A 1 175 ? 19.032 5.661 -23.042 1.00 94.56 175 GLU A O 1
ATOM 1413 N N . TRP A 1 176 ? 18.919 7.807 -22.395 1.00 94.44 176 TRP A N 1
ATOM 1414 C CA . TRP A 1 176 ? 19.849 8.324 -23.405 1.00 94.44 176 TRP A CA 1
ATOM 1415 C C . TRP A 1 176 ? 21.161 8.767 -22.763 1.00 94.44 176 TRP A C 1
ATOM 1417 O O . TRP A 1 176 ? 21.183 9.239 -21.628 1.00 94.44 176 TRP A O 1
ATOM 1427 N N . ASP A 1 177 ? 22.249 8.644 -23.520 1.00 94.88 177 ASP A N 1
ATOM 1428 C CA . ASP A 1 177 ? 23.557 9.159 -23.127 1.00 94.88 177 ASP A CA 1
ATOM 1429 C C . ASP A 1 177 ? 23.614 10.674 -23.357 1.00 94.88 177 ASP A C 1
ATOM 1431 O O . ASP A 1 177 ? 23.444 11.142 -24.485 1.00 94.88 177 ASP A O 1
ATOM 1435 N N . HIS A 1 178 ? 23.877 11.442 -22.299 1.00 92.50 178 HIS A N 1
ATOM 1436 C CA . HIS A 1 178 ? 24.016 12.905 -22.367 1.00 92.50 178 HIS A CA 1
ATOM 1437 C C . HIS A 1 178 ? 25.487 13.355 -22.376 1.00 92.50 178 HIS A C 1
ATOM 1439 O O . HIS A 1 178 ? 25.792 14.516 -22.105 1.00 92.50 178 HIS A O 1
ATOM 1445 N N . GLY A 1 179 ? 26.425 12.444 -22.653 1.00 91.88 179 GLY A N 1
ATOM 1446 C CA . GLY A 1 179 ? 27.863 12.703 -22.784 1.00 91.88 179 GLY A CA 1
ATOM 1447 C C . GLY A 1 179 ? 28.605 12.822 -21.450 1.00 91.88 179 GLY A C 1
ATOM 1448 O O . GLY A 1 179 ? 29.688 12.265 -21.305 1.00 91.88 179 GLY A O 1
ATOM 1449 N N . ASN A 1 180 ? 28.003 13.490 -20.461 1.00 92.06 180 ASN A N 1
ATOM 1450 C CA . ASN A 1 180 ? 28.519 13.590 -19.086 1.00 92.06 180 ASN A CA 1
ATOM 1451 C C . ASN A 1 180 ? 27.802 12.648 -18.106 1.00 92.06 180 ASN A C 1
ATOM 1453 O O . ASN A 1 180 ? 28.042 12.699 -16.902 1.00 92.06 180 ASN A O 1
ATOM 1457 N N . SER A 1 181 ? 26.896 11.810 -18.606 1.00 95.44 181 SER A N 1
ATOM 1458 C CA . SER A 1 181 ? 26.112 10.896 -17.784 1.00 95.44 181 SER A CA 1
ATOM 1459 C C . SER A 1 181 ? 26.888 9.637 -17.415 1.00 95.44 181 SER A C 1
ATOM 1461 O O . SER A 1 181 ? 27.617 9.077 -18.236 1.00 95.44 181 SER A O 1
ATOM 1463 N N . LEU A 1 182 ? 26.684 9.134 -16.200 1.00 96.31 182 LEU A N 1
ATOM 1464 C CA . LEU A 1 182 ? 27.288 7.885 -15.759 1.00 96.31 182 LEU A CA 1
ATOM 1465 C C . LEU A 1 182 ? 26.455 6.692 -16.229 1.00 96.31 182 LEU A C 1
ATOM 1467 O O . LEU A 1 182 ? 25.294 6.537 -15.863 1.00 96.31 182 LEU A O 1
ATOM 1471 N N . LYS A 1 183 ? 27.069 5.799 -17.002 1.00 97.25 183 LYS A N 1
ATOM 1472 C CA . LYS A 1 183 ? 26.409 4.576 -17.464 1.00 97.25 183 LYS A CA 1
ATOM 1473 C C . LYS A 1 183 ? 26.185 3.584 -16.312 1.00 97.25 183 LYS A C 1
ATOM 1475 O O . LYS A 1 183 ? 27.131 3.193 -15.618 1.00 97.25 183 LYS A O 1
ATOM 1480 N N . LEU A 1 184 ? 24.948 3.121 -16.180 1.00 97.38 184 LEU A N 1
ATOM 1481 C CA . LEU A 1 184 ? 24.504 2.060 -15.284 1.00 97.38 184 LEU A CA 1
ATOM 1482 C C . LEU A 1 184 ? 24.055 0.852 -16.117 1.00 97.38 184 LEU A C 1
ATOM 1484 O O . LEU A 1 184 ? 23.160 0.957 -16.953 1.00 97.38 184 LEU A O 1
ATOM 1488 N N . GLU A 1 185 ? 24.692 -0.297 -15.897 1.00 97.44 185 GLU A N 1
ATOM 1489 C CA . GLU A 1 185 ? 24.291 -1.565 -16.510 1.00 97.44 185 GLU A CA 1
ATOM 1490 C C . GLU A 1 185 ? 23.561 -2.413 -15.474 1.00 97.44 185 GLU A C 1
ATOM 1492 O O . GLU A 1 185 ? 24.099 -2.680 -14.400 1.00 97.44 185 GLU A O 1
ATOM 1497 N N . ILE A 1 186 ? 22.350 -2.837 -15.805 1.00 97.56 186 ILE A N 1
ATOM 1498 C CA . ILE A 1 186 ? 21.432 -3.504 -14.887 1.00 97.56 186 ILE A CA 1
ATOM 1499 C C . ILE A 1 186 ? 21.161 -4.894 -15.448 1.00 97.56 186 ILE A C 1
ATOM 1501 O O . ILE A 1 186 ? 20.779 -5.031 -16.611 1.00 97.56 186 ILE A O 1
ATOM 1505 N N . ASP A 1 187 ? 21.389 -5.937 -14.654 1.00 97.94 187 ASP A N 1
ATOM 1506 C CA . ASP A 1 187 ? 20.996 -7.287 -15.058 1.00 97.94 187 ASP A CA 1
ATOM 1507 C C . ASP A 1 187 ? 19.467 -7.396 -15.186 1.00 97.94 187 ASP A C 1
ATOM 1509 O O . ASP A 1 187 ? 18.719 -6.550 -14.708 1.00 97.94 187 ASP A O 1
ATOM 1513 N N . GLN A 1 188 ? 18.984 -8.425 -15.875 1.00 97.12 188 GLN A N 1
ATOM 1514 C CA . GLN A 1 188 ? 17.546 -8.642 -16.049 1.00 97.12 188 GLN A CA 1
ATOM 1515 C C . GLN A 1 188 ? 16.831 -8.960 -14.723 1.00 97.12 188 GLN A C 1
ATOM 1517 O O . GLN A 1 188 ? 17.446 -9.501 -13.799 1.00 97.12 188 GLN A O 1
ATOM 1522 N N . LEU A 1 189 ? 15.533 -8.650 -14.638 1.00 97.31 189 LEU A N 1
ATOM 1523 C CA . LEU A 1 189 ? 14.687 -8.827 -13.454 1.00 97.31 189 LEU A CA 1
ATOM 1524 C C . LEU A 1 189 ? 14.757 -10.259 -12.917 1.00 97.31 189 LEU A C 1
ATOM 1526 O O . LEU A 1 189 ? 14.941 -10.445 -11.714 1.00 97.31 189 LEU A O 1
ATOM 1530 N N . VAL A 1 190 ? 14.713 -11.267 -13.801 1.00 97.50 190 VAL A N 1
ATOM 1531 C CA . VAL A 1 190 ? 14.853 -12.691 -13.426 1.00 97.50 190 VAL A CA 1
ATOM 1532 C C . VAL A 1 190 ? 16.156 -13.010 -12.683 1.00 97.50 190 VAL A C 1
ATOM 1534 O O . VAL A 1 190 ? 16.223 -14.011 -11.975 1.00 97.50 190 VAL A O 1
ATOM 1537 N N . LYS A 1 191 ? 17.194 -12.174 -12.818 1.00 97.38 191 LYS A N 1
ATOM 1538 C CA . LYS A 1 191 ? 18.499 -12.352 -12.162 1.00 97.38 191 LYS A CA 1
ATOM 1539 C C . LYS A 1 191 ? 18.627 -11.517 -10.893 1.00 97.38 191 LYS A C 1
ATOM 1541 O O . LYS A 1 191 ? 19.149 -12.012 -9.899 1.00 97.38 191 LYS A O 1
ATOM 1546 N N . ILE A 1 192 ? 18.178 -10.263 -10.929 1.00 97.31 192 ILE A N 1
ATOM 1547 C CA . ILE A 1 192 ? 18.354 -9.319 -9.811 1.00 97.31 192 ILE A CA 1
ATOM 1548 C C . ILE A 1 192 ? 17.287 -9.466 -8.726 1.00 97.31 192 ILE A C 1
ATOM 1550 O O . ILE A 1 192 ? 17.576 -9.214 -7.561 1.00 97.31 192 ILE A O 1
ATOM 1554 N N . ALA A 1 193 ? 16.073 -9.873 -9.101 1.00 97.31 193 ALA A N 1
ATOM 1555 C CA . ALA A 1 193 ? 14.905 -9.914 -8.227 1.00 97.31 193 ALA A CA 1
ATOM 1556 C C . ALA A 1 193 ? 14.067 -11.197 -8.439 1.00 97.31 193 ALA A C 1
ATOM 1558 O O . ALA A 1 193 ? 12.854 -11.114 -8.639 1.00 97.31 193 ALA A O 1
ATOM 1559 N N . PRO A 1 194 ? 14.669 -12.405 -8.429 1.00 97.19 194 PRO A N 1
ATOM 1560 C CA . PRO A 1 194 ? 13.962 -13.632 -8.802 1.00 97.19 194 PRO A CA 1
ATOM 1561 C C . PRO A 1 194 ? 12.766 -13.947 -7.890 1.00 97.19 194 PRO A C 1
ATOM 1563 O O . PRO A 1 194 ? 11.762 -14.476 -8.359 1.00 97.19 194 PRO A O 1
ATOM 1566 N N . ASP A 1 195 ? 12.843 -13.611 -6.599 1.00 96.12 195 ASP A N 1
ATOM 1567 C CA . ASP A 1 195 ? 11.735 -13.821 -5.659 1.00 96.12 195 ASP A CA 1
ATOM 1568 C C . ASP A 1 195 ? 10.529 -12.925 -5.992 1.00 96.12 195 ASP A C 1
ATOM 1570 O O . ASP A 1 195 ? 9.393 -13.403 -6.053 1.00 96.12 195 ASP A O 1
ATOM 1574 N N . ASP A 1 196 ? 10.778 -11.653 -6.311 1.00 95.25 196 ASP A N 1
ATOM 1575 C CA . ASP A 1 196 ? 9.732 -10.706 -6.700 1.00 95.25 196 ASP A CA 1
ATOM 1576 C C . ASP A 1 196 ? 9.139 -11.050 -8.069 1.00 95.25 196 ASP A C 1
ATOM 1578 O O . ASP A 1 196 ? 7.921 -11.018 -8.241 1.00 95.25 196 ASP A O 1
ATOM 1582 N N . VAL A 1 197 ? 9.970 -11.457 -9.036 1.00 96.50 197 VAL A N 1
ATOM 1583 C CA . VAL A 1 197 ? 9.495 -11.946 -10.341 1.00 96.50 197 VAL A CA 1
ATOM 1584 C C . VAL A 1 197 ? 8.616 -13.181 -10.159 1.00 96.50 197 VAL A C 1
ATOM 1586 O O . VAL A 1 197 ? 7.533 -13.252 -10.739 1.00 96.50 197 VAL A O 1
ATOM 1589 N N . SER A 1 198 ? 9.026 -14.123 -9.309 1.00 95.81 198 SER A N 1
ATOM 1590 C CA . SER A 1 198 ? 8.217 -15.297 -8.977 1.00 95.81 198 SER A CA 1
ATOM 1591 C C . SER A 1 198 ? 6.850 -14.896 -8.407 1.00 95.81 198 SER A C 1
ATOM 1593 O O . SER A 1 198 ? 5.830 -15.441 -8.833 1.00 95.81 198 SER A O 1
ATOM 1595 N N . LYS A 1 199 ? 6.801 -13.920 -7.487 1.00 93.75 199 LYS A N 1
ATOM 1596 C CA . LYS A 1 199 ? 5.550 -13.402 -6.901 1.00 93.75 199 LYS A CA 1
ATOM 1597 C C . LYS A 1 199 ? 4.663 -12.722 -7.953 1.00 93.75 199 LYS A C 1
ATOM 1599 O O . LYS A 1 199 ? 3.491 -13.070 -8.073 1.00 93.75 199 LYS A O 1
ATOM 1604 N N . VAL A 1 200 ? 5.218 -11.784 -8.722 1.00 93.69 200 VAL A N 1
ATOM 1605 C CA . VAL A 1 200 ? 4.485 -10.951 -9.695 1.00 93.69 200 VAL A CA 1
ATOM 1606 C C . VAL A 1 200 ? 3.924 -11.780 -10.849 1.00 93.69 200 VAL A C 1
ATOM 1608 O O . VAL A 1 200 ? 2.764 -11.617 -11.224 1.00 93.69 200 VAL A O 1
ATOM 1611 N N . TYR A 1 201 ? 4.721 -12.698 -11.398 1.00 94.00 201 TYR A N 1
ATOM 1612 C CA . TYR A 1 201 ? 4.324 -13.507 -12.553 1.00 94.00 201 TYR A CA 1
ATOM 1613 C C . TYR A 1 201 ? 3.666 -14.835 -12.159 1.00 94.00 201 TYR A C 1
ATOM 1615 O O . TYR A 1 201 ? 3.148 -15.537 -13.024 1.00 94.00 201 TYR A O 1
ATOM 1623 N N . GLY A 1 202 ? 3.669 -15.198 -10.871 1.00 93.00 202 GLY A N 1
ATOM 1624 C CA . GLY A 1 202 ? 3.144 -16.477 -10.389 1.00 93.00 202 GLY A CA 1
ATOM 1625 C C . GLY A 1 202 ? 3.890 -17.688 -10.963 1.00 93.00 202 GLY A C 1
ATOM 1626 O O . GLY A 1 202 ? 3.282 -18.735 -11.175 1.00 93.00 202 GLY A O 1
ATOM 1627 N N . ILE A 1 203 ? 5.184 -17.534 -11.259 1.00 94.38 203 ILE A N 1
ATOM 1628 C CA . ILE A 1 203 ? 6.052 -18.587 -11.800 1.00 94.38 203 ILE A CA 1
ATOM 1629 C C . ILE A 1 203 ? 6.990 -19.032 -10.676 1.00 94.38 203 ILE A C 1
ATOM 1631 O O . ILE A 1 203 ? 7.712 -18.184 -10.163 1.00 94.38 203 ILE A O 1
ATOM 1635 N N . PRO A 1 204 ? 7.032 -20.322 -10.293 1.00 95.44 204 PRO A N 1
ATOM 1636 C CA . PRO A 1 204 ? 7.977 -20.802 -9.288 1.00 95.44 204 PRO A CA 1
ATOM 1637 C C . PRO A 1 204 ? 9.422 -20.405 -9.613 1.00 95.44 204 PRO A C 1
ATOM 1639 O O . PRO A 1 204 ? 9.840 -20.490 -10.767 1.00 95.44 204 PRO A O 1
ATOM 1642 N N . LYS A 1 205 ? 10.193 -20.006 -8.595 1.00 96.38 205 LYS A N 1
ATOM 1643 C CA . LYS A 1 205 ? 11.572 -19.508 -8.744 1.00 96.38 205 LYS A CA 1
ATOM 1644 C C . LYS A 1 205 ? 12.488 -20.443 -9.547 1.00 96.38 205 LYS A C 1
ATOM 1646 O O . LYS A 1 205 ? 13.308 -19.980 -10.329 1.00 96.38 205 LYS A O 1
ATOM 1651 N N . ASP A 1 206 ? 12.338 -21.754 -9.370 1.00 96.62 206 ASP A N 1
ATOM 1652 C CA . ASP A 1 206 ? 13.093 -22.807 -10.066 1.00 96.62 206 ASP A CA 1
ATOM 1653 C C . ASP A 1 206 ? 12.691 -22.993 -11.540 1.00 96.62 206 ASP A C 1
ATOM 1655 O O . ASP A 1 206 ? 13.364 -23.705 -12.282 1.00 96.62 206 ASP A O 1
ATOM 1659 N N . LYS A 1 207 ? 11.599 -22.352 -11.962 1.00 96.94 207 LYS A N 1
ATOM 1660 C CA . LYS A 1 207 ? 11.045 -22.381 -13.321 1.00 96.94 207 LYS A CA 1
ATOM 1661 C C . LYS A 1 207 ? 11.068 -21.014 -13.999 1.00 96.94 207 LYS A C 1
ATOM 1663 O O . LYS A 1 207 ? 10.441 -20.851 -15.047 1.00 96.94 207 LYS A O 1
ATOM 1668 N N . LEU A 1 208 ? 11.739 -20.030 -13.402 1.00 97.44 208 LEU A N 1
ATOM 1669 C CA . LEU A 1 208 ? 11.925 -18.738 -14.046 1.00 97.44 208 LEU A CA 1
ATOM 1670 C C . LEU A 1 208 ? 12.720 -18.916 -15.345 1.00 97.44 208 LEU A C 1
ATOM 1672 O O . LEU A 1 208 ? 13.659 -19.717 -15.380 1.00 97.44 208 LEU A O 1
ATOM 1676 N N . PRO A 1 209 ? 12.357 -18.189 -16.413 1.00 97.31 209 PRO A N 1
ATOM 1677 C CA . PRO A 1 209 ? 13.120 -18.226 -17.649 1.00 97.31 209 PRO A CA 1
ATOM 1678 C C . PRO A 1 209 ? 14.514 -17.620 -17.462 1.00 97.31 209 PRO A C 1
ATOM 1680 O O . PRO A 1 209 ? 14.783 -16.900 -16.499 1.00 97.31 209 PRO A O 1
ATOM 1683 N N . GLU A 1 210 ? 15.397 -17.856 -18.432 1.00 96.62 210 GLU A N 1
ATOM 1684 C CA . GLU A 1 210 ? 16.739 -17.262 -18.415 1.00 96.62 210 GLU A CA 1
ATOM 1685 C C . GLU A 1 210 ? 16.712 -15.749 -18.664 1.00 96.62 210 GLU A C 1
ATOM 1687 O O . GLU A 1 210 ? 17.656 -15.044 -18.282 1.00 96.62 210 GLU A O 1
ATOM 1692 N N . THR A 1 211 ? 15.651 -15.256 -19.324 1.00 96.25 211 THR A N 1
ATOM 1693 C CA . THR A 1 211 ? 15.528 -13.851 -19.713 1.00 96.25 211 THR A CA 1
ATOM 1694 C C . THR A 1 211 ? 14.147 -13.241 -19.486 1.00 96.25 211 THR A C 1
ATOM 1696 O O . THR A 1 211 ? 13.119 -13.909 -19.593 1.00 96.25 211 THR A O 1
ATOM 1699 N N . ASP A 1 212 ? 14.114 -11.922 -19.283 1.00 95.31 212 ASP A N 1
ATOM 1700 C CA . ASP A 1 212 ? 12.868 -11.165 -19.095 1.00 95.31 212 ASP A CA 1
ATOM 1701 C C . ASP A 1 212 ? 11.958 -11.184 -20.338 1.00 95.31 212 ASP A C 1
ATOM 1703 O O . ASP A 1 212 ? 10.743 -11.035 -20.222 1.00 95.31 212 ASP A O 1
ATOM 1707 N N . LYS A 1 213 ? 12.512 -11.416 -21.538 1.00 92.75 213 LYS A N 1
ATOM 1708 C CA . LYS A 1 213 ? 11.742 -11.494 -22.799 1.00 92.75 213 LYS A CA 1
ATOM 1709 C C . LYS A 1 213 ? 10.795 -12.679 -22.854 1.00 92.75 213 LYS A C 1
ATOM 1711 O O . LYS A 1 213 ? 9.866 -12.686 -23.664 1.00 92.75 213 LYS A O 1
ATOM 1716 N N . GLU A 1 214 ? 11.047 -13.690 -22.040 1.00 94.56 214 GLU A N 1
ATOM 1717 C CA . GLU A 1 214 ? 10.254 -14.912 -21.962 1.00 94.56 214 GLU A CA 1
ATOM 1718 C C . GLU A 1 214 ? 9.217 -14.846 -20.839 1.00 94.56 214 GLU A C 1
ATOM 1720 O O . GLU A 1 214 ? 8.326 -15.693 -20.785 1.00 94.56 214 GLU A O 1
ATOM 1725 N N . LEU A 1 215 ? 9.266 -13.816 -19.985 1.00 94.56 215 LEU A N 1
ATOM 1726 C CA . LEU A 1 215 ? 8.258 -13.610 -18.954 1.00 94.56 215 LEU A CA 1
ATOM 1727 C C . LEU A 1 215 ? 6.891 -13.345 -19.588 1.00 94.56 215 LEU A C 1
ATOM 1729 O O . LEU A 1 215 ? 6.736 -12.525 -20.497 1.00 94.56 215 LEU A O 1
ATOM 1733 N N . ARG A 1 216 ? 5.877 -14.055 -19.101 1.00 93.25 216 ARG A N 1
ATOM 1734 C CA . ARG A 1 216 ? 4.480 -13.912 -19.518 1.00 93.25 216 ARG A CA 1
ATOM 1735 C C . ARG A 1 216 ? 3.602 -13.870 -18.283 1.00 93.25 216 ARG A C 1
ATOM 1737 O O . ARG A 1 216 ? 3.891 -14.546 -17.299 1.00 93.25 216 ARG A O 1
ATOM 1744 N N . SER A 1 217 ? 2.523 -13.096 -18.359 1.00 93.00 217 SER A N 1
ATOM 1745 C CA . SER A 1 217 ? 1.487 -13.085 -17.324 1.00 93.00 217 SER A CA 1
ATOM 1746 C C . SER A 1 217 ? 0.986 -14.506 -17.046 1.00 93.00 217 SER A C 1
ATOM 1748 O O . SER A 1 217 ? 0.842 -15.297 -17.982 1.00 93.00 217 SER A O 1
ATOM 1750 N N . ASN A 1 218 ? 0.695 -14.820 -15.781 1.00 94.00 218 ASN A N 1
ATOM 1751 C CA . ASN A 1 218 ? 0.184 -16.135 -15.406 1.00 94.00 218 ASN A CA 1
ATOM 1752 C C . ASN A 1 218 ? -1.112 -16.446 -16.189 1.00 94.00 218 ASN A C 1
ATOM 1754 O O . ASN A 1 218 ? -2.067 -15.662 -16.106 1.00 94.00 218 ASN A O 1
ATOM 1758 N N . PRO A 1 219 ? -1.189 -17.577 -16.916 1.00 94.44 219 PRO A N 1
ATOM 1759 C CA . PRO A 1 219 ? -2.379 -17.948 -17.677 1.00 94.44 219 PRO A CA 1
ATOM 1760 C C . PRO A 1 219 ? -3.664 -18.001 -16.841 1.00 94.44 219 PRO A C 1
ATOM 1762 O O . PRO A 1 219 ? -4.724 -17.619 -17.331 1.00 94.44 219 PRO A O 1
ATOM 1765 N N . GLU A 1 220 ? -3.585 -18.417 -15.575 1.00 95.69 220 GLU A N 1
ATOM 1766 C CA . GLU A 1 220 ? -4.747 -18.475 -14.682 1.00 95.69 220 GLU A CA 1
ATOM 1767 C C . GLU A 1 220 ? -5.288 -17.080 -14.367 1.00 95.69 220 GLU A C 1
ATOM 1769 O O . GLU A 1 220 ? -6.502 -16.878 -14.364 1.00 95.69 220 GLU A O 1
ATOM 1774 N N . TYR A 1 221 ? -4.407 -16.092 -14.176 1.00 95.56 221 TYR A N 1
ATOM 1775 C CA . TYR A 1 221 ? -4.818 -14.706 -13.932 1.00 95.56 221 TYR A CA 1
ATOM 1776 C C . TYR A 1 221 ? -5.506 -14.117 -15.163 1.00 95.56 221 TYR A C 1
ATOM 1778 O O . TYR A 1 221 ? -6.499 -13.399 -15.036 1.00 95.56 221 TYR A O 1
ATOM 1786 N N . ILE A 1 222 ? -5.018 -14.460 -16.358 1.00 96.50 222 ILE A N 1
ATOM 1787 C CA . ILE A 1 222 ? -5.630 -14.051 -17.625 1.00 96.50 222 ILE A CA 1
ATOM 1788 C C . ILE A 1 222 ? -7.042 -14.635 -17.743 1.00 96.50 222 ILE A C 1
ATOM 1790 O O . ILE A 1 222 ? -7.973 -13.888 -18.036 1.00 96.50 222 ILE A O 1
ATOM 1794 N N . VAL A 1 223 ? -7.224 -15.931 -17.471 1.00 97.25 223 VAL A N 1
ATOM 1795 C CA . VAL A 1 223 ? -8.544 -16.592 -17.481 1.00 97.25 223 VAL A CA 1
ATOM 1796 C C . VAL A 1 223 ? -9.482 -15.963 -16.447 1.00 97.25 223 VAL A C 1
ATOM 1798 O O . VAL A 1 223 ? -10.615 -15.604 -16.769 1.00 97.25 223 VAL A O 1
ATOM 1801 N N . ASP A 1 224 ? -9.015 -15.759 -15.213 1.00 97.38 224 ASP A N 1
ATOM 1802 C CA . ASP A 1 224 ? -9.788 -15.093 -14.159 1.00 97.38 224 ASP A CA 1
ATOM 1803 C C . ASP A 1 224 ? -10.261 -13.698 -14.597 1.00 97.38 224 ASP A C 1
ATOM 1805 O O . ASP A 1 224 ? -11.419 -13.325 -14.385 1.00 97.38 224 ASP A O 1
ATOM 1809 N N . ARG A 1 225 ? -9.387 -12.926 -15.246 1.00 96.69 225 ARG A N 1
ATOM 1810 C CA . ARG A 1 225 ? -9.700 -11.562 -15.669 1.00 96.69 225 ARG A CA 1
ATOM 1811 C C . ARG A 1 225 ? -10.572 -11.500 -16.922 1.00 96.69 225 ARG A C 1
ATOM 1813 O O . ARG A 1 225 ? -11.504 -10.688 -16.963 1.00 96.69 225 ARG A O 1
ATOM 1820 N N . ILE A 1 226 ? -10.253 -12.277 -17.958 1.00 96.56 226 ILE A N 1
ATOM 1821 C CA . ILE A 1 226 ? -10.920 -12.225 -19.267 1.00 96.56 226 ILE A CA 1
ATOM 1822 C C . ILE A 1 226 ? -12.244 -12.981 -19.228 1.00 96.56 226 ILE A C 1
ATOM 1824 O O . ILE A 1 226 ? -13.260 -12.387 -19.594 1.00 96.56 226 ILE A O 1
ATOM 1828 N N . ASP A 1 227 ? -12.229 -14.229 -18.757 1.00 96.94 227 ASP A N 1
ATOM 1829 C CA . ASP A 1 227 ? -13.363 -15.152 -18.866 1.00 96.94 227 ASP A CA 1
ATOM 1830 C C . ASP A 1 227 ? -14.298 -15.043 -17.659 1.00 96.94 227 ASP A C 1
ATOM 1832 O O . ASP A 1 227 ? -15.519 -15.086 -17.811 1.00 96.94 227 ASP A O 1
ATOM 1836 N N . LYS A 1 228 ? -13.742 -14.863 -16.451 1.00 97.62 228 LYS A N 1
ATOM 1837 C CA . LYS A 1 228 ? -14.534 -14.749 -15.209 1.00 97.62 228 LYS A CA 1
ATOM 1838 C C . LYS A 1 228 ? -14.820 -13.304 -14.798 1.00 97.62 228 LYS A C 1
ATOM 1840 O O . LYS A 1 228 ? -15.582 -13.074 -13.862 1.00 97.62 228 LYS A O 1
ATOM 1845 N N . GLY A 1 229 ? -14.216 -12.325 -15.475 1.00 96.19 229 GLY A N 1
ATOM 1846 C CA . GLY A 1 229 ? -14.432 -10.903 -15.206 1.00 96.19 229 GLY A CA 1
ATOM 1847 C C . GLY A 1 229 ? -13.894 -10.411 -13.858 1.00 96.19 229 GLY A C 1
ATOM 1848 O O . GLY A 1 229 ? -14.304 -9.340 -13.412 1.00 96.19 229 GLY A O 1
ATOM 1849 N N . LYS A 1 230 ? -12.992 -11.156 -13.205 1.00 97.00 230 LYS A N 1
ATOM 1850 C CA . LYS A 1 230 ? -12.409 -10.784 -11.908 1.00 97.00 230 LYS A CA 1
ATOM 1851 C C . LYS A 1 230 ? -11.546 -9.532 -12.058 1.00 97.00 230 LYS A C 1
ATOM 1853 O O . LYS A 1 230 ? -10.606 -9.527 -12.848 1.00 97.00 230 LYS A O 1
ATOM 1858 N N . LEU A 1 231 ? -11.868 -8.474 -11.316 1.00 96.56 231 LEU A N 1
ATOM 1859 C CA . LEU A 1 231 ? -11.090 -7.235 -11.335 1.00 96.56 231 LEU A CA 1
ATOM 1860 C C . LEU A 1 231 ? -9.770 -7.408 -10.565 1.00 96.56 231 LEU A C 1
ATOM 1862 O O . LEU A 1 231 ? -9.765 -8.115 -9.551 1.00 96.56 231 LEU A O 1
ATOM 1866 N N . PRO A 1 232 ? -8.676 -6.759 -11.006 1.00 96.75 232 PRO A N 1
ATOM 1867 C CA . PRO A 1 232 ? -7.468 -6.629 -10.199 1.00 96.75 232 PRO A CA 1
ATOM 1868 C C . PRO A 1 232 ? -7.763 -5.924 -8.872 1.00 96.75 232 PRO A C 1
ATOM 1870 O O . PRO A 1 232 ? -8.717 -5.145 -8.765 1.00 96.75 232 PRO A O 1
ATOM 1873 N N . VAL A 1 233 ? -6.926 -6.182 -7.872 1.00 97.00 233 VAL A N 1
ATOM 1874 C CA . VAL A 1 233 ? -7.011 -5.570 -6.545 1.00 97.00 233 VAL A CA 1
ATOM 1875 C C . VAL A 1 233 ? -5.789 -4.690 -6.303 1.00 97.00 233 VAL A C 1
ATOM 1877 O O . VAL A 1 233 ? -4.662 -5.088 -6.583 1.00 97.00 233 VAL A O 1
ATOM 1880 N N . MET A 1 234 ? -6.014 -3.500 -5.760 1.00 96.56 234 MET A N 1
ATOM 1881 C CA . MET A 1 234 ? -4.987 -2.590 -5.270 1.00 96.56 234 MET A CA 1
ATOM 1882 C C . MET A 1 234 ? -5.124 -2.451 -3.758 1.00 96.56 234 MET A C 1
ATOM 1884 O O . MET A 1 234 ? -6.146 -1.975 -3.262 1.00 96.56 234 MET A O 1
ATOM 1888 N N . ARG A 1 235 ? -4.084 -2.843 -3.033 1.00 95.81 235 ARG A N 1
ATOM 1889 C CA . ARG A 1 235 ? -3.971 -2.662 -1.591 1.00 95.81 235 ARG A CA 1
ATOM 1890 C C . ARG A 1 235 ? -3.359 -1.310 -1.283 1.00 95.81 235 ARG A C 1
ATOM 1892 O O . ARG A 1 235 ? -2.249 -1.022 -1.717 1.00 95.81 235 ARG A O 1
ATOM 1899 N N . ILE A 1 236 ? -4.037 -0.502 -0.478 1.00 95.19 236 ILE A N 1
ATOM 1900 C CA . ILE A 1 236 ? -3.496 0.751 0.049 1.00 95.19 236 ILE A CA 1
ATOM 1901 C C . ILE A 1 236 ? -3.371 0.610 1.561 1.00 95.19 236 ILE A C 1
ATOM 1903 O O . ILE A 1 236 ? -4.355 0.744 2.287 1.00 95.19 236 ILE A O 1
ATOM 1907 N N . VAL A 1 237 ? -2.144 0.368 2.029 1.00 93.69 237 VAL A N 1
ATOM 1908 C CA . VAL A 1 237 ? -1.816 0.142 3.444 1.00 93.69 237 VAL A CA 1
ATOM 1909 C C . VAL A 1 237 ? -2.547 -1.082 4.009 1.00 93.69 237 VAL A C 1
ATOM 1911 O O . VAL A 1 237 ? -2.064 -2.201 3.871 1.00 93.69 237 VAL A O 1
ATOM 1914 N N . ASP A 1 238 ? -3.707 -0.882 4.629 1.00 91.81 238 ASP A N 1
ATOM 1915 C CA . ASP A 1 238 ? -4.488 -1.891 5.341 1.00 91.81 238 ASP A CA 1
ATOM 1916 C C . ASP A 1 238 ? -5.896 -2.087 4.743 1.00 91.81 238 ASP A C 1
ATOM 1918 O O . ASP A 1 238 ? -6.771 -2.652 5.399 1.00 91.81 238 ASP A O 1
ATOM 1922 N N . GLU A 1 239 ? -6.135 -1.611 3.514 1.00 92.56 239 GLU A N 1
ATOM 1923 C CA . GLU A 1 239 ? -7.414 -1.759 2.808 1.00 92.56 239 GLU A CA 1
ATOM 1924 C C . GLU A 1 239 ? -7.230 -2.171 1.339 1.00 92.56 239 GLU A C 1
ATOM 1926 O O . GLU A 1 239 ? -6.416 -1.595 0.614 1.00 92.56 239 GLU A O 1
ATOM 1931 N N . ASP A 1 240 ? -8.036 -3.142 0.903 1.00 94.81 240 ASP A N 1
ATOM 1932 C CA . ASP A 1 240 ? -8.040 -3.676 -0.458 1.00 94.81 240 ASP A CA 1
ATOM 1933 C C . ASP A 1 240 ? -9.171 -3.057 -1.297 1.00 94.81 240 ASP A C 1
ATOM 1935 O O . ASP A 1 240 ? -10.329 -2.960 -0.871 1.00 94.81 240 ASP A O 1
ATOM 1939 N N . TYR A 1 241 ? -8.834 -2.659 -2.523 1.00 96.62 241 TYR A N 1
ATOM 1940 C CA . TYR A 1 241 ? -9.747 -2.022 -3.465 1.00 96.62 241 TYR A CA 1
ATOM 1941 C C . TYR A 1 241 ? -9.784 -2.774 -4.792 1.00 96.62 241 TYR A C 1
ATOM 1943 O O . TYR A 1 241 ? -8.743 -3.039 -5.386 1.00 96.62 241 TYR A O 1
ATOM 1951 N N . TYR A 1 242 ? -10.976 -3.033 -5.325 1.00 97.38 242 TYR A N 1
ATOM 1952 C CA . TYR A 1 242 ? -11.120 -3.417 -6.726 1.00 97.38 242 TYR A CA 1
A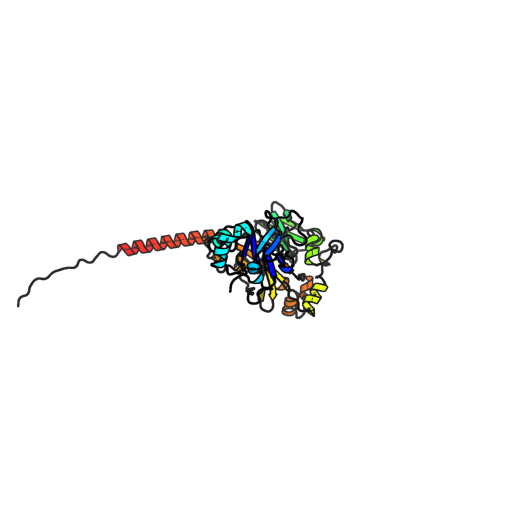TOM 1953 C C . TYR A 1 242 ? -10.743 -2.250 -7.633 1.00 97.38 242 TYR A C 1
ATOM 1955 O O . TYR A 1 242 ? -11.209 -1.123 -7.438 1.00 97.38 242 TYR A O 1
ATOM 1963 N N . VAL A 1 243 ? -9.949 -2.539 -8.657 1.00 96.19 243 VAL A N 1
ATOM 1964 C CA . VAL A 1 243 ? -9.555 -1.572 -9.677 1.00 96.19 243 VAL A CA 1
ATOM 1965 C C . VAL A 1 243 ? -10.602 -1.565 -10.791 1.00 96.19 243 VAL A C 1
ATOM 1967 O O . VAL A 1 243 ? -10.666 -2.483 -11.609 1.00 96.19 243 VAL A O 1
ATOM 1970 N N . ASP A 1 244 ? -11.436 -0.526 -10.836 1.00 93.62 244 ASP A N 1
ATOM 1971 C CA . ASP A 1 244 ? -12.426 -0.319 -11.895 1.00 93.62 244 ASP A CA 1
ATOM 1972 C C . ASP A 1 244 ? -11.931 0.760 -12.865 1.00 93.62 244 ASP A C 1
ATOM 1974 O O . ASP A 1 244 ? -12.256 1.946 -12.768 1.00 93.62 244 ASP A O 1
ATOM 1978 N N . THR A 1 245 ? -11.131 0.336 -13.842 1.00 90.00 245 THR A N 1
ATOM 1979 C CA . THR A 1 245 ? -10.588 1.223 -14.886 1.00 90.00 245 THR A CA 1
ATOM 1980 C C . THR A 1 245 ? -11.660 1.797 -15.811 1.00 90.00 245 THR A C 1
ATOM 1982 O O . THR A 1 245 ? -11.408 2.778 -16.510 1.00 90.00 245 THR A O 1
A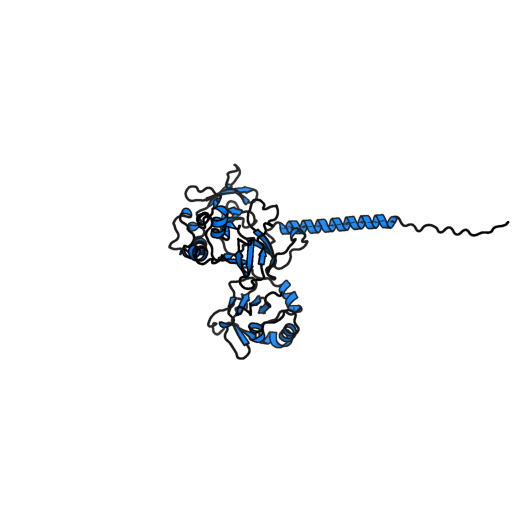TOM 1985 N N . ARG A 1 246 ? -12.868 1.219 -15.827 1.00 88.19 246 ARG A N 1
ATOM 1986 C CA . ARG A 1 246 ? -13.975 1.695 -16.660 1.00 88.19 246 ARG A CA 1
ATOM 1987 C C . ARG A 1 246 ? -14.638 2.921 -16.042 1.00 88.19 246 ARG A C 1
ATOM 1989 O O . ARG A 1 246 ? -15.052 3.816 -16.774 1.00 88.19 246 ARG A O 1
ATOM 1996 N N . LEU A 1 247 ? -14.736 2.942 -14.714 1.00 91.12 247 LEU A N 1
ATOM 1997 C CA . LEU A 1 247 ? -15.214 4.089 -13.943 1.00 91.12 247 LEU A CA 1
ATOM 1998 C C . LEU A 1 247 ? -14.090 5.032 -13.504 1.00 91.12 247 LEU A C 1
ATOM 2000 O O . LEU A 1 247 ? -14.397 6.116 -13.024 1.00 91.12 247 LEU A O 1
ATOM 2004 N N . HIS A 1 248 ? -12.823 4.653 -13.705 1.00 91.69 248 HIS A N 1
ATOM 2005 C CA . HIS A 1 248 ? -11.663 5.364 -13.164 1.00 91.69 248 HIS A CA 1
ATOM 2006 C C . HIS A 1 248 ? -11.742 5.474 -11.631 1.00 91.69 248 HIS A C 1
ATOM 2008 O O . HIS A 1 248 ? -11.558 6.544 -11.057 1.00 91.69 248 HIS A O 1
ATOM 2014 N N . GLU A 1 249 ? -12.043 4.362 -10.956 1.00 94.12 249 GLU A N 1
ATOM 2015 C CA . GLU A 1 249 ? -12.222 4.314 -9.502 1.00 94.12 249 GLU A CA 1
ATOM 2016 C C . GLU A 1 249 ? -11.516 3.099 -8.885 1.00 94.12 249 GLU A C 1
ATOM 2018 O O . GLU A 1 249 ? -11.533 1.998 -9.436 1.00 94.12 249 GLU A O 1
ATOM 2023 N N . LEU A 1 250 ? -10.969 3.280 -7.685 1.00 95.62 250 LEU A N 1
ATOM 2024 C CA . LEU A 1 250 ? -10.689 2.197 -6.747 1.00 95.62 250 LEU A CA 1
ATOM 2025 C C . LEU A 1 250 ? -11.891 2.040 -5.823 1.00 95.62 250 LEU A C 1
ATOM 2027 O O . LEU A 1 250 ? -12.294 3.002 -5.169 1.00 95.62 250 LEU A O 1
ATOM 2031 N N . ARG A 1 251 ? -12.474 0.844 -5.749 1.00 95.50 251 ARG A N 1
ATOM 2032 C CA . ARG A 1 251 ? -13.708 0.580 -4.991 1.00 95.50 251 ARG A CA 1
ATOM 2033 C C . ARG A 1 251 ? -13.398 -0.378 -3.853 1.00 95.50 251 ARG A C 1
ATOM 2035 O O . ARG A 1 251 ? -12.947 -1.489 -4.117 1.00 95.50 251 ARG A O 1
ATOM 2042 N N . SER A 1 252 ? -13.622 0.040 -2.610 1.00 94.19 252 SER A N 1
ATOM 2043 C CA . SER A 1 252 ? -13.289 -0.787 -1.445 1.00 94.19 252 SER A CA 1
ATOM 2044 C C . SER A 1 252 ? -13.999 -2.139 -1.533 1.00 94.19 252 SER A C 1
ATOM 2046 O O . SER A 1 252 ? -15.201 -2.212 -1.831 1.00 94.19 252 SER A O 1
ATOM 2048 N N . MET A 1 253 ? -13.244 -3.215 -1.299 1.00 92.62 253 MET A N 1
ATOM 2049 C CA . MET A 1 253 ? -13.776 -4.578 -1.328 1.00 92.62 253 MET A CA 1
ATOM 2050 C C . MET A 1 253 ? -14.790 -4.805 -0.208 1.00 92.62 253 MET A C 1
ATOM 2052 O O . MET A 1 253 ? -15.790 -5.490 -0.424 1.00 92.62 253 MET A O 1
ATOM 2056 N N . ASN A 1 254 ? -14.566 -4.168 0.943 1.00 87.25 254 ASN A N 1
ATOM 2057 C CA . ASN A 1 254 ? -15.404 -4.332 2.125 1.00 87.25 254 ASN A CA 1
ATOM 2058 C C . ASN A 1 254 ? -16.517 -3.272 2.195 1.00 87.25 254 ASN A C 1
ATOM 2060 O O . ASN A 1 254 ? -17.593 -3.512 2.736 1.00 87.25 254 ASN A O 1
ATOM 2064 N N . LYS A 1 255 ? -16.299 -2.086 1.613 1.00 87.75 255 LYS A N 1
ATOM 2065 C CA . LYS A 1 255 ? -17.244 -0.962 1.685 1.00 87.75 255 LYS A CA 1
ATOM 2066 C C . LYS A 1 255 ? -17.566 -0.435 0.294 1.00 87.75 255 LYS A C 1
ATOM 2068 O O . LYS A 1 255 ? -16.990 0.550 -0.146 1.00 87.75 255 LYS A O 1
ATOM 2073 N N . HIS A 1 256 ? -18.546 -1.019 -0.394 1.00 83.56 256 HIS A N 1
ATOM 2074 C CA . HIS A 1 256 ? -18.851 -0.677 -1.797 1.00 83.56 256 HIS A CA 1
ATOM 2075 C C . HIS A 1 256 ? -19.186 0.804 -2.075 1.00 83.56 256 HIS A C 1
ATOM 2077 O O . HIS A 1 256 ? -19.096 1.250 -3.218 1.00 83.56 256 HIS A O 1
ATOM 2083 N N . TRP A 1 257 ? -19.585 1.579 -1.060 1.00 86.00 257 TRP A N 1
ATOM 2084 C CA . TRP A 1 257 ? -19.794 3.030 -1.176 1.00 86.00 257 TRP A CA 1
ATOM 2085 C C . TRP A 1 257 ? -18.497 3.846 -1.076 1.00 86.00 257 TRP A C 1
ATOM 2087 O O . TRP A 1 257 ? -18.479 5.012 -1.473 1.00 86.00 257 TRP A O 1
ATOM 2097 N N . LYS A 1 258 ? -17.432 3.271 -0.507 1.00 90.56 258 LYS A N 1
ATOM 2098 C CA . LYS A 1 258 ? -16.123 3.902 -0.365 1.00 90.56 258 LYS A CA 1
ATOM 2099 C C . LYS A 1 258 ? -15.343 3.695 -1.655 1.00 90.56 258 LYS A C 1
ATOM 2101 O O . LYS A 1 258 ? -15.053 2.570 -2.065 1.00 90.56 258 LYS A O 1
ATOM 2106 N N . LYS A 1 259 ? -15.015 4.813 -2.290 1.00 93.31 259 LYS A N 1
ATOM 2107 C CA . LYS A 1 259 ? -14.318 4.850 -3.566 1.00 93.31 259 LYS A CA 1
ATOM 2108 C C . LYS A 1 259 ? -13.274 5.954 -3.582 1.00 93.31 259 LYS A C 1
ATOM 2110 O O . LYS A 1 259 ? -13.481 7.005 -2.973 1.00 93.31 259 LYS A O 1
ATOM 2115 N N . LEU A 1 260 ? -12.182 5.709 -4.290 1.00 92.25 260 LEU A N 1
ATOM 2116 C CA . LEU A 1 260 ? -11.159 6.699 -4.602 1.00 92.25 260 LEU A CA 1
ATOM 2117 C C . LEU A 1 260 ? -11.171 6.915 -6.110 1.00 92.25 260 LEU A C 1
ATOM 2119 O O . LEU A 1 260 ? -11.051 5.963 -6.874 1.00 92.25 260 LEU A O 1
ATOM 2123 N N . GLU A 1 261 ? -11.351 8.155 -6.540 1.00 90.19 261 GLU A N 1
ATOM 2124 C CA . GLU A 1 261 ? -11.340 8.491 -7.961 1.00 90.19 261 GLU A CA 1
ATOM 2125 C C . GLU A 1 261 ? -9.886 8.528 -8.452 1.00 90.19 261 GLU A C 1
ATOM 2127 O O . GLU A 1 261 ? -9.054 9.238 -7.885 1.00 90.19 261 GLU A O 1
ATOM 2132 N N . LEU A 1 262 ? -9.590 7.773 -9.511 1.00 86.94 262 LEU A N 1
ATOM 2133 C CA . LEU A 1 262 ? -8.304 7.754 -10.211 1.00 86.94 262 LEU A CA 1
ATOM 2134 C C . LEU A 1 262 ? -8.230 8.955 -11.157 1.00 86.94 262 LEU A C 1
ATOM 2136 O O . LEU A 1 262 ? -8.242 8.826 -12.382 1.00 86.94 262 LEU A O 1
ATOM 2140 N N . ILE A 1 263 ? -8.228 10.147 -10.566 1.00 77.94 263 ILE A N 1
ATOM 2141 C CA . ILE A 1 263 ? -8.046 11.399 -11.296 1.00 77.94 263 ILE A CA 1
ATOM 2142 C C . ILE A 1 263 ? -6.550 11.644 -11.453 1.00 77.94 263 ILE A C 1
ATOM 2144 O O . ILE A 1 263 ? -5.772 11.437 -10.516 1.00 77.94 263 ILE A O 1
ATOM 2148 N N . ASP A 1 264 ? -6.166 12.116 -12.630 1.00 64.06 264 ASP A N 1
ATOM 2149 C CA . ASP A 1 264 ? -4.830 12.623 -12.899 1.00 64.06 264 ASP A CA 1
ATOM 2150 C C . ASP A 1 264 ? -4.628 13.951 -12.144 1.00 64.06 264 ASP A C 1
ATOM 2152 O O . ASP A 1 264 ? -4.980 15.029 -12.613 1.00 64.06 264 ASP A O 1
ATOM 2156 N N . ASN A 1 265 ? -4.205 13.840 -10.884 1.00 55.75 265 ASN A N 1
ATOM 2157 C CA . ASN A 1 265 ? -3.988 14.954 -9.954 1.00 55.75 265 ASN A CA 1
ATOM 2158 C C . ASN A 1 265 ? -2.533 14.987 -9.469 1.00 55.75 265 ASN A C 1
ATOM 2160 O O . ASN A 1 265 ? -2.244 15.519 -8.391 1.00 55.75 265 ASN A O 1
ATOM 2164 N N . GLY A 1 266 ? -1.625 14.382 -10.242 1.00 55.69 266 GLY A N 1
ATOM 2165 C CA . GLY A 1 266 ? -0.201 14.507 -10.000 1.00 55.69 266 GLY A CA 1
ATOM 2166 C C . GLY A 1 266 ? 0.174 15.993 -9.892 1.00 55.69 266 GLY A C 1
ATOM 2167 O O . GLY A 1 266 ? -0.386 16.830 -10.602 1.00 55.69 266 GLY A O 1
ATOM 2168 N N . PRO A 1 267 ? 1.077 16.371 -8.979 1.00 55.50 267 PRO A N 1
ATOM 2169 C CA . PRO A 1 267 ? 1.680 17.701 -9.003 1.00 55.50 267 PRO A CA 1
ATOM 2170 C C . PRO A 1 267 ? 2.194 17.990 -10.417 1.00 55.50 267 PRO A C 1
ATOM 2172 O O . PRO A 1 267 ? 2.802 17.104 -11.005 1.00 55.50 267 PRO A O 1
ATOM 2175 N N . GLU A 1 268 ? 2.013 19.210 -10.938 1.00 51.34 268 GLU A N 1
ATOM 2176 C CA . GLU A 1 268 ? 2.476 19.619 -12.288 1.00 51.34 268 GLU A CA 1
ATOM 2177 C C . GLU A 1 268 ? 3.951 19.233 -12.562 1.00 51.34 268 GLU A C 1
ATOM 2179 O O . GLU A 1 268 ? 4.362 19.008 -13.693 1.00 51.34 268 GLU A O 1
ATOM 2184 N N . ALA A 1 269 ? 4.760 19.062 -11.511 1.00 47.03 269 ALA A N 1
ATOM 2185 C CA . ALA A 1 269 ? 6.131 18.557 -11.587 1.00 47.03 269 ALA A CA 1
ATOM 2186 C C . ALA A 1 269 ? 6.284 17.105 -12.109 1.00 47.03 269 ALA A C 1
ATOM 2188 O O . ALA A 1 269 ? 7.415 16.678 -12.342 1.00 47.03 269 ALA A O 1
ATOM 2189 N N . PHE A 1 270 ? 5.193 16.352 -12.283 1.00 55.66 270 PHE A N 1
ATOM 2190 C CA . PHE A 1 270 ? 5.186 14.948 -12.714 1.00 55.66 270 PHE A CA 1
ATOM 2191 C C . PHE A 1 270 ? 4.493 14.722 -14.062 1.00 55.66 270 PHE A C 1
ATOM 2193 O O . PHE A 1 270 ? 4.228 13.580 -14.401 1.00 55.66 270 PHE A O 1
ATOM 2200 N N . GLU A 1 271 ? 4.255 15.767 -14.864 1.00 49.16 271 GLU A N 1
ATOM 2201 C CA . GLU A 1 271 ? 3.536 15.706 -16.158 1.00 49.16 271 GLU A CA 1
ATOM 2202 C C . GLU A 1 271 ? 4.053 14.658 -17.174 1.00 49.16 271 GLU A C 1
ATOM 2204 O O . GLU A 1 271 ? 3.359 14.345 -18.140 1.00 49.16 271 GLU A O 1
ATOM 2209 N N . ALA A 1 272 ? 5.253 14.100 -16.982 1.00 51.94 272 ALA A N 1
ATOM 2210 C CA . ALA A 1 272 ? 5.805 13.031 -17.820 1.00 51.94 272 ALA A CA 1
ATOM 2211 C C . ALA A 1 272 ? 5.524 11.600 -17.307 1.00 51.94 272 ALA A C 1
ATOM 2213 O O . ALA A 1 272 ? 5.857 10.642 -18.007 1.00 51.94 272 ALA A O 1
ATOM 2214 N N . ASP A 1 273 ? 4.963 11.448 -16.105 1.00 66.31 273 ASP A N 1
ATOM 2215 C CA . ASP A 1 273 ? 4.652 10.174 -15.452 1.00 66.31 273 ASP A CA 1
ATOM 2216 C C . ASP A 1 273 ? 3.127 10.006 -15.351 1.00 66.31 273 ASP A C 1
ATOM 2218 O O . ASP A 1 273 ? 2.441 10.832 -14.760 1.00 66.31 273 ASP A O 1
ATOM 2222 N N . CYS A 1 274 ? 2.578 8.937 -15.936 1.00 76.12 274 CYS A N 1
ATOM 2223 C CA . CYS A 1 274 ? 1.131 8.671 -15.950 1.00 76.12 274 CYS A CA 1
ATOM 2224 C C . CYS A 1 274 ? 0.607 8.045 -14.640 1.00 76.12 274 CYS A C 1
ATOM 2226 O O . CYS A 1 274 ? -0.501 7.501 -14.613 1.00 76.12 274 CYS A O 1
ATOM 2228 N N . LYS A 1 275 ? 1.406 8.058 -13.568 1.00 87.31 275 LYS A N 1
ATOM 2229 C CA . LYS A 1 275 ? 1.042 7.513 -12.255 1.00 87.31 275 LYS A CA 1
ATOM 2230 C C . LYS A 1 275 ? 0.137 8.448 -11.474 1.00 87.31 275 LYS A C 1
ATOM 2232 O O . LYS A 1 275 ? 0.264 9.669 -11.515 1.00 87.31 275 LYS A O 1
ATOM 2237 N N . HIS A 1 276 ? -0.720 7.855 -10.650 1.00 88.94 276 HIS A N 1
ATOM 2238 C CA . HIS A 1 276 ? -1.559 8.622 -9.739 1.00 88.94 276 HIS A CA 1
ATOM 2239 C C . HIS A 1 276 ? -0.864 8.775 -8.384 1.00 88.94 276 HIS A C 1
ATOM 2241 O O . HIS A 1 276 ? -0.550 7.788 -7.717 1.00 88.94 276 HIS A O 1
ATOM 2247 N N . VAL A 1 277 ? -0.639 10.021 -7.963 1.00 91.00 277 VAL A N 1
ATOM 2248 C CA . VAL A 1 277 ? 0.060 10.352 -6.716 1.00 91.00 277 VAL A CA 1
ATOM 2249 C C . VAL A 1 277 ? -0.869 11.135 -5.793 1.00 91.00 277 VAL A C 1
ATOM 2251 O O . VAL A 1 277 ? -1.388 12.184 -6.170 1.00 91.00 277 VAL A O 1
ATOM 2254 N N . TYR A 1 278 ? -1.052 10.654 -4.562 1.00 92.38 278 TYR A N 1
ATOM 2255 C CA . TYR A 1 278 ? -1.920 11.299 -3.572 1.00 92.38 278 TYR A CA 1
ATOM 2256 C C . TYR A 1 278 ? -1.236 11.395 -2.215 1.00 92.38 278 TYR A C 1
ATOM 2258 O O . TYR A 1 278 ? -0.574 10.453 -1.790 1.00 92.38 278 TYR A O 1
ATOM 2266 N N . LEU A 1 279 ? -1.458 12.493 -1.488 1.00 94.44 279 LEU A N 1
ATOM 2267 C CA . LEU A 1 279 ? -1.205 12.504 -0.049 1.00 94.44 279 LEU A CA 1
ATOM 2268 C C . LEU A 1 279 ? -2.335 11.730 0.640 1.00 94.44 279 LEU A C 1
ATOM 2270 O O . LEU A 1 279 ? -3.506 12.080 0.490 1.00 94.44 279 LEU A O 1
ATOM 2274 N N . TYR A 1 280 ? -1.991 10.683 1.379 1.00 95.19 280 TYR A N 1
ATOM 2275 C CA . TYR A 1 280 ? -2.941 9.754 1.977 1.00 95.19 280 TYR A CA 1
ATOM 2276 C C . TYR A 1 280 ? -2.767 9.707 3.490 1.00 95.19 280 TYR A C 1
ATOM 2278 O O . TYR A 1 280 ? -1.669 9.461 3.981 1.00 95.19 280 TYR A O 1
ATOM 2286 N N . ASP A 1 281 ? -3.856 9.943 4.215 1.00 95.38 281 ASP A N 1
ATOM 2287 C CA . ASP A 1 281 ? -3.964 9.723 5.654 1.00 95.38 281 ASP A CA 1
ATOM 2288 C C . ASP A 1 281 ? -4.300 8.253 5.878 1.00 95.38 281 ASP A C 1
ATOM 2290 O O . ASP A 1 281 ? -5.436 7.821 5.670 1.00 95.38 281 ASP A O 1
ATOM 2294 N N . TYR A 1 282 ? -3.292 7.475 6.261 1.00 95.00 282 TYR A N 1
ATOM 2295 C CA . TYR A 1 282 ? -3.417 6.031 6.418 1.00 95.00 282 TYR A CA 1
ATOM 2296 C C . TYR A 1 282 ? -4.075 5.627 7.743 1.00 95.00 282 TYR A C 1
ATOM 2298 O O . TYR A 1 282 ? -4.572 4.508 7.864 1.00 95.00 282 TYR A O 1
ATOM 2306 N N . LEU A 1 283 ? -4.158 6.530 8.727 1.00 94.56 283 LEU A N 1
ATOM 2307 C CA . LEU A 1 283 ? -4.914 6.278 9.955 1.00 94.56 283 LEU A CA 1
ATOM 2308 C C . LEU A 1 283 ? -6.423 6.413 9.719 1.00 94.56 283 LEU A C 1
ATOM 2310 O O . LEU A 1 283 ? -7.206 5.685 10.329 1.00 94.56 283 LEU A O 1
ATOM 2314 N N . ASN A 1 284 ? -6.857 7.334 8.864 1.00 92.88 284 ASN A N 1
ATOM 2315 C CA . ASN A 1 284 ? -8.281 7.529 8.566 1.00 92.88 284 ASN A CA 1
ATOM 2316 C C . ASN A 1 284 ? -8.679 7.016 7.175 1.00 92.88 284 ASN A C 1
ATOM 2318 O O . ASN A 1 284 ? -9.845 7.101 6.803 1.00 92.88 284 ASN A O 1
ATOM 2322 N N . ARG A 1 285 ? -7.721 6.453 6.431 1.00 92.12 285 ARG A N 1
ATOM 2323 C CA . ARG A 1 285 ? -7.880 5.869 5.095 1.00 92.12 285 ARG A CA 1
ATOM 2324 C C . ARG A 1 285 ? -8.541 6.826 4.096 1.00 92.12 285 ARG A C 1
ATOM 2326 O O . ARG A 1 285 ? -9.541 6.484 3.456 1.00 92.12 285 ARG A O 1
ATOM 2333 N N . GLN A 1 286 ? -7.997 8.039 3.992 1.00 92.06 286 GLN A N 1
ATOM 2334 C CA . GLN A 1 286 ? -8.556 9.125 3.180 1.00 92.06 286 GLN A CA 1
ATOM 2335 C C . GLN A 1 286 ? -7.484 9.904 2.409 1.00 92.06 286 GLN A C 1
ATOM 2337 O O . GLN A 1 286 ? -6.369 10.106 2.884 1.00 92.06 286 GLN A O 1
ATOM 2342 N N . ILE A 1 287 ? -7.846 10.406 1.225 1.00 92.56 287 ILE A N 1
ATOM 2343 C CA . ILE A 1 287 ? -6.995 11.328 0.464 1.00 92.56 287 ILE A CA 1
ATOM 2344 C C . ILE A 1 287 ? -7.055 12.717 1.104 1.00 92.56 287 ILE A C 1
ATOM 2346 O O . ILE A 1 287 ? -8.130 13.304 1.265 1.00 92.56 287 ILE A O 1
ATOM 2350 N N . VAL A 1 288 ? -5.886 13.277 1.403 1.00 93.00 288 VAL A N 1
ATOM 2351 C CA . VAL A 1 288 ? -5.738 14.652 1.874 1.00 93.00 288 VAL A CA 1
ATOM 2352 C C . VAL A 1 288 ? -5.791 15.596 0.676 1.00 93.00 288 VAL A C 1
ATOM 2354 O O . VAL A 1 288 ? -4.856 15.700 -0.120 1.00 93.00 288 VAL A O 1
ATOM 2357 N N . LYS A 1 289 ? -6.911 16.305 0.545 1.00 90.25 289 LYS A N 1
ATOM 2358 C CA . LYS A 1 289 ? -7.105 17.320 -0.498 1.00 90.25 289 LYS A CA 1
ATOM 2359 C C . LYS A 1 289 ? -6.306 18.587 -0.184 1.00 90.25 289 LYS A C 1
ATOM 2361 O O . LYS A 1 289 ? -6.033 18.885 0.974 1.00 90.25 289 LYS A O 1
ATOM 2366 N N . ASN A 1 290 ? -5.981 19.361 -1.221 1.00 88.25 290 ASN A N 1
ATOM 2367 C CA . ASN A 1 290 ? -5.326 20.673 -1.112 1.00 88.25 290 ASN A CA 1
ATOM 2368 C C . ASN A 1 290 ? -4.012 20.658 -0.311 1.00 88.25 290 ASN A C 1
ATOM 2370 O O . ASN A 1 290 ? -3.658 21.642 0.341 1.00 88.25 290 ASN A O 1
ATOM 2374 N N . PHE A 1 291 ? -3.252 19.560 -0.378 1.00 90.81 291 PHE A N 1
ATOM 2375 C CA . PHE A 1 291 ? -2.009 19.429 0.385 1.00 90.81 291 PHE A CA 1
ATOM 2376 C C . PHE A 1 291 ? -0.969 20.519 0.038 1.00 90.81 291 PHE A C 1
ATOM 2378 O O . PHE A 1 291 ? -0.109 20.856 0.849 1.00 90.81 291 PHE A O 1
ATOM 2385 N N . ASN A 1 292 ? -1.088 21.142 -1.140 1.00 87.94 292 ASN A N 1
ATOM 2386 C CA . ASN A 1 292 ? -0.252 22.257 -1.591 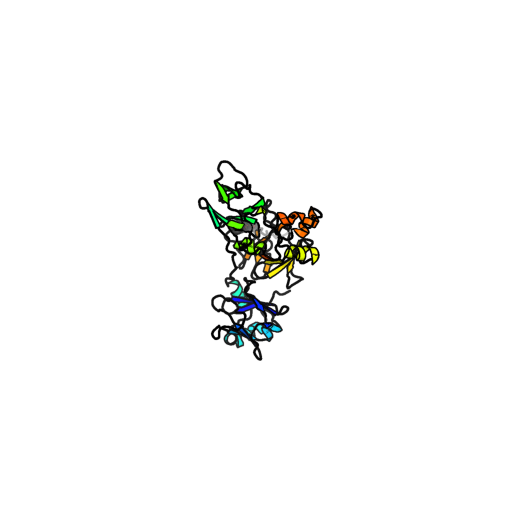1.00 87.94 292 ASN A CA 1
ATOM 2387 C C . ASN A 1 292 ? -0.374 23.535 -0.745 1.00 87.94 292 ASN A C 1
ATOM 2389 O O . ASN A 1 292 ? 0.471 24.422 -0.897 1.00 87.94 292 ASN A O 1
ATOM 2393 N N . GLU A 1 293 ? -1.395 23.647 0.109 1.00 92.56 293 GLU A N 1
ATOM 2394 C CA . GLU A 1 293 ? -1.656 24.791 1.000 1.00 92.56 293 GLU A CA 1
ATOM 2395 C C . GLU A 1 293 ? -1.264 24.522 2.462 1.00 92.56 293 GLU A C 1
ATOM 2397 O O . GLU A 1 293 ? -1.372 25.407 3.324 1.00 92.56 293 GLU A O 1
ATOM 2402 N N . LEU A 1 294 ? -0.809 23.299 2.756 1.00 94.56 294 LEU A N 1
ATOM 2403 C CA . LEU A 1 294 ? -0.458 22.885 4.107 1.00 94.56 294 LEU A CA 1
ATOM 2404 C C . LEU A 1 294 ? 0.677 23.739 4.662 1.00 94.56 294 LEU A C 1
ATOM 2406 O O . LEU A 1 294 ? 1.627 24.101 3.968 1.00 94.56 294 LEU A O 1
ATOM 2410 N N . THR A 1 295 ? 0.571 24.045 5.951 1.00 95.12 295 THR A N 1
ATOM 2411 C CA . THR A 1 295 ? 1.631 24.710 6.721 1.00 95.12 295 THR A CA 1
ATOM 2412 C C . THR A 1 295 ? 2.224 23.825 7.799 1.00 95.12 295 THR A C 1
ATOM 2414 O O . THR A 1 295 ? 3.082 24.274 8.545 1.00 95.12 295 THR A O 1
ATOM 2417 N N . GLU A 1 296 ? 1.805 22.573 7.873 1.00 94.75 296 GLU A N 1
ATOM 2418 C CA . GLU A 1 296 ? 2.364 21.546 8.738 1.00 94.75 296 GLU A CA 1
ATOM 2419 C C . GLU A 1 296 ? 2.122 20.186 8.092 1.00 94.75 296 GLU A C 1
ATOM 2421 O O . GLU A 1 296 ? 1.179 20.036 7.312 1.00 94.75 296 GLU A O 1
ATOM 2426 N N . VAL A 1 297 ? 3.006 19.230 8.373 1.00 92.38 297 VAL A N 1
ATOM 2427 C CA . VAL A 1 297 ? 2.845 17.856 7.900 1.00 92.38 297 VAL A CA 1
ATOM 2428 C C . VAL A 1 297 ? 1.737 17.220 8.738 1.00 92.38 297 VAL A C 1
ATOM 2430 O O . VAL A 1 297 ? 1.888 17.164 9.962 1.00 92.38 297 VAL A O 1
ATOM 2433 N N . PRO A 1 298 ? 0.625 16.767 8.137 1.00 93.25 298 PRO A N 1
ATOM 2434 C CA . PRO A 1 298 ? -0.402 16.076 8.891 1.00 93.25 298 PRO A CA 1
ATOM 2435 C C . PRO A 1 298 ? 0.159 14.754 9.416 1.00 93.25 298 PRO A C 1
ATOM 2437 O O . PRO A 1 298 ? 0.904 14.057 8.725 1.00 93.25 298 PRO A O 1
ATOM 2440 N N . LYS A 1 299 ? -0.199 14.392 10.645 1.00 93.56 299 LYS A N 1
ATOM 2441 C CA . LYS A 1 299 ? 0.195 13.094 11.196 1.00 93.56 299 LYS A CA 1
ATOM 2442 C C . LYS A 1 299 ? -0.431 11.971 10.382 1.00 93.56 299 LYS A C 1
ATOM 2444 O O . LYS A 1 299 ? -1.478 12.153 9.765 1.00 93.56 299 LYS A O 1
ATOM 2449 N N . HIS A 1 300 ? 0.214 10.813 10.416 1.00 95.50 300 HIS A N 1
ATOM 2450 C CA . HIS A 1 300 ? -0.253 9.608 9.737 1.00 95.50 300 HIS A CA 1
ATOM 2451 C C . HIS A 1 300 ? -0.489 9.784 8.245 1.00 95.50 300 HIS A C 1
ATOM 2453 O O . HIS A 1 300 ? -1.406 9.186 7.687 1.00 95.50 300 HIS A O 1
ATOM 2459 N N . THR A 1 301 ? 0.330 10.619 7.602 1.00 95.62 301 THR A N 1
ATOM 2460 C CA . THR A 1 301 ? 0.267 10.807 6.158 1.00 95.62 301 THR A CA 1
ATOM 2461 C C . THR A 1 301 ? 1.528 10.333 5.461 1.00 95.62 301 THR A C 1
ATOM 2463 O O . THR A 1 301 ? 2.640 10.476 5.962 1.00 95.62 301 THR A O 1
ATOM 2466 N N . ALA A 1 302 ? 1.337 9.758 4.282 1.00 95.06 302 ALA A N 1
ATOM 2467 C CA . ALA A 1 302 ? 2.392 9.422 3.339 1.00 95.06 302 ALA A CA 1
ATOM 2468 C C . ALA A 1 302 ? 1.871 9.684 1.928 1.00 95.06 302 ALA A C 1
ATOM 2470 O O . ALA A 1 302 ? 0.658 9.699 1.698 1.00 95.06 302 ALA A O 1
ATOM 2471 N N . PHE A 1 303 ? 2.770 9.884 0.970 1.00 94.69 303 PHE A N 1
ATOM 2472 C CA . PHE A 1 303 ? 2.345 9.825 -0.419 1.00 94.69 303 PHE A CA 1
ATOM 2473 C C . PHE A 1 303 ? 2.107 8.370 -0.806 1.00 94.69 303 PHE A C 1
ATOM 2475 O O . PHE A 1 303 ? 2.956 7.517 -0.558 1.00 94.69 303 PHE A O 1
ATOM 2482 N N . ILE A 1 304 ? 0.964 8.100 -1.422 1.00 94.19 304 ILE A N 1
ATOM 2483 C CA . ILE A 1 304 ? 0.734 6.857 -2.149 1.00 94.19 304 ILE A CA 1
ATOM 2484 C C . ILE A 1 304 ? 1.006 7.112 -3.625 1.00 94.19 304 ILE A C 1
ATOM 2486 O O . ILE A 1 304 ? 0.605 8.144 -4.169 1.00 94.19 304 ILE A O 1
ATOM 2490 N N . VAL A 1 305 ? 1.688 6.171 -4.262 1.00 92.69 305 VAL A N 1
ATOM 2491 C CA . VAL A 1 305 ? 1.888 6.154 -5.707 1.00 92.69 305 VAL A CA 1
ATOM 2492 C C . VAL A 1 305 ? 1.216 4.910 -6.241 1.00 92.69 305 VAL A C 1
ATOM 2494 O O . VAL A 1 305 ? 1.497 3.788 -5.810 1.00 92.69 305 VAL A O 1
ATOM 2497 N N . LEU A 1 306 ? 0.312 5.139 -7.175 1.00 93.38 306 LEU A N 1
ATOM 2498 C CA . LEU A 1 306 ? -0.423 4.111 -7.869 1.00 93.38 306 LEU A CA 1
ATOM 2499 C C . LEU A 1 306 ? 0.071 4.030 -9.318 1.00 93.38 306 LEU A C 1
ATOM 2501 O O . LEU A 1 306 ? 0.375 5.073 -9.904 1.00 93.38 306 LEU A O 1
ATOM 2505 N N . PRO A 1 307 ? 0.136 2.822 -9.900 1.00 91.69 307 PRO A N 1
ATOM 2506 C CA . PRO A 1 307 ? 0.457 2.636 -11.309 1.00 91.69 307 PRO A CA 1
ATOM 2507 C C . PRO A 1 307 ? -0.519 3.386 -12.223 1.00 91.69 307 PRO A C 1
ATOM 2509 O O . PRO A 1 307 ? -1.612 3.780 -11.814 1.00 91.69 307 PRO A O 1
ATOM 2512 N N . ASP A 1 308 ? -0.139 3.546 -13.486 1.00 89.62 308 ASP A N 1
ATOM 2513 C CA . ASP A 1 308 ? -1.054 4.019 -14.516 1.00 89.62 308 ASP A CA 1
ATOM 2514 C C . ASP A 1 308 ? -2.120 2.954 -14.849 1.00 89.62 308 ASP A C 1
ATOM 2516 O O . ASP A 1 308 ? -1.998 1.769 -14.522 1.00 89.62 308 ASP A O 1
ATOM 252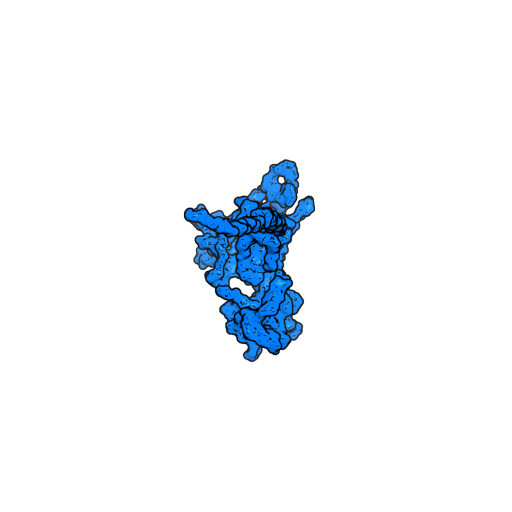0 N N . LEU A 1 309 ? -3.178 3.363 -15.551 1.00 89.31 309 LEU A N 1
ATOM 2521 C CA . LEU A 1 309 ? -4.307 2.485 -15.875 1.00 89.31 309 LEU A CA 1
ATOM 2522 C C . LEU A 1 309 ? -3.933 1.272 -16.743 1.00 89.31 309 LEU A C 1
ATOM 2524 O O . LEU A 1 309 ? -4.605 0.243 -16.651 1.00 89.31 309 LEU A O 1
ATOM 2528 N N . ASN A 1 310 ? -2.892 1.373 -17.577 1.00 91.50 310 ASN A N 1
ATOM 2529 C CA . ASN A 1 310 ? -2.440 0.253 -18.403 1.00 91.50 310 ASN A CA 1
ATOM 2530 C C . ASN A 1 310 ? -1.740 -0.806 -17.554 1.00 91.50 310 ASN A C 1
ATOM 2532 O O . ASN A 1 310 ? -1.948 -1.995 -17.779 1.00 91.50 310 ASN A O 1
ATOM 2536 N N . SER A 1 311 ? -0.952 -0.374 -16.571 1.00 91.75 311 SER A N 1
ATOM 2537 C CA . SER A 1 311 ? -0.301 -1.256 -15.603 1.00 91.75 311 SER A CA 1
ATOM 2538 C C . SER A 1 311 ? -1.307 -1.884 -1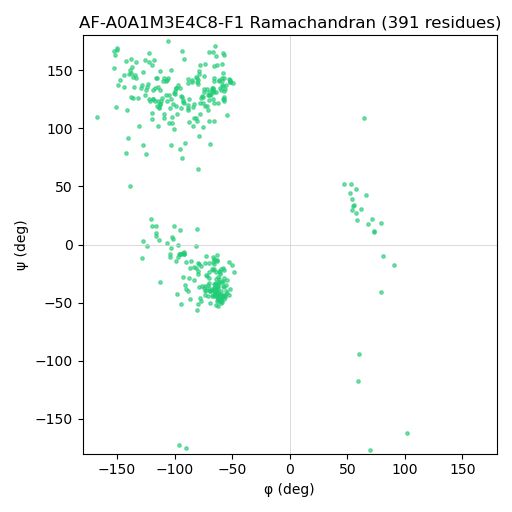4.630 1.00 91.75 311 SER A C 1
ATOM 2540 O O . SER A 1 311 ? -1.188 -3.056 -14.288 1.00 91.75 311 SER A O 1
ATOM 2542 N N . PHE A 1 312 ? -2.331 -1.127 -14.227 1.00 92.19 312 PHE A N 1
ATOM 2543 C CA . PHE A 1 312 ? -3.403 -1.576 -13.337 1.00 92.19 312 PHE A CA 1
ATOM 2544 C C . PHE A 1 312 ? -4.241 -2.733 -13.897 1.00 92.19 312 PHE A C 1
ATOM 2546 O O . PHE A 1 312 ? -4.474 -3.732 -13.219 1.00 92.19 312 PHE A O 1
ATOM 2553 N N . ASP A 1 313 ? -4.761 -2.566 -15.115 1.00 95.81 313 ASP A N 1
ATOM 2554 C CA . ASP A 1 313 ? -5.603 -3.557 -15.787 1.00 95.81 313 ASP A CA 1
ATOM 2555 C C . ASP A 1 313 ? -5.271 -3.571 -17.287 1.00 95.81 313 ASP A C 1
ATOM 2557 O O . ASP A 1 313 ? -6.010 -2.998 -18.103 1.00 95.81 313 ASP A O 1
ATOM 2561 N N . PRO A 1 314 ? -4.165 -4.234 -17.678 1.00 95.69 314 PRO A N 1
ATOM 2562 C CA . PRO A 1 314 ? -3.736 -4.287 -19.073 1.00 95.69 314 PRO A CA 1
ATOM 2563 C C . PRO A 1 314 ? -4.774 -4.930 -19.992 1.00 95.69 314 PRO A C 1
ATOM 2565 O O . PRO A 1 314 ? -4.822 -4.618 -21.181 1.00 95.69 314 PRO A O 1
ATOM 2568 N N . VAL A 1 315 ? -5.658 -5.774 -19.450 1.00 97.38 315 VAL A N 1
ATOM 2569 C CA . VAL A 1 315 ? -6.770 -6.364 -20.201 1.00 97.38 315 VAL A CA 1
ATOM 2570 C C . VAL A 1 315 ? -7.813 -5.304 -20.553 1.00 97.38 315 VAL A C 1
ATOM 2572 O O . VAL A 1 315 ? -8.232 -5.197 -21.709 1.00 97.38 315 VAL A O 1
ATOM 2575 N N . ALA A 1 316 ? -8.266 -4.514 -19.576 1.00 96.44 316 ALA A N 1
ATOM 2576 C CA . ALA A 1 316 ? -9.229 -3.445 -19.834 1.00 96.44 316 ALA A CA 1
ATOM 2577 C C . ALA A 1 316 ? -8.641 -2.347 -20.728 1.00 96.44 316 ALA A C 1
ATOM 2579 O O . ALA A 1 316 ? -9.310 -1.894 -21.661 1.00 96.44 316 ALA A O 1
ATOM 2580 N N . ALA A 1 317 ? -7.386 -1.962 -20.490 1.00 94.62 317 ALA A N 1
ATOM 2581 C CA . ALA A 1 317 ? -6.680 -1.001 -21.324 1.00 94.62 317 ALA A CA 1
ATOM 2582 C C . ALA A 1 317 ? -6.488 -1.520 -22.761 1.00 94.62 317 ALA A C 1
ATOM 2584 O O . ALA A 1 317 ? -6.755 -0.787 -23.712 1.00 94.62 317 ALA A O 1
ATOM 2585 N N . GLY A 1 318 ? -6.140 -2.800 -22.938 1.00 96.31 318 GLY A N 1
ATOM 2586 C CA . GLY A 1 318 ? -6.019 -3.443 -24.248 1.00 96.31 318 GLY A CA 1
ATOM 2587 C C . GLY A 1 318 ? -7.330 -3.423 -25.037 1.00 96.31 318 GLY A C 1
ATOM 2588 O O . GLY A 1 318 ? -7.363 -3.000 -26.195 1.00 96.31 318 GLY A O 1
ATOM 2589 N N . ARG A 1 319 ? -8.447 -3.764 -24.379 1.00 96.38 319 ARG A N 1
ATOM 2590 C CA . ARG A 1 319 ? -9.796 -3.642 -24.961 1.00 96.38 319 ARG A CA 1
ATOM 2591 C C . ARG A 1 319 ? -10.103 -2.205 -25.390 1.00 96.38 319 ARG A C 1
ATOM 2593 O O . ARG A 1 319 ? -10.652 -2.004 -26.468 1.00 96.38 319 ARG A O 1
ATOM 2600 N N . LYS A 1 320 ? -9.753 -1.212 -24.565 1.00 94.94 320 LYS A N 1
ATOM 2601 C CA . LYS A 1 320 ? -10.039 0.209 -24.823 1.00 94.94 320 LYS A CA 1
ATOM 2602 C C . LYS A 1 320 ? -9.195 0.789 -25.963 1.00 94.94 320 LYS A C 1
ATOM 2604 O O . LYS A 1 320 ? -9.733 1.525 -26.782 1.00 94.94 320 LYS A O 1
ATOM 2609 N N . LEU A 1 321 ? -7.895 0.496 -25.991 1.00 94.06 321 LEU A N 1
ATOM 2610 C CA . LEU A 1 321 ? -6.931 1.122 -26.905 1.00 94.06 321 LEU A CA 1
ATOM 2611 C C . LEU A 1 321 ? -6.769 0.363 -28.228 1.00 94.06 321 LEU A C 1
ATOM 2613 O O . LEU A 1 321 ? -6.588 0.992 -29.267 1.00 94.06 321 LEU A O 1
ATOM 2617 N N . TYR A 1 322 ? -6.850 -0.971 -28.198 1.00 97.06 322 TYR A N 1
ATOM 2618 C CA . TYR A 1 322 ? -6.519 -1.835 -29.340 1.00 97.06 322 TYR A CA 1
ATOM 2619 C C . TYR A 1 322 ? -7.655 -2.775 -29.755 1.00 97.06 322 TYR A C 1
ATOM 2621 O O . TYR A 1 322 ? -7.497 -3.524 -30.716 1.00 97.06 322 TYR A O 1
ATOM 2629 N N . ASN A 1 323 ? -8.794 -2.755 -29.049 1.00 97.00 323 ASN A N 1
ATOM 2630 C CA . ASN A 1 323 ? -9.876 -3.731 -29.218 1.00 97.00 323 ASN A CA 1
ATOM 2631 C C . ASN A 1 323 ? -9.395 -5.193 -29.073 1.00 97.00 323 ASN A C 1
ATOM 2633 O O . ASN A 1 323 ? -9.955 -6.107 -29.673 1.00 97.00 323 ASN A O 1
ATOM 2637 N N . ASP A 1 324 ? -8.355 -5.408 -28.264 1.00 97.62 324 ASP A N 1
ATOM 2638 C CA . ASP A 1 324 ? -7.767 -6.719 -27.999 1.00 97.62 324 ASP A CA 1
ATOM 2639 C C . ASP A 1 324 ? -7.373 -6.819 -26.512 1.00 97.62 324 ASP A C 1
ATOM 2641 O O . ASP A 1 324 ? -6.499 -6.074 -26.058 1.00 97.62 324 ASP A O 1
ATOM 2645 N N . PRO A 1 325 ? -7.995 -7.722 -25.728 1.00 97.00 325 PRO A N 1
ATOM 2646 C CA . PRO A 1 325 ? -7.672 -7.895 -24.313 1.00 97.00 325 PRO A CA 1
ATOM 2647 C C . PRO A 1 325 ? -6.248 -8.405 -24.046 1.00 97.00 325 PRO A C 1
ATOM 2649 O O . PRO A 1 325 ? -5.809 -8.352 -22.899 1.00 97.00 325 PRO A O 1
ATOM 2652 N N . TYR A 1 326 ? -5.529 -8.894 -25.060 1.00 96.94 326 TYR A N 1
ATOM 2653 C CA . TYR A 1 326 ? -4.170 -9.420 -24.917 1.00 96.94 326 TYR A CA 1
ATOM 2654 C C . TYR A 1 326 ? -3.079 -8.415 -25.306 1.00 96.94 326 TYR A C 1
ATOM 2656 O O . TYR A 1 326 ? -1.920 -8.614 -24.939 1.00 96.94 326 TYR A O 1
ATOM 2664 N N . ALA A 1 327 ? -3.435 -7.322 -25.992 1.00 96.69 327 ALA A N 1
ATOM 2665 C CA . ALA A 1 327 ? -2.489 -6.407 -26.639 1.00 96.69 327 ALA A CA 1
ATOM 2666 C C . ALA A 1 327 ? -1.402 -5.840 -25.709 1.00 96.69 327 ALA A C 1
ATOM 2668 O O . ALA A 1 327 ? -0.291 -5.557 -26.154 1.00 96.69 327 ALA A O 1
ATOM 2669 N N . LEU A 1 328 ? -1.708 -5.680 -24.419 1.00 95.00 328 LEU A N 1
ATOM 2670 C CA . LEU A 1 328 ? -0.811 -5.068 -23.438 1.00 95.00 328 LEU A CA 1
ATOM 2671 C C . LEU A 1 328 ? -0.125 -6.063 -22.490 1.00 95.00 328 LEU A C 1
ATOM 2673 O O . LEU A 1 328 ? 0.796 -5.667 -21.778 1.00 95.00 328 LEU A O 1
ATOM 2677 N N . LEU A 1 329 ? -0.499 -7.347 -22.508 1.00 93.62 329 LEU A N 1
ATOM 2678 C CA . LEU A 1 329 ? -0.026 -8.346 -21.533 1.00 93.62 329 LEU A CA 1
ATOM 2679 C C . LEU A 1 329 ? 1.454 -8.728 -21.677 1.00 93.62 329 LEU A C 1
ATOM 2681 O O . LEU A 1 329 ? 2.022 -9.330 -20.766 1.00 93.62 329 LEU A O 1
ATOM 2685 N N . ASN A 1 330 ? 2.073 -8.400 -22.816 1.00 87.94 330 ASN A N 1
ATOM 2686 C CA . ASN A 1 330 ? 3.514 -8.572 -23.028 1.00 87.94 330 ASN A CA 1
ATOM 2687 C C . ASN A 1 330 ? 4.339 -7.449 -22.389 1.00 87.94 330 ASN A C 1
ATOM 2689 O O . ASN A 1 330 ? 5.513 -7.657 -22.097 1.00 87.94 330 ASN A O 1
ATOM 2693 N N . LYS A 1 331 ? 3.741 -6.265 -22.214 1.00 88.50 331 LYS A N 1
ATOM 2694 C CA . LYS A 1 331 ? 4.402 -5.097 -21.626 1.00 88.50 331 LYS A CA 1
ATOM 2695 C C . LYS A 1 331 ? 4.120 -5.022 -20.126 1.00 88.50 331 LYS A C 1
ATOM 2697 O O . LYS A 1 331 ? 5.036 -4.967 -19.315 1.00 88.50 331 LYS A O 1
ATOM 2702 N N . TYR A 1 332 ? 2.844 -5.110 -19.766 1.00 91.75 332 TYR A N 1
ATOM 2703 C CA . TYR A 1 332 ? 2.374 -4.975 -18.395 1.00 91.75 332 TYR A CA 1
ATOM 2704 C C . TYR A 1 332 ? 1.899 -6.337 -17.874 1.00 91.75 332 TYR A C 1
ATOM 2706 O O . TYR A 1 332 ? 0.900 -6.863 -18.380 1.00 91.75 332 TYR A O 1
ATOM 2714 N N . PRO A 1 333 ? 2.598 -6.943 -16.896 1.00 91.88 333 PRO A N 1
ATOM 2715 C CA . PRO A 1 333 ? 2.170 -8.210 -16.329 1.00 91.88 333 PRO A CA 1
ATOM 2716 C C . PRO A 1 333 ? 0.848 -8.037 -15.584 1.00 91.88 333 PRO A C 1
ATOM 2718 O O . PRO A 1 333 ? 0.704 -7.146 -14.748 1.00 91.88 333 PRO A O 1
ATOM 2721 N N . LEU A 1 334 ? -0.116 -8.913 -15.863 1.00 95.00 334 LEU A N 1
ATOM 2722 C CA . LEU A 1 334 ? -1.383 -8.926 -15.147 1.00 95.00 334 LEU A CA 1
ATOM 2723 C C . LEU A 1 334 ? -1.161 -9.439 -13.721 1.00 95.00 334 LEU A C 1
ATOM 2725 O O . LEU A 1 334 ? -0.824 -10.607 -13.524 1.00 95.00 334 LEU A O 1
ATOM 2729 N N . GLN A 1 335 ? -1.401 -8.572 -12.742 1.00 94.62 335 GLN A N 1
ATOM 2730 C CA . GLN A 1 335 ? -1.253 -8.867 -11.320 1.00 94.62 335 GLN A CA 1
ATOM 2731 C C . GLN A 1 335 ? -2.637 -8.871 -10.652 1.00 94.62 335 GLN A C 1
ATOM 2733 O O . GLN A 1 335 ? -3.354 -7.876 -10.738 1.00 94.62 335 GLN A O 1
ATOM 2738 N N . PRO A 1 336 ? -3.053 -9.965 -9.988 1.00 93.75 336 PRO A N 1
ATOM 2739 C CA . PRO A 1 336 ? -4.361 -10.028 -9.337 1.00 93.75 336 PRO A CA 1
ATOM 2740 C C . PRO A 1 336 ? -4.424 -9.153 -8.080 1.00 93.75 336 PRO A C 1
ATOM 2742 O O . PRO A 1 336 ? -5.504 -8.694 -7.720 1.00 93.75 336 PRO A O 1
ATOM 2745 N N . LEU A 1 337 ? -3.278 -8.930 -7.433 1.00 94.62 337 LEU A N 1
ATOM 2746 C CA . LEU A 1 337 ? -3.102 -8.066 -6.274 1.00 94.62 337 LEU A CA 1
ATOM 2747 C C . LEU A 1 337 ? -1.830 -7.240 -6.471 1.00 94.62 337 LEU A C 1
ATOM 2749 O O . LEU A 1 337 ? -0.760 -7.800 -6.703 1.00 94.62 337 LEU A O 1
ATOM 2753 N N . MET A 1 338 ? -1.963 -5.926 -6.355 1.00 94.19 338 MET A N 1
ATOM 2754 C CA . MET A 1 338 ? -0.869 -4.961 -6.320 1.00 94.19 338 MET A CA 1
ATOM 2755 C C . MET A 1 338 ? -0.905 -4.210 -4.992 1.00 94.19 338 MET A C 1
ATOM 2757 O O . MET A 1 338 ? -1.966 -4.065 -4.386 1.00 94.19 338 MET A O 1
ATOM 2761 N N . GLU A 1 339 ? 0.242 -3.705 -4.556 1.00 93.94 339 GLU A N 1
ATOM 2762 C CA . GLU A 1 339 ? 0.358 -2.879 -3.356 1.00 93.94 339 GLU A CA 1
ATOM 2763 C C . GLU A 1 339 ? 0.743 -1.455 -3.752 1.00 93.94 339 GLU A C 1
ATOM 2765 O O . GLU A 1 339 ? 1.643 -1.235 -4.565 1.00 93.94 339 GLU A O 1
ATOM 2770 N N . ALA A 1 340 ? 0.047 -0.474 -3.182 1.00 94.69 340 ALA A N 1
ATOM 2771 C CA . ALA A 1 340 ? 0.346 0.925 -3.391 1.00 94.69 340 ALA A CA 1
ATOM 2772 C C . ALA A 1 340 ? 1.697 1.238 -2.764 1.00 94.69 340 ALA A C 1
ATOM 2774 O O . ALA A 1 340 ? 1.966 0.940 -1.598 1.00 94.69 340 ALA A O 1
ATOM 2775 N N . ARG A 1 341 ? 2.538 1.913 -3.534 1.00 93.12 341 ARG A N 1
ATOM 2776 C CA . ARG A 1 341 ? 3.826 2.365 -3.040 1.00 93.12 341 ARG A CA 1
ATOM 2777 C C . ARG A 1 341 ? 3.622 3.487 -2.036 1.00 93.12 341 ARG A C 1
ATOM 2779 O O . ARG A 1 341 ? 2.963 4.475 -2.345 1.00 93.12 341 ARG A O 1
ATOM 2786 N N . LEU A 1 342 ? 4.284 3.374 -0.890 1.00 94.19 342 LEU A N 1
ATOM 2787 C CA . LEU A 1 342 ? 4.323 4.411 0.133 1.00 94.19 342 LEU A CA 1
ATOM 2788 C C . LEU A 1 342 ? 5.623 5.205 0.019 1.00 94.19 342 LEU A C 1
ATOM 2790 O O . LEU A 1 342 ? 6.711 4.636 -0.038 1.00 94.19 342 LEU A O 1
ATOM 2794 N N . VAL A 1 343 ? 5.508 6.528 -0.016 1.00 93.25 343 VAL A N 1
ATOM 2795 C CA . VAL A 1 343 ? 6.638 7.455 -0.032 1.00 93.25 343 VAL A CA 1
ATOM 2796 C C . VAL A 1 343 ? 6.548 8.348 1.210 1.00 93.25 343 VAL A C 1
ATOM 2798 O O . VAL A 1 343 ? 5.609 9.147 1.317 1.00 93.25 343 VAL A O 1
ATOM 2801 N N . PRO A 1 344 ? 7.500 8.227 2.157 1.00 92.50 344 PRO A N 1
ATOM 2802 C CA . PRO A 1 344 ? 7.565 9.091 3.331 1.00 92.50 344 PRO A CA 1
ATOM 2803 C C . PRO A 1 344 ? 7.695 10.559 2.933 1.00 92.50 344 PRO A C 1
ATOM 2805 O O . PRO A 1 344 ? 8.430 10.890 2.001 1.00 92.50 344 PRO A O 1
ATOM 2808 N N . ILE A 1 345 ? 7.005 11.443 3.651 1.00 92.38 345 ILE A N 1
ATOM 2809 C CA . ILE A 1 345 ? 6.907 12.870 3.311 1.00 92.38 345 ILE A CA 1
ATOM 2810 C C . ILE A 1 345 ? 8.274 13.550 3.329 1.00 92.38 345 ILE A C 1
ATOM 2812 O O . ILE A 1 345 ? 8.527 14.436 2.512 1.00 92.38 345 ILE A O 1
ATOM 2816 N N . GLU A 1 346 ? 9.173 13.097 4.199 1.00 90.62 346 GLU A N 1
ATOM 2817 C CA . GLU A 1 346 ? 10.541 13.595 4.346 1.00 90.62 346 GLU A CA 1
ATOM 2818 C C . GLU A 1 346 ? 11.370 13.406 3.069 1.00 90.62 346 GLU A C 1
ATOM 2820 O O . GLU A 1 346 ? 12.331 14.138 2.850 1.00 90.62 346 GLU A O 1
ATOM 2825 N N . LYS A 1 347 ? 10.983 12.456 2.207 1.00 90.94 347 LYS A N 1
ATOM 2826 C CA . LYS A 1 347 ? 11.621 12.184 0.912 1.00 90.94 347 LYS A CA 1
ATOM 2827 C C . LYS A 1 347 ? 10.932 12.889 -0.264 1.00 90.94 347 LYS A C 1
ATOM 2829 O O . LYS A 1 347 ? 11.170 12.547 -1.423 1.00 90.94 347 LYS A O 1
ATOM 2834 N N . THR A 1 348 ? 10.037 13.838 0.009 1.00 90.88 348 THR A N 1
ATOM 2835 C CA . THR A 1 348 ? 9.225 14.518 -1.012 1.00 90.88 348 THR A CA 1
ATOM 2836 C C . THR A 1 348 ? 9.422 16.029 -1.004 1.00 90.88 348 THR A C 1
ATOM 2838 O O . THR A 1 348 ? 9.873 16.619 -0.026 1.00 90.88 348 THR A O 1
ATOM 2841 N N . TYR A 1 349 ? 8.979 16.683 -2.079 1.00 88.81 349 TYR A N 1
ATOM 2842 C CA . TYR A 1 349 ? 8.956 18.145 -2.197 1.00 88.81 349 TYR A CA 1
ATOM 2843 C C . TYR A 1 349 ? 7.959 18.821 -1.228 1.00 88.81 349 TYR A C 1
ATOM 2845 O O . TYR A 1 349 ? 7.961 20.047 -1.085 1.00 88.81 349 TYR A O 1
ATOM 2853 N N . LEU A 1 350 ? 7.077 18.061 -0.560 1.00 90.94 350 LEU A N 1
ATOM 2854 C CA . LEU A 1 350 ? 6.059 18.629 0.327 1.00 90.94 350 LEU A CA 1
ATOM 2855 C C . LEU A 1 350 ? 6.683 19.337 1.536 1.00 90.94 350 LEU A C 1
ATOM 2857 O O . LEU A 1 350 ? 6.154 20.357 1.977 1.00 90.94 350 LEU A O 1
ATOM 2861 N N . ALA A 1 351 ? 7.822 18.852 2.038 1.00 87.69 351 ALA A N 1
ATOM 2862 C CA . ALA A 1 351 ? 8.542 19.502 3.131 1.00 87.69 351 ALA A CA 1
ATOM 2863 C C . ALA A 1 351 ? 8.956 20.941 2.762 1.00 87.69 351 ALA A C 1
ATOM 2865 O O . ALA A 1 351 ? 8.673 21.888 3.502 1.00 87.69 351 ALA A O 1
ATOM 2866 N N . GLU A 1 352 ? 9.540 21.120 1.575 1.00 90.31 352 GLU A N 1
ATOM 2867 C CA . GLU A 1 352 ? 9.914 22.431 1.032 1.00 90.31 352 GLU A CA 1
ATOM 2868 C C . GLU A 1 352 ? 8.678 23.305 0.787 1.00 90.31 352 GLU A C 1
ATOM 2870 O O . GLU A 1 352 ? 8.650 24.487 1.145 1.00 90.31 352 GLU A O 1
ATOM 2875 N N . ARG A 1 353 ? 7.605 22.714 0.245 1.00 92.69 353 ARG A N 1
ATOM 2876 C CA . ARG A 1 353 ? 6.342 23.419 -0.003 1.00 92.69 353 ARG A CA 1
ATOM 2877 C C . ARG A 1 353 ? 5.708 23.947 1.284 1.00 92.69 353 ARG A C 1
ATOM 2879 O O . ARG A 1 353 ? 5.230 25.081 1.308 1.00 92.69 353 ARG A O 1
ATOM 2886 N N . ILE A 1 354 ? 5.718 23.158 2.356 1.00 93.81 354 ILE A N 1
ATOM 2887 C CA . ILE A 1 354 ? 5.214 23.565 3.672 1.00 93.81 354 ILE A CA 1
ATOM 2888 C C . ILE A 1 354 ? 6.024 24.742 4.215 1.00 93.81 354 ILE A C 1
ATOM 2890 O O . ILE A 1 354 ? 5.438 25.699 4.730 1.00 93.81 354 ILE A O 1
ATOM 2894 N N . GLN A 1 355 ? 7.352 24.699 4.085 1.00 93.00 355 GLN A N 1
ATOM 2895 C CA . GLN A 1 355 ? 8.217 25.796 4.509 1.00 93.00 355 GLN A CA 1
ATOM 2896 C C . GLN A 1 355 ? 7.888 27.087 3.743 1.00 93.00 355 GLN A C 1
ATOM 2898 O O . GLN A 1 355 ? 7.614 28.118 4.363 1.00 93.00 355 GLN A O 1
ATOM 2903 N N . TYR A 1 356 ? 7.775 27.005 2.416 1.00 94.00 356 TYR A N 1
ATOM 2904 C CA . TYR A 1 356 ? 7.346 28.121 1.572 1.00 94.00 356 TYR A CA 1
ATOM 2905 C C . TYR A 1 356 ? 5.976 28.687 1.991 1.00 94.00 356 TYR A C 1
ATOM 2907 O O . TYR A 1 356 ? 5.797 29.900 2.125 1.00 94.00 356 TYR A O 1
ATOM 2915 N N . ASN A 1 357 ? 4.998 27.820 2.266 1.00 95.38 357 ASN A N 1
ATOM 2916 C CA . ASN A 1 357 ? 3.662 28.238 2.693 1.00 95.38 357 ASN A CA 1
ATOM 2917 C C . ASN A 1 357 ? 3.671 28.958 4.052 1.00 95.38 357 ASN A C 1
ATOM 2919 O O . ASN A 1 357 ? 2.923 29.923 4.244 1.00 95.38 357 ASN A O 1
ATOM 2923 N N . LYS A 1 358 ? 4.510 28.516 5.002 1.00 95.19 358 LYS A N 1
ATOM 2924 C CA . LYS A 1 358 ? 4.689 29.190 6.300 1.00 95.19 358 LYS A CA 1
ATOM 2925 C C . LYS A 1 358 ? 5.221 30.608 6.102 1.00 95.19 358 LYS A C 1
ATOM 2927 O O . LYS A 1 358 ? 4.654 31.555 6.651 1.00 95.19 358 LYS A O 1
ATOM 2932 N N . GLU A 1 359 ? 6.264 30.758 5.291 1.00 94.75 359 GLU A N 1
ATOM 2933 C CA . GLU A 1 359 ? 6.883 32.052 4.986 1.00 94.75 359 GLU A CA 1
ATOM 2934 C C . GLU A 1 359 ? 5.899 32.996 4.292 1.00 94.75 359 GLU A C 1
ATOM 2936 O O . GLU A 1 359 ? 5.718 34.139 4.726 1.00 94.75 359 GLU A O 1
ATOM 2941 N N . LYS A 1 360 ? 5.163 32.495 3.293 1.00 94.56 360 LYS A N 1
ATOM 2942 C CA . LYS A 1 360 ? 4.113 33.252 2.604 1.00 94.56 360 LYS A CA 1
ATOM 2943 C C . LYS A 1 360 ? 3.047 33.771 3.577 1.00 94.56 360 LYS A C 1
ATOM 2945 O O . LYS A 1 360 ? 2.728 34.962 3.556 1.00 94.56 360 LYS A O 1
ATOM 2950 N N . LYS A 1 361 ? 2.542 32.928 4.492 1.00 93.12 361 LYS A N 1
ATOM 2951 C CA . LYS A 1 361 ? 1.555 33.352 5.508 1.00 93.12 361 LYS A CA 1
ATOM 2952 C C . LYS A 1 361 ? 2.117 34.406 6.471 1.00 93.12 361 LYS A C 1
ATOM 2954 O O . LYS A 1 361 ? 1.369 35.284 6.909 1.00 93.12 361 LYS A O 1
ATOM 2959 N N . LEU A 1 362 ? 3.402 34.344 6.826 1.00 92.69 362 LEU A N 1
ATOM 2960 C CA . LEU A 1 362 ? 4.044 35.352 7.683 1.00 92.69 362 LEU A CA 1
ATOM 2961 C C . LEU A 1 362 ? 4.153 36.709 6.975 1.00 92.69 362 LEU A C 1
ATOM 2963 O O . LEU A 1 362 ? 3.801 37.738 7.563 1.00 92.69 362 LEU A O 1
ATOM 2967 N N . LEU A 1 363 ? 4.558 36.710 5.703 1.00 91.75 363 LEU A N 1
ATOM 2968 C CA . LEU A 1 363 ? 4.629 37.916 4.877 1.00 91.75 363 LEU A CA 1
ATOM 2969 C C . LEU A 1 363 ? 3.252 38.576 4.732 1.00 91.75 363 LEU A C 1
ATOM 2971 O O . LEU A 1 363 ? 3.119 39.773 4.992 1.00 91.75 363 LEU A O 1
ATOM 2975 N N . GLU A 1 364 ? 2.206 37.806 4.424 1.00 91.38 364 GLU A N 1
ATOM 2976 C CA . GLU A 1 364 ? 0.832 38.316 4.314 1.00 91.38 364 GLU A CA 1
ATOM 2977 C C . GLU A 1 364 ? 0.319 38.941 5.621 1.00 91.38 364 GLU A C 1
ATOM 2979 O O . GLU A 1 364 ? -0.323 39.997 5.596 1.00 91.38 364 GLU A O 1
ATOM 2984 N N . LYS A 1 365 ? 0.625 38.332 6.776 1.00 88.69 365 LYS A N 1
ATOM 2985 C CA . LYS A 1 365 ? 0.285 38.901 8.091 1.00 88.69 365 LYS A CA 1
ATOM 2986 C C . LYS A 1 365 ? 1.005 40.231 8.318 1.00 88.69 365 LYS A C 1
ATOM 2988 O O . LYS A 1 365 ? 0.364 41.197 8.730 1.00 88.69 365 LYS A O 1
ATOM 2993 N N . SER A 1 366 ? 2.299 40.315 8.007 1.00 84.81 366 SER A N 1
ATOM 2994 C CA . SER A 1 366 ? 3.081 41.549 8.177 1.00 84.81 366 SER A CA 1
ATOM 2995 C C . SER A 1 366 ? 2.579 42.705 7.294 1.00 84.81 366 SER A C 1
ATOM 2997 O O . SER A 1 366 ? 2.471 43.842 7.761 1.00 84.81 366 SER A O 1
ATOM 2999 N N . SER A 1 367 ? 2.183 42.414 6.052 1.00 79.69 367 SER A N 1
ATOM 3000 C CA . SER A 1 367 ? 1.657 43.401 5.102 1.00 79.69 367 SER A CA 1
ATOM 3001 C C . SER A 1 367 ? 0.276 43.915 5.516 1.00 79.69 367 SER A C 1
ATOM 3003 O O . SER A 1 367 ? 0.012 45.116 5.441 1.00 79.69 367 SER A O 1
ATOM 3005 N N . LYS A 1 368 ? -0.590 43.035 6.040 1.00 75.62 368 LYS A N 1
ATOM 3006 C CA . LYS A 1 368 ? -1.893 43.430 6.600 1.00 75.62 368 LYS A CA 1
ATOM 3007 C C . LYS A 1 368 ? -1.744 44.300 7.852 1.00 75.62 368 LYS A C 1
ATOM 3009 O O . LYS A 1 368 ? -2.484 45.268 8.002 1.00 75.62 368 LYS A O 1
ATOM 3014 N N . VAL A 1 369 ? -0.775 44.010 8.725 1.00 71.19 369 VAL A N 1
ATOM 3015 C CA . VAL A 1 369 ? -0.513 44.824 9.928 1.00 71.19 369 VAL A CA 1
ATOM 3016 C C . VAL A 1 369 ? -0.054 46.240 9.559 1.00 71.19 369 VAL A C 1
ATOM 3018 O O . VAL A 1 369 ? -0.560 47.195 10.150 1.00 71.19 369 VAL A O 1
ATOM 3021 N N . LYS A 1 370 ? 0.811 46.395 8.544 1.00 64.06 370 LYS A N 1
ATOM 3022 C CA . LYS A 1 370 ? 1.229 47.718 8.036 1.00 64.06 370 LYS A CA 1
ATOM 3023 C C . LYS A 1 370 ? 0.050 48.536 7.488 1.00 64.06 370 LYS A C 1
ATOM 3025 O O . LYS A 1 370 ? -0.136 49.683 7.889 1.00 64.06 370 LYS A O 1
ATOM 3030 N N . LEU A 1 371 ? -0.819 47.925 6.678 1.00 59.62 371 LEU A N 1
ATOM 3031 C CA . LEU A 1 371 ? -2.009 48.593 6.125 1.00 59.62 371 LEU A CA 1
ATOM 3032 C C . LEU A 1 371 ? -3.004 49.049 7.212 1.00 59.62 371 LEU A C 1
ATOM 3034 O O . LEU A 1 371 ? -3.611 50.115 7.100 1.00 59.62 371 LEU A O 1
ATOM 3038 N N . VAL A 1 372 ? -3.159 48.279 8.295 1.00 61.19 372 VAL A N 1
ATOM 3039 C CA . VAL A 1 372 ? -4.024 48.658 9.428 1.00 61.19 372 VAL A CA 1
ATOM 3040 C C . VAL A 1 372 ? -3.395 49.770 10.280 1.00 61.19 372 VAL A C 1
ATOM 3042 O O . VAL A 1 372 ? -4.118 50.648 10.760 1.00 61.19 372 VAL A O 1
ATOM 3045 N N . SER A 1 373 ? -2.067 49.780 10.461 1.00 56.78 373 SER A N 1
ATOM 3046 C CA . SER A 1 373 ? -1.379 50.861 11.182 1.00 56.78 373 SER A CA 1
ATOM 3047 C C . SER A 1 373 ? -1.375 52.186 10.418 1.00 56.78 373 SER A C 1
ATOM 3049 O O . SER A 1 373 ? -1.484 53.242 11.046 1.00 56.78 373 SER A O 1
ATOM 3051 N N . ASP A 1 374 ? -1.327 52.139 9.086 1.00 56.62 374 ASP A N 1
ATOM 3052 C CA . ASP A 1 374 ? -1.370 53.334 8.239 1.00 56.62 374 ASP A CA 1
ATOM 3053 C C . ASP A 1 374 ? -2.787 53.931 8.179 1.00 56.62 374 ASP A C 1
ATOM 3055 O O . ASP A 1 374 ? -2.954 55.146 8.304 1.00 56.62 374 ASP A O 1
ATOM 3059 N N . ASN A 1 375 ? -3.832 53.093 8.154 1.00 55.81 375 ASN A N 1
ATOM 3060 C CA . ASN A 1 375 ? -5.226 53.555 8.192 1.00 55.81 375 ASN A CA 1
ATOM 3061 C C . ASN A 1 375 ? -5.677 54.089 9.568 1.00 55.81 375 ASN A C 1
ATOM 3063 O O . ASN A 1 375 ? -6.553 54.953 9.633 1.00 55.81 375 ASN A O 1
ATOM 3067 N N . LYS A 1 376 ? -5.072 53.653 10.685 1.00 54.81 376 LYS A N 1
ATOM 3068 C CA . LYS A 1 376 ? -5.379 54.205 12.024 1.00 54.81 376 LYS A CA 1
ATOM 3069 C C . LYS A 1 376 ? -4.814 55.612 12.265 1.00 54.81 376 LYS A C 1
ATOM 3071 O O . LYS A 1 376 ? -5.275 56.284 13.185 1.00 54.81 376 LYS A O 1
ATOM 3076 N N . LYS A 1 377 ? -3.868 56.099 11.453 1.00 54.47 377 LYS A N 1
ATOM 3077 C CA . LYS A 1 377 ? -3.284 57.447 11.610 1.00 54.47 377 LYS A CA 1
ATOM 3078 C C . LYS A 1 377 ? -4.126 58.591 11.014 1.00 54.47 377 LYS A C 1
ATOM 3080 O O . LYS A 1 377 ? -3.735 59.746 11.176 1.00 54.47 377 LYS A O 1
ATOM 3085 N N . ILE A 1 378 ? -5.278 58.321 10.384 1.00 53.47 378 ILE A N 1
ATOM 3086 C CA . ILE A 1 378 ? -6.033 59.341 9.618 1.00 53.47 378 ILE A CA 1
ATOM 3087 C C . ILE A 1 378 ? -7.297 59.881 10.325 1.00 53.47 378 ILE A C 1
ATOM 3089 O O . ILE A 1 378 ? -7.801 60.933 9.937 1.00 53.47 378 ILE A O 1
ATOM 3093 N N . ILE A 1 379 ? -7.777 59.302 11.432 1.00 52.31 379 ILE A N 1
ATOM 3094 C CA . ILE A 1 379 ? -8.946 59.864 12.143 1.00 52.31 379 ILE A CA 1
ATOM 3095 C C . ILE A 1 379 ? -8.491 60.780 13.290 1.00 52.31 379 ILE A C 1
ATOM 3097 O O . ILE A 1 379 ? -8.443 60.379 14.452 1.00 52.31 379 ILE A O 1
ATOM 3101 N N . LYS A 1 380 ? -8.167 62.042 12.974 1.00 53.22 380 LYS A N 1
ATOM 3102 C CA . LYS A 1 380 ? -8.204 63.125 13.975 1.00 53.22 380 LYS A CA 1
ATOM 3103 C C . LYS A 1 380 ? -9.673 63.517 14.196 1.00 53.22 380 LYS A C 1
ATOM 3105 O O . LYS A 1 380 ? -10.351 63.808 13.211 1.00 53.22 380 LYS A O 1
ATOM 3110 N N . PRO A 1 381 ? -10.189 63.564 15.437 1.00 48.56 381 PRO A N 1
ATOM 3111 C CA . PRO A 1 381 ? -11.549 64.029 15.683 1.00 48.56 381 PRO A CA 1
ATOM 3112 C C . PRO A 1 381 ? -11.679 65.492 15.243 1.00 48.56 381 PRO A C 1
ATOM 3114 O O . PRO A 1 381 ? -10.945 66.368 15.707 1.00 48.56 381 PRO A O 1
ATOM 3117 N N . GLY A 1 382 ? -12.604 65.748 14.316 1.00 49.81 382 GLY A N 1
ATOM 3118 C CA . GLY A 1 382 ? -12.940 67.092 13.865 1.00 49.81 382 GLY A CA 1
ATOM 3119 C C . GLY A 1 382 ? -13.384 67.957 15.044 1.00 49.81 382 GLY A C 1
ATOM 3120 O O . GLY A 1 382 ? -14.272 67.578 15.810 1.00 49.81 382 GLY A O 1
ATOM 3121 N N . LYS A 1 383 ? -12.752 69.125 15.196 1.00 51.72 383 LYS A N 1
ATOM 3122 C CA . LYS A 1 383 ? -13.162 70.168 16.143 1.00 51.72 383 LYS A CA 1
ATOM 3123 C C . LYS A 1 383 ? -14.634 70.522 15.895 1.00 51.72 383 LYS A C 1
ATOM 3125 O O . LYS A 1 383 ? -14.959 71.132 14.880 1.00 51.72 383 LYS A O 1
ATOM 3130 N N . LYS A 1 384 ? -15.515 70.181 16.839 1.00 49.53 384 LYS A N 1
ATOM 3131 C CA . LYS A 1 384 ? -16.861 70.762 16.927 1.00 49.53 384 LYS A CA 1
ATOM 3132 C C . LYS A 1 384 ? -16.718 72.249 17.265 1.00 49.53 384 LYS A C 1
ATOM 3134 O O . LYS A 1 384 ? -16.379 72.600 18.393 1.00 49.53 384 LYS A O 1
ATOM 3139 N N . ASN A 1 385 ? -16.961 73.114 16.285 1.00 45.75 385 ASN A N 1
ATOM 3140 C CA . ASN A 1 385 ? -17.116 74.549 16.499 1.00 45.75 385 ASN A CA 1
ATOM 3141 C C . ASN A 1 385 ? -18.498 74.818 17.110 1.00 45.75 385 ASN A C 1
ATOM 3143 O O . ASN A 1 385 ? -19.497 74.846 16.399 1.00 45.75 385 ASN A O 1
ATOM 3147 N N . ASN A 1 386 ? -18.541 75.044 18.423 1.00 45.88 386 ASN A N 1
ATOM 3148 C CA . ASN A 1 386 ? -19.664 75.707 19.081 1.00 45.88 386 ASN A CA 1
ATOM 3149 C C . ASN A 1 386 ? -19.480 77.226 18.947 1.00 45.88 386 ASN A C 1
ATOM 3151 O O . ASN A 1 386 ? -18.616 77.809 19.601 1.00 45.88 386 ASN A O 1
ATOM 3155 N N . LYS A 1 387 ? -20.309 77.871 18.126 1.00 48.84 387 LYS A N 1
ATOM 3156 C CA . LYS A 1 387 ? -20.618 79.301 18.245 1.00 48.84 387 LYS A CA 1
ATOM 3157 C C . LYS A 1 387 ? -22.131 79.465 18.182 1.00 48.84 387 LYS A C 1
ATOM 3159 O O . LYS A 1 387 ? -22.715 79.420 17.108 1.00 48.84 387 LYS A O 1
ATOM 3164 N N . GLY A 1 388 ? -22.738 79.655 19.346 1.00 45.94 388 GLY A N 1
ATOM 3165 C CA . GLY A 1 388 ? -23.976 80.409 19.471 1.00 45.94 388 GLY A CA 1
ATOM 3166 C C . GLY A 1 388 ? -23.622 81.806 19.969 1.00 45.94 388 GLY A C 1
ATOM 3167 O O . GLY A 1 388 ? -22.853 81.922 20.918 1.00 45.94 388 GLY A O 1
ATOM 3168 N N . ASN A 1 389 ? -24.132 82.837 19.297 1.00 41.56 389 ASN A N 1
ATOM 3169 C CA . ASN A 1 389 ? -24.541 84.099 19.913 1.00 41.56 389 ASN A CA 1
ATOM 3170 C C . ASN A 1 389 ? -25.366 84.921 18.908 1.00 41.56 389 ASN A C 1
ATOM 3172 O O . ASN A 1 389 ? -24.829 85.402 17.917 1.00 41.56 389 ASN A O 1
ATOM 3176 N N . GLY A 1 390 ? -26.667 85.026 19.199 1.00 37.44 390 GLY A N 1
ATOM 3177 C CA . GLY A 1 390 ? -27.413 86.289 19.295 1.00 37.44 390 GLY A CA 1
ATOM 3178 C C . GLY A 1 390 ? -27.589 87.181 18.060 1.00 37.44 390 GLY A C 1
ATOM 3179 O O . GLY A 1 390 ? -26.674 87.898 17.675 1.00 37.44 390 GLY A O 1
ATOM 3180 N N . LEU A 1 391 ? -28.833 87.206 17.566 1.00 37.00 391 LEU A N 1
ATOM 3181 C CA . LEU A 1 391 ? -29.511 88.246 16.762 1.00 37.00 391 LEU A CA 1
ATOM 3182 C C . LEU A 1 391 ? -29.529 89.627 17.475 1.00 37.00 391 LEU A C 1
ATOM 3184 O O . LEU A 1 391 ? -29.335 89.653 18.694 1.00 37.00 391 LEU A O 1
ATOM 3188 N N . PRO A 1 392 ? -29.790 90.763 16.780 1.00 52.56 392 PRO A N 1
ATOM 3189 C CA . PRO A 1 392 ? -31.184 91.207 16.554 1.00 52.56 392 PRO A CA 1
ATOM 3190 C C . PRO A 1 392 ? -31.447 91.992 15.244 1.00 52.56 392 PRO A C 1
ATOM 3192 O O . PRO A 1 392 ? -30.667 92.869 14.880 1.00 52.56 392 PRO A O 1
ATOM 3195 N N . PHE A 1 393 ? -32.560 91.678 14.570 1.00 38.69 393 PHE A N 1
ATOM 3196 C CA . PHE A 1 393 ? -33.705 92.544 14.199 1.00 38.69 393 PHE A CA 1
ATOM 3197 C C . PHE A 1 393 ? -34.479 91.954 13.019 1.00 38.69 393 PHE A C 1
ATOM 3199 O O . PHE A 1 393 ? -33.843 91.634 11.990 1.00 38.69 393 PHE A O 1
#

pLDDT: mean 89.85, std 12.82, range [37.0, 98.38]

Solvent-accessible surface area (backbone atoms only — not comparable to full-atom values): 22460 Å² total; per-residue (Å²): 136,81,76,66,38,52,35,29,50,83,83,36,49,32,32,45,39,44,89,83,36,35,38,32,32,57,31,31,52,87,42,51,48,47,57,89,67,37,57,75,53,99,65,28,30,42,47,40,35,41,84,85,82,57,44,62,53,84,68,85,64,62,97,80,58,51,66,32,46,44,47,42,60,56,55,67,72,40,67,61,66,60,30,73,65,24,47,51,42,45,76,74,40,17,83,83,22,50,39,39,48,32,16,73,68,46,50,58,49,56,70,72,49,80,66,64,66,83,71,86,88,55,52,72,50,76,58,96,90,41,47,29,31,48,40,67,88,75,42,27,42,26,24,70,76,41,62,85,41,49,42,53,54,90,67,33,49,75,57,96,77,20,38,36,40,17,35,43,79,96,60,34,62,34,62,60,86,74,86,82,39,47,81,42,79,37,70,36,54,58,73,66,37,36,69,54,44,20,62,55,33,69,38,58,68,96,68,55,58,99,46,61,90,69,58,57,41,32,68,66,56,50,45,40,37,72,78,69,60,50,63,27,30,43,29,54,66,53,47,53,17,36,50,36,78,90,77,35,30,35,32,29,71,89,42,79,88,46,66,47,74,65,57,92,60,43,61,82,92,41,80,90,54,77,43,35,48,44,47,29,28,65,82,79,72,41,76,52,75,71,64,88,72,32,65,64,86,66,72,58,50,30,33,37,42,38,71,28,65,48,54,57,38,16,41,61,38,11,39,72,78,68,73,31,55,64,76,29,35,81,80,28,56,57,42,67,68,45,72,48,42,76,40,59,49,90,49,42,69,59,57,60,46,21,53,52,42,44,52,52,54,51,52,54,52,54,54,53,53,50,55,54,58,61,61,65,72,69,78,70,84,77,82,81,82,85,80,87,82,83,85,91,135

Foldseek 3Di:
DADFFWKDQQLWIWGAPLVQQKIFTQLAQPQMDHVVQFDDDPFWTWFFADSVVRRTDGDDPDPPTDTFTGGPCCRNVNDDAQDPVQVVCQVPPCVVRSMHGHHPVVVVVNQVGDRDHDADDFQWDDDPRWIWGQDPLQQKTATPLQRLQIDHQVLFDDDPQWGKWWQDPPRHIDNDDPPPTDIDTGHACLPRPLVNLCQQQVPPSVRDDPHLLPRFHHPVLVCCCPVVVQFAWEAERNWIFGCDLVQQWTATPSHRVDIDHNDPPPDPVCVVAQKRKFWAQSNRGDTDPPLLLALDDRGNIWIWIGHHSCLRQVQVVCCVPPVHSCPSRSPHHRGNYDYTHTHHCSSDCSVVSSVVNNVVVVVVVVVVVVVVVVVVVPDDPDDDDDDDDDDDD

Sequence (393 aa):
MQEEPRFLVGNHIYRIDSYFGIITQAGNADNQIRISELPENLHSYDLPIDPISGKLLSGNPQKDAPVVSIPKTVLEEGYLECSKFAENFNAQLSEQSGIRLVDEKVKKEIEDLIIPLPQPQFPVLEKDGYKFEVDVSLRELRNVDKPFIHIELDRLLEKNGKYIAYILDEGRLSEWDHGNSLKLEIDQLVKIAPDDVSKVYGIPKDKLPETDKELRSNPEYIVDRIDKGKLPVMRIVDEDYYVDTRLHELRSMNKHWKKLELIDNGPEAFEADCKHVYLYDYLNRQIVKNFNELTEVPKHTAFIVLPDLNSFDPVAAGRKLYNDPYALLNKYPLQPLMEARLVPIEKTYLAERIQYNKEKKLLEKSSKVKLVSDNKKIIKPGKKNNKGNGLPF

Secondary structure (DSSP, 8-state):
-PPPPEEEETTEEEEEETTTTEEEETTEEEEEEEGGGSPB-SSEEEEEB-TTT--B--SS--TT--EEEEEHHHHTS---TTSHHHHHHHHHTHHHHT-EE--HHHHHHHHHSPPPPP-----EEEETTEEEEEETTTTEEEESSSTT-EEEGGGSEEETTEEEEEE-GGG-EESS--SSPEEEEEE-HHHH-HHHHHHHHT--GGG--SSGGG----HHHHHHHHTS-PPPEEEETTEEEEEETTTTEEEESS-TT-EEE------GGGTT---EEEEEETTTTEE-TTGGG-SSPPTTEEEEEE--HHHH-HHHHHHHHHS-TTTTTTTS---SEEEPEEE-GGGSTHHHHHHHHHHHHHHHHHHHHHHHHHHTTS-PPP-----------

Mean predicted aligned error: 6.94 Å